Protein AF-A0A2D0KRS2-F1 (afdb_monomer)

Sequence (459 aa):
MIVLISCTYSFWTYFYLSLNIAKNSEGFTYSSHCIEKIIVYIIVVIIFYKTKYDKGEKMDNYSLDDDIYVPSMYWKFDNPFLIFPLGHKGEVFTKVTTTLKDKNGTSLPNKKLFIISDSYKFPDGIIIYYSNHKDVIEIEKHNGIDGFYIESDDNGEILFFINVVKPQNLILILSSSFATSDSFYQQNALFITNQIITNYPDDFPLPDIINLHGRNIYSTGDGKFSFNIDIMKNTDIGKLCYILFFVDGRYTKKYIFFDKDQINGKFVLPSGIFVNNSLQNFTYIIFDEENGKPYPHKSPPLKINYTRTPNGPWPDVSRVYNPCVVTNSNGDVVEGNTITYQDINTDPNSSVGLFMKIVGTADTDKNPSLPPMGATVIGNVYITAANGNFNWTGTAELMIKPGGINWTTINIPRDFLENIQSFPNGPAKIYFDYQVGSDSDLYITYGQIWSGFIDTMKK

Nearest PDB structures (foldseek):
  1f6f-assembly1_B  TM=2.859E-01  e=2.813E-04  Rattus norvegicus
  7zg0-assembly1_E  TM=2.751E-01  e=5.147E-04  Mus musculus
  3bpl-assembly1_B  TM=3.223E-01  e=1.922E-03  Homo sapiens
  2e3v-assembly1_A  TM=4.423E-01  e=3.541E-01  Homo sapiens
  8agb-assembly1_E  TM=1.732E-01  e=5.437E-04  Saccharomyces cerevisiae

Organism: NCBI:txid351614

Mean predicted aligned error: 13.64 Å

Solvent-accessible surface area (backbone atoms only — not comparable to full-atom values): 24915 Å² total; per-residue (Å²): 122,66,74,58,50,60,58,43,46,58,47,47,53,53,49,50,52,53,48,53,51,56,73,74,40,95,83,82,80,83,60,71,68,62,56,50,54,53,51,51,51,52,50,52,51,52,53,55,52,50,57,46,61,76,65,68,65,75,78,73,86,83,85,77,75,95,48,57,30,68,78,31,70,45,59,42,55,78,48,42,67,45,69,39,39,82,87,65,90,72,90,40,67,27,49,36,35,36,49,34,26,29,39,50,24,47,60,40,47,72,44,57,33,35,36,30,36,78,79,40,46,68,63,85,50,59,49,43,21,37,73,81,72,70,53,69,54,67,79,44,74,57,98,85,30,30,26,35,75,50,58,18,39,91,71,4,39,33,56,32,33,47,33,52,78,52,65,44,52,35,65,46,33,46,26,42,21,47,77,89,49,97,60,69,50,79,44,60,64,34,40,33,28,35,59,69,70,88,75,37,48,61,75,38,69,62,72,46,53,63,78,54,58,90,43,34,39,66,49,79,19,52,55,46,46,44,32,34,44,83,59,83,80,49,82,87,60,63,55,46,32,34,41,40,37,26,45,71,88,38,75,62,84,48,71,46,77,46,45,59,91,76,58,86,40,71,47,76,46,37,48,50,66,50,60,71,78,37,81,40,36,38,32,40,38,43,30,34,56,91,68,21,34,67,52,84,36,20,26,44,72,44,66,38,28,35,38,81,59,69,86,55,79,62,78,55,44,67,50,61,22,57,49,48,48,43,27,36,86,88,43,78,54,63,77,66,41,70,45,35,44,65,53,36,47,64,47,81,89,51,68,50,14,38,31,42,35,42,65,38,25,66,48,44,85,86,36,64,42,27,49,50,28,47,38,53,35,37,37,40,39,25,33,44,37,63,84,46,75,49,76,50,76,43,70,41,60,29,41,67,40,94,88,81,42,44,50,29,67,36,76,37,52,25,77,80,57,48,68,36,36,43,34,100,90,44,75,9,38,33,38,37,35,36,26,44,60,49,61,63,40,88,79,50,40,24,29,28,71,35,50,32,27,37,40,17,53,85,125

Secondary structure (DSSP, 8-state):
--HHHHHHHHHHHHHHHHHHHHHH-TTPPPPHHHHHHHHHHHHHHHHHHHHHHHTT--------STTB-GGGGPPEES-SEEE--TT--S-EEEEEEEE-BBTTS-B--S-EEEEEETTSSPPTTEEEE-TTSSSBPPPEEETTEEEEEEE--TTSEEEEEEEE-S---EEEEEEEEETT-S--EEEEEEEEESS-GGGS-S-SPPPEETTEETTEEE--SSSEEEEE--GGG-TTS-SEEEEEEEETTEEEEEEEEEETTT--SEEEEEGGGSPTT-EEEEEEEEEETTT--EEEEEPPPEEEEEE--SSSS-TTS---BPPPEEEETTEEPPTTSEEEHHHH-SSTT-SEEEEEEEE-BS-TTT-TTSPBTT-EEEEEEEEEETTEEEEEEEEEE--PBTTTB-EEEEEEEHHHHTTPPPBTTB-EEEEEEEEES-TT-TT-EEBPPEEEEEE----

Structure (mmCIF, N/CA/C/O backbone):
data_AF-A0A2D0KRS2-F1
#
_entry.id   AF-A0A2D0KRS2-F1
#
loop_
_atom_site.group_PDB
_atom_site.id
_atom_site.type_symbol
_atom_site.label_atom_id
_atom_site.label_alt_id
_atom_site.label_comp_id
_atom_site.label_asym_id
_atom_site.label_entity_id
_atom_site.label_seq_id
_atom_site.pdbx_PDB_ins_code
_atom_site.Cartn_x
_atom_site.Cartn_y
_atom_site.Cartn_z
_atom_site.occupancy
_atom_site.B_iso_or_equiv
_atom_site.auth_seq_id
_atom_site.auth_comp_id
_atom_site.auth_asym_id
_atom_site.auth_atom_id
_atom_site.pdbx_PDB_model_num
ATOM 1 N N . MET A 1 1 ? 9.232 25.865 25.545 1.00 31.11 1 MET A N 1
ATOM 2 C CA . MET A 1 1 ? 9.416 26.684 24.322 1.00 31.11 1 MET A CA 1
ATOM 3 C C . MET A 1 1 ? 8.973 25.958 23.045 1.00 31.11 1 MET A C 1
ATOM 5 O O . MET A 1 1 ? 8.539 26.632 22.128 1.00 31.11 1 MET A O 1
ATOM 9 N N . ILE A 1 2 ? 8.978 24.617 22.995 1.00 33.56 2 ILE A N 1
ATOM 10 C CA . ILE A 1 2 ? 8.529 23.835 21.820 1.00 33.56 2 ILE A CA 1
ATOM 11 C C . ILE A 1 2 ? 7.008 23.541 21.834 1.00 33.56 2 ILE A C 1
ATOM 13 O O . ILE A 1 2 ? 6.381 23.521 20.783 1.00 33.56 2 ILE A O 1
ATOM 17 N N . VAL A 1 3 ? 6.354 23.518 23.007 1.00 29.69 3 VAL A N 1
ATOM 18 C CA . VAL A 1 3 ? 4.869 23.519 23.124 1.00 29.69 3 VAL A CA 1
ATOM 19 C C . VAL A 1 3 ? 4.229 24.788 22.526 1.00 29.69 3 VAL A C 1
ATOM 21 O O . VAL A 1 3 ? 3.096 24.763 22.052 1.00 29.69 3 VAL A O 1
ATOM 24 N N . LEU A 1 4 ? 4.986 25.892 22.459 1.00 30.33 4 LEU A N 1
ATOM 25 C CA . LEU A 1 4 ? 4.574 27.092 21.729 1.00 30.33 4 LEU A CA 1
ATOM 26 C C . LEU A 1 4 ? 4.503 26.833 20.221 1.00 30.33 4 LEU A C 1
ATOM 28 O O . LEU A 1 4 ? 3.681 27.459 19.579 1.00 30.33 4 LEU A O 1
ATOM 32 N N . ILE A 1 5 ? 5.282 25.915 19.643 1.00 34.69 5 ILE A N 1
ATOM 33 C CA . ILE A 1 5 ? 5.350 25.716 18.186 1.00 34.69 5 ILE A CA 1
ATOM 34 C C . ILE A 1 5 ? 4.185 24.855 17.681 1.00 34.69 5 ILE A C 1
ATOM 36 O O . ILE A 1 5 ? 3.587 25.211 16.678 1.00 34.69 5 ILE A O 1
ATOM 40 N N . SER A 1 6 ? 3.772 23.804 18.395 1.00 32.97 6 SER A N 1
ATOM 41 C CA . SER A 1 6 ? 2.660 22.931 17.960 1.00 32.97 6 SER A CA 1
ATOM 42 C C . SER A 1 6 ? 1.282 23.613 18.061 1.00 32.97 6 SER A C 1
ATOM 44 O O . SER A 1 6 ? 0.502 23.623 17.101 1.00 32.97 6 SER A O 1
ATOM 46 N N . CYS A 1 7 ? 1.014 24.302 19.178 1.00 32.84 7 CYS A N 1
ATOM 47 C CA . CYS A 1 7 ? -0.217 25.080 19.338 1.00 32.84 7 CYS A CA 1
ATOM 48 C C . CYS A 1 7 ? -0.230 26.337 18.456 1.00 32.84 7 CYS A C 1
ATOM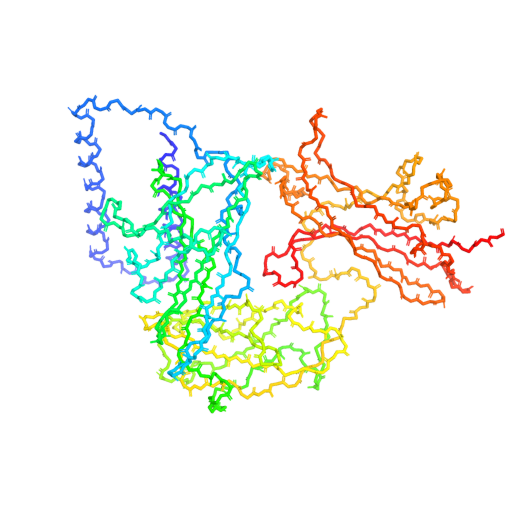 50 O O . CYS A 1 7 ? -1.294 26.722 17.972 1.00 32.84 7 CYS A O 1
ATOM 52 N N . THR A 1 8 ? 0.931 26.961 18.192 1.00 40.62 8 THR A N 1
ATOM 53 C CA . THR A 1 8 ? 0.991 28.056 17.212 1.00 40.62 8 THR A CA 1
ATOM 54 C C . THR A 1 8 ? 0.901 27.554 15.783 1.00 40.62 8 THR A C 1
ATOM 56 O O . THR A 1 8 ? 0.329 28.278 14.989 1.00 40.62 8 THR A O 1
ATOM 59 N N . TYR A 1 9 ? 1.353 26.344 15.433 1.00 37.50 9 TYR A N 1
ATOM 60 C CA . TYR A 1 9 ? 1.188 25.818 14.076 1.00 37.50 9 TYR A CA 1
ATOM 61 C C . TYR A 1 9 ? -0.294 25.632 13.769 1.00 37.50 9 TYR A C 1
ATOM 63 O O . TYR A 1 9 ? -0.781 26.260 12.846 1.00 37.50 9 TYR A O 1
ATOM 71 N N . SER A 1 10 ? -1.052 24.922 14.611 1.00 42.03 10 SER A N 1
ATOM 72 C CA . SER A 1 10 ? -2.505 24.758 14.420 1.00 42.03 10 SER A CA 1
ATOM 73 C C . SER A 1 10 ? -3.264 26.094 14.448 1.00 42.03 10 SER A C 1
ATOM 75 O O . SER A 1 10 ? -4.183 26.295 13.653 1.00 42.03 10 SER A O 1
ATOM 77 N N . PHE A 1 11 ? -2.846 27.039 15.301 1.00 45.25 11 PHE A N 1
ATOM 78 C CA . PHE A 1 11 ? -3.382 28.404 15.326 1.00 45.25 11 PHE A CA 1
ATOM 79 C C . PHE A 1 11 ? -3.039 29.189 14.056 1.00 45.25 11 PHE A C 1
ATOM 81 O O . PHE A 1 11 ? -3.924 29.820 13.493 1.00 45.25 11 PHE A O 1
ATOM 88 N N . TRP A 1 12 ? -1.798 29.134 13.566 1.00 42.31 12 TRP A N 1
ATOM 89 C CA . TRP A 1 12 ? -1.375 29.798 12.337 1.00 42.31 12 TRP A CA 1
ATOM 90 C C . TRP A 1 12 ? -2.034 29.149 11.130 1.00 42.31 12 TRP A C 1
ATOM 92 O O . TRP A 1 12 ? -2.502 29.894 10.291 1.00 42.31 12 TRP A O 1
ATOM 102 N N . THR A 1 13 ? -2.191 27.826 11.047 1.00 44.22 13 THR A N 1
ATOM 103 C CA . THR A 1 13 ? -2.902 27.180 9.934 1.00 44.22 13 THR A CA 1
ATOM 104 C C . THR A 1 13 ? -4.369 27.600 9.912 1.00 44.22 13 THR A C 1
ATOM 106 O O . THR A 1 13 ? -4.852 28.021 8.866 1.00 44.22 13 THR A O 1
ATOM 109 N N . TYR A 1 14 ? -5.063 27.600 11.058 1.00 42.25 14 TYR A N 1
ATOM 110 C CA . TYR A 1 14 ? -6.444 28.096 11.138 1.00 42.25 14 TYR A CA 1
ATOM 111 C C . TYR A 1 14 ? -6.544 29.606 10.878 1.00 42.25 14 TYR A C 1
ATOM 113 O O . TYR A 1 14 ? -7.454 30.043 10.177 1.00 42.25 14 TYR A O 1
ATOM 121 N N . PHE A 1 15 ? -5.608 30.414 11.376 1.00 45.38 15 PHE A N 1
ATOM 122 C CA . PHE A 1 15 ? -5.582 31.867 11.193 1.00 45.38 15 PHE A CA 1
ATOM 123 C C . PHE A 1 15 ? -5.228 32.263 9.751 1.00 45.38 15 PHE A C 1
ATOM 125 O O . PHE A 1 15 ? -5.853 33.165 9.203 1.00 45.38 15 PHE A O 1
ATOM 132 N N . TYR A 1 16 ? -4.299 31.559 9.097 1.00 43.84 16 TYR A N 1
ATOM 133 C CA . TYR A 1 16 ? -3.913 31.763 7.694 1.00 43.84 16 TYR A CA 1
ATOM 134 C C . TYR A 1 16 ? -5.003 31.275 6.737 1.00 43.84 16 TYR A C 1
ATOM 136 O O . TYR A 1 16 ? -5.271 31.937 5.738 1.00 43.84 16 TYR A O 1
ATOM 144 N N . LEU A 1 17 ? -5.680 30.164 7.056 1.00 41.38 17 LEU A N 1
ATOM 145 C CA . LEU A 1 17 ? -6.853 29.693 6.314 1.00 41.38 17 LEU A CA 1
ATOM 146 C C . LEU A 1 17 ? -8.004 30.704 6.439 1.00 41.38 17 LEU A C 1
ATOM 148 O O . LEU A 1 17 ? -8.591 31.092 5.434 1.00 41.38 17 LEU A O 1
ATOM 152 N N . SER A 1 18 ? -8.240 31.236 7.642 1.00 42.72 18 SER A N 1
ATOM 153 C CA . SER A 1 18 ? -9.245 32.280 7.899 1.00 42.72 18 SER A CA 1
ATOM 154 C C . SER A 1 18 ? -8.901 33.621 7.227 1.00 42.72 18 SER A C 1
ATOM 156 O O . SER A 1 18 ? -9.791 34.302 6.719 1.00 42.72 18 SER A O 1
ATOM 158 N N . LEU A 1 19 ? -7.616 33.999 7.163 1.00 39.78 19 LEU A N 1
ATOM 159 C CA . LEU A 1 19 ? -7.128 35.197 6.462 1.00 39.78 19 LEU A CA 1
ATOM 160 C C . LEU A 1 19 ? -7.173 35.055 4.936 1.00 39.78 19 LEU A C 1
ATOM 162 O O . LEU A 1 19 ? -7.476 36.031 4.254 1.00 39.78 19 LEU A O 1
ATOM 166 N N . ASN A 1 20 ? -6.899 33.867 4.389 1.00 41.28 20 ASN A N 1
ATOM 167 C CA . ASN A 1 20 ? -7.019 33.597 2.952 1.00 41.28 20 ASN A CA 1
ATOM 168 C C . ASN A 1 20 ? -8.481 33.528 2.499 1.00 41.28 20 ASN A C 1
ATOM 170 O O . ASN A 1 20 ? -8.792 33.977 1.398 1.00 41.28 20 ASN A O 1
ATOM 174 N N . ILE A 1 21 ? -9.384 33.044 3.357 1.00 44.91 21 ILE A N 1
ATOM 175 C CA . ILE A 1 21 ? -10.832 33.141 3.138 1.00 44.91 21 ILE A CA 1
ATOM 176 C C . ILE A 1 21 ? -11.255 34.619 3.150 1.00 44.91 21 ILE A C 1
ATOM 178 O O . ILE A 1 21 ? -11.896 35.068 2.207 1.00 44.91 21 ILE A O 1
ATOM 182 N N . ALA A 1 22 ? -10.790 35.415 4.122 1.00 39.38 22 ALA A N 1
ATOM 183 C CA . ALA A 1 22 ? -11.099 36.846 4.208 1.00 39.38 22 ALA A CA 1
ATOM 184 C C . ALA A 1 22 ? -10.511 37.699 3.063 1.00 39.38 22 ALA A C 1
ATOM 186 O O . ALA A 1 22 ? -11.113 38.697 2.679 1.00 39.38 22 ALA A O 1
ATOM 187 N N . LYS A 1 23 ? -9.354 37.324 2.498 1.00 39.53 23 LYS A N 1
ATOM 188 C CA . LYS A 1 23 ? -8.751 38.010 1.337 1.00 39.53 23 LYS A CA 1
ATOM 189 C C . LYS A 1 23 ? -9.463 37.719 0.016 1.00 39.53 23 LYS A C 1
ATOM 191 O O . LYS A 1 23 ? -9.366 38.535 -0.894 1.00 39.53 23 LYS A O 1
ATOM 196 N N . ASN A 1 24 ? -10.147 36.580 -0.084 1.00 43.91 24 ASN A N 1
ATOM 197 C CA . ASN A 1 24 ? -10.803 36.127 -1.313 1.00 43.91 24 ASN A CA 1
ATOM 198 C C . ASN A 1 24 ? -12.330 36.287 -1.290 1.00 43.91 24 ASN A C 1
ATOM 200 O O . ASN A 1 24 ? -12.978 36.030 -2.302 1.00 43.91 24 ASN A O 1
ATOM 204 N N . SER A 1 25 ? -12.912 36.727 -0.172 1.00 38.66 25 SER A N 1
ATOM 205 C CA . SER A 1 25 ? -14.333 37.052 -0.067 1.00 38.66 25 SER A CA 1
ATOM 206 C C . SER A 1 25 ? -14.517 38.532 0.270 1.00 38.66 25 SER A C 1
ATOM 208 O O . SER A 1 25 ? -14.333 38.945 1.417 1.00 38.66 25 SER A O 1
ATOM 210 N N . GLU A 1 26 ? -14.917 39.342 -0.707 1.00 32.78 26 GLU A N 1
ATOM 211 C CA . GLU A 1 26 ? -15.480 40.658 -0.414 1.00 32.78 26 GLU A CA 1
ATOM 212 C C . GLU A 1 26 ? -16.781 40.459 0.388 1.00 32.78 26 GLU A C 1
ATOM 214 O O . GLU A 1 26 ? -17.771 39.961 -0.142 1.00 32.78 26 GLU A O 1
ATOM 219 N N . GLY A 1 27 ? -16.776 40.817 1.680 1.00 42.56 27 GLY A N 1
ATOM 220 C CA . GLY A 1 27 ? -18.014 41.036 2.443 1.00 42.56 27 GLY A CA 1
ATOM 221 C C . GLY A 1 27 ? -18.312 40.168 3.675 1.00 42.56 27 GLY A C 1
ATOM 222 O O . GLY A 1 27 ? -19.487 40.012 3.992 1.00 42.56 27 GLY A O 1
ATOM 223 N N . PHE A 1 28 ? -17.326 39.644 4.416 1.00 39.16 28 PHE A N 1
ATOM 224 C CA . PHE A 1 28 ? -17.603 38.954 5.694 1.00 39.16 28 PHE A CA 1
ATOM 225 C C . PHE A 1 28 ? -17.392 39.843 6.935 1.00 39.16 28 PHE A C 1
ATOM 227 O O . PHE A 1 28 ? -16.277 40.265 7.238 1.00 39.16 28 PHE A O 1
ATOM 234 N N . THR A 1 29 ? -18.461 40.075 7.702 1.00 39.16 29 THR A N 1
ATOM 235 C CA . THR A 1 29 ? -18.426 40.572 9.087 1.00 39.16 29 THR A CA 1
ATOM 236 C C . THR A 1 29 ? -18.415 39.383 10.053 1.00 39.16 29 THR A C 1
ATOM 238 O O . THR A 1 29 ? -19.302 38.532 10.022 1.00 39.16 29 THR A O 1
ATOM 241 N N . TYR A 1 30 ? -17.404 39.291 10.924 1.00 42.59 30 TYR A N 1
ATOM 242 C CA . TYR A 1 30 ? -17.362 38.251 11.960 1.00 42.59 30 TYR A CA 1
ATOM 243 C C . TYR A 1 30 ? -18.482 38.467 12.986 1.00 42.59 30 TYR A C 1
ATOM 245 O O . TYR A 1 30 ? -18.676 39.580 13.476 1.00 42.59 30 TYR A O 1
ATOM 253 N N . SER A 1 31 ? -19.190 37.394 13.356 1.00 46.41 31 SER A N 1
ATOM 254 C CA . SER A 1 31 ? -20.120 37.443 14.488 1.00 46.41 31 SER A CA 1
ATOM 255 C C . SER A 1 31 ? -19.339 37.610 15.799 1.00 46.41 31 SER A C 1
ATOM 257 O O . SER A 1 31 ? -18.298 36.975 16.000 1.00 46.41 31 SER A O 1
ATOM 259 N N . SER A 1 32 ? -19.847 38.446 16.709 1.00 39.41 32 SER A N 1
ATOM 260 C CA . SER A 1 32 ? -19.262 38.705 18.038 1.00 39.41 32 SER A CA 1
ATOM 261 C C . SER A 1 32 ? -18.990 37.424 18.842 1.00 39.41 32 SER A C 1
ATOM 263 O O . SER A 1 32 ? -18.052 37.370 19.634 1.00 39.41 32 SER A O 1
ATOM 265 N N . HIS A 1 33 ? -19.736 36.355 18.559 1.00 39.53 33 HIS A N 1
ATOM 266 C CA . HIS A 1 33 ? -19.618 35.052 19.206 1.00 39.53 33 HIS A CA 1
ATOM 267 C C . HIS A 1 33 ? -18.312 34.296 18.898 1.00 39.53 33 HIS A C 1
ATOM 269 O O . HIS A 1 33 ? -17.835 33.527 19.734 1.00 39.53 33 HIS A O 1
ATOM 275 N N . CYS A 1 34 ? -17.695 34.509 17.729 1.00 43.75 34 CYS A N 1
ATOM 276 C CA . CYS A 1 34 ? -16.391 33.907 17.416 1.00 43.75 34 CYS A CA 1
ATOM 277 C C . CYS A 1 34 ? -15.255 34.562 18.211 1.00 43.75 34 CYS A C 1
ATOM 279 O O . CYS A 1 34 ? -14.346 33.873 18.673 1.00 43.75 34 CYS A O 1
ATOM 281 N N . ILE A 1 35 ? -15.327 35.879 18.411 1.00 50.16 35 ILE A N 1
ATOM 282 C CA . ILE A 1 35 ? -14.320 36.642 19.157 1.00 50.16 35 ILE A CA 1
ATOM 283 C C . ILE A 1 35 ? -14.392 36.293 20.649 1.00 50.16 35 ILE A C 1
ATOM 285 O O . ILE A 1 35 ? -13.359 36.067 21.278 1.00 50.16 35 ILE A O 1
ATOM 289 N N . GLU A 1 36 ? -15.599 36.151 21.201 1.00 43.94 36 GLU A N 1
ATOM 290 C CA . GLU A 1 36 ? -15.799 35.731 22.593 1.00 43.94 36 GLU A CA 1
ATOM 291 C C . GLU A 1 36 ? -15.201 34.345 22.876 1.00 43.94 36 GLU A C 1
ATOM 293 O O . GLU A 1 36 ? -14.508 34.174 23.879 1.00 43.94 36 GLU A O 1
ATOM 298 N N . LYS A 1 37 ? -15.374 33.366 21.976 1.00 44.81 37 LYS A N 1
ATOM 299 C CA . LYS A 1 37 ? -14.796 32.019 22.149 1.00 44.81 37 LYS A CA 1
ATOM 300 C C . LYS A 1 37 ? -13.265 32.018 22.127 1.00 44.81 37 LYS A C 1
ATOM 302 O O . LYS A 1 37 ? -12.650 31.303 22.916 1.00 44.81 37 LYS A O 1
ATOM 307 N N . ILE A 1 38 ? -12.654 32.841 21.273 1.00 51.94 38 ILE A N 1
ATOM 308 C CA . ILE A 1 38 ? -11.192 32.991 21.208 1.00 51.94 38 ILE A CA 1
ATOM 309 C C . ILE A 1 38 ? -10.662 33.630 22.499 1.00 51.94 38 ILE A C 1
ATOM 311 O O . ILE A 1 38 ? -9.682 33.149 23.067 1.00 51.94 38 ILE A O 1
ATOM 315 N N . ILE A 1 39 ? -11.333 34.667 23.010 1.00 56.38 39 ILE A N 1
ATOM 316 C CA . ILE A 1 39 ? -10.941 35.343 24.256 1.00 56.38 39 ILE A CA 1
ATOM 317 C C . ILE A 1 39 ? -11.070 34.400 25.459 1.00 56.38 39 ILE A C 1
ATOM 319 O O . ILE A 1 39 ? -10.150 34.323 26.273 1.00 56.38 39 ILE A O 1
ATOM 323 N N . VAL A 1 40 ? -12.165 33.640 25.557 1.00 50.81 40 VAL A N 1
ATOM 324 C CA . VAL A 1 40 ? -12.363 32.656 26.635 1.00 50.81 40 VAL A CA 1
ATOM 325 C C . VAL A 1 40 ? -11.272 31.586 26.605 1.00 50.81 40 VAL A C 1
ATOM 327 O O . VAL A 1 40 ? -10.709 31.267 27.651 1.00 50.81 40 VAL A O 1
ATOM 330 N N . TYR A 1 41 ? -10.905 31.085 25.423 1.00 46.59 41 TYR A N 1
ATOM 331 C CA . TYR A 1 41 ? -9.836 30.095 25.290 1.00 46.59 41 TYR A CA 1
ATOM 332 C C . TYR A 1 41 ? -8.472 30.651 25.732 1.00 46.59 41 TYR A C 1
ATOM 334 O O . TYR A 1 41 ? -7.767 30.007 26.508 1.00 46.59 41 TYR A O 1
ATOM 342 N N . ILE A 1 42 ? -8.130 31.883 25.334 1.00 56.47 42 ILE A N 1
ATOM 343 C CA . ILE A 1 42 ? -6.894 32.560 25.766 1.00 56.47 42 ILE A CA 1
ATOM 344 C C . ILE A 1 42 ? -6.860 32.726 27.292 1.00 56.47 42 ILE A C 1
ATOM 346 O O . ILE A 1 42 ? -5.836 32.456 27.921 1.00 56.47 42 ILE A O 1
ATOM 350 N N . ILE A 1 43 ? -7.977 33.123 27.907 1.00 56.16 43 ILE A N 1
ATOM 351 C CA . ILE A 1 43 ? -8.072 33.299 29.362 1.00 56.16 43 ILE A CA 1
ATOM 352 C C . ILE A 1 43 ? -7.905 31.959 30.093 1.00 56.16 43 ILE A C 1
ATOM 354 O O . ILE A 1 43 ? -7.161 31.897 31.072 1.00 56.16 43 ILE A O 1
ATOM 358 N N . VAL A 1 44 ? -8.534 30.881 29.613 1.00 52.16 44 VAL A N 1
ATOM 359 C CA . VAL A 1 44 ? -8.407 29.536 30.205 1.00 52.16 44 VAL A CA 1
ATOM 360 C C . VAL A 1 44 ? -6.961 29.047 30.146 1.00 52.16 44 VAL A C 1
ATOM 362 O O . VAL A 1 44 ? -6.438 28.564 31.150 1.00 52.16 44 VAL A O 1
ATOM 365 N N . VAL A 1 45 ? -6.287 29.246 29.011 1.00 52.00 45 VAL A N 1
ATOM 366 C CA . VAL A 1 45 ? -4.871 28.900 28.844 1.00 52.00 45 VAL A CA 1
ATOM 367 C C . VAL A 1 45 ? -3.999 29.695 29.825 1.00 52.00 45 VAL A C 1
ATOM 369 O O . VAL A 1 45 ? -3.191 29.106 30.541 1.00 52.00 45 VAL A O 1
ATOM 372 N N . ILE A 1 46 ? -4.201 31.012 29.945 1.00 57.47 46 ILE A N 1
ATOM 373 C CA . ILE A 1 46 ? -3.441 31.863 30.881 1.00 57.47 46 ILE A CA 1
ATOM 374 C C . ILE A 1 46 ? -3.656 31.433 32.340 1.00 57.47 46 ILE A C 1
ATOM 376 O O . ILE A 1 46 ? -2.691 31.345 33.102 1.00 57.47 46 ILE A O 1
ATOM 380 N N . ILE A 1 47 ? -4.900 31.147 32.739 1.00 54.78 47 ILE A N 1
ATOM 381 C CA . ILE A 1 47 ? -5.225 30.715 34.106 1.00 54.78 47 ILE A CA 1
ATOM 382 C C . ILE A 1 47 ? -4.556 29.374 34.416 1.00 54.78 47 ILE A C 1
ATOM 384 O O . ILE A 1 47 ? -3.943 29.246 35.477 1.00 54.78 47 ILE A O 1
ATOM 388 N N . PHE A 1 48 ? -4.622 28.413 33.491 1.00 48.62 48 PHE A N 1
ATOM 389 C CA . PHE A 1 48 ? -4.021 27.086 33.640 1.00 48.62 48 PHE A CA 1
ATOM 390 C C . PHE A 1 48 ? -2.493 27.159 33.800 1.00 48.62 48 PHE A C 1
ATOM 392 O O . PHE A 1 48 ? -1.921 26.519 34.685 1.00 48.62 48 PHE A O 1
ATOM 399 N N . TYR A 1 49 ? -1.823 28.010 33.015 1.00 47.34 49 TYR A N 1
ATOM 400 C CA . TYR A 1 49 ? -0.377 28.222 33.139 1.00 47.34 49 TYR A CA 1
ATOM 401 C C . TYR A 1 49 ? 0.011 28.931 34.437 1.00 47.34 49 TYR A C 1
ATOM 403 O O . TYR A 1 49 ? 0.986 28.534 35.078 1.00 47.34 49 TYR A O 1
ATOM 411 N N . LYS A 1 50 ? -0.765 29.932 34.868 1.00 52.44 50 LYS A N 1
ATOM 412 C CA . LYS A 1 50 ? -0.526 30.626 36.138 1.00 52.44 50 LYS A CA 1
ATOM 413 C C . LYS A 1 50 ? -0.671 29.680 37.334 1.00 52.44 50 LYS A C 1
ATOM 415 O O . LYS A 1 50 ? 0.171 29.695 38.223 1.00 52.44 50 LYS A O 1
ATOM 420 N N . THR A 1 51 ? -1.665 28.787 37.314 1.00 47.38 51 THR A N 1
ATOM 421 C CA . THR A 1 51 ? -1.855 27.804 38.397 1.00 47.38 51 THR A CA 1
ATOM 422 C C . THR A 1 51 ? -0.745 26.759 38.469 1.00 47.38 51 THR A C 1
ATOM 424 O O . THR A 1 51 ? -0.397 26.348 39.573 1.00 47.38 51 THR A O 1
ATOM 427 N N . LYS A 1 52 ? -0.170 26.330 37.336 1.00 46.22 52 LYS A N 1
ATOM 428 C CA . LYS A 1 52 ? 1.001 25.434 37.344 1.00 46.22 52 LYS A CA 1
ATOM 429 C C . LYS A 1 52 ? 2.272 26.136 37.826 1.00 46.22 52 LYS A C 1
ATOM 431 O O . LYS A 1 52 ? 3.024 25.554 38.601 1.00 46.22 52 LYS A O 1
ATOM 436 N N . TYR A 1 53 ? 2.487 27.386 37.413 1.00 46.16 53 TYR A N 1
ATOM 437 C CA . TYR A 1 53 ? 3.651 28.172 37.829 1.00 46.16 53 TYR A CA 1
ATOM 438 C C . TYR A 1 53 ? 3.635 28.475 39.336 1.00 46.16 53 TYR A C 1
ATOM 440 O O . TYR A 1 53 ? 4.636 28.273 40.021 1.00 46.16 53 TYR A O 1
ATOM 448 N N . ASP A 1 54 ? 2.475 28.862 39.874 1.00 51.59 54 ASP A N 1
ATOM 449 C CA . ASP A 1 54 ? 2.315 29.194 41.296 1.00 51.59 54 ASP A CA 1
ATOM 450 C C . ASP A 1 54 ? 2.434 27.961 42.221 1.00 51.59 54 ASP A C 1
ATOM 452 O O . ASP A 1 54 ? 2.697 28.107 43.414 1.00 51.59 54 ASP A O 1
ATOM 456 N N . LYS A 1 55 ? 2.291 26.736 41.688 1.00 61.94 55 LYS A N 1
ATOM 457 C CA . LYS A 1 55 ? 2.441 25.476 42.442 1.00 61.94 55 LYS A CA 1
ATOM 458 C C . LYS A 1 55 ? 3.880 24.964 42.552 1.00 61.94 55 LYS A C 1
ATOM 460 O O . LYS A 1 55 ? 4.105 23.972 43.239 1.00 61.94 55 LYS A O 1
ATOM 465 N N . GLY A 1 56 ? 4.855 25.610 41.907 1.00 36.59 56 GLY A N 1
ATOM 466 C CA . GLY A 1 56 ? 6.262 25.202 41.994 1.00 36.59 56 GLY A CA 1
ATOM 467 C C . GLY A 1 56 ? 6.555 23.807 41.424 1.00 36.59 56 GLY A C 1
ATOM 468 O O . GLY A 1 56 ? 7.595 23.226 41.738 1.00 36.59 56 GLY A O 1
ATOM 469 N N . GLU A 1 57 ? 5.661 23.265 40.590 1.00 41.16 57 GLU A N 1
ATOM 470 C CA . GLU A 1 57 ? 5.909 22.036 39.837 1.00 41.16 57 GLU A CA 1
ATOM 471 C C . GLU A 1 57 ? 7.056 22.313 38.853 1.00 41.16 57 GLU A C 1
ATOM 473 O O . GLU A 1 57 ? 6.900 23.062 37.884 1.00 41.16 57 GLU A O 1
ATOM 478 N N . LYS A 1 58 ? 8.244 21.755 39.129 1.00 32.31 58 LYS A N 1
ATOM 479 C CA . LYS A 1 58 ? 9.365 21.785 38.184 1.00 32.31 58 LYS A CA 1
ATOM 480 C C . LYS A 1 58 ? 8.886 21.158 36.876 1.00 32.31 58 LYS A C 1
ATOM 482 O O . LYS A 1 58 ? 8.499 19.996 36.856 1.00 32.31 58 LYS A O 1
ATOM 487 N N . MET A 1 59 ? 8.924 21.929 35.791 1.00 36.84 59 MET A N 1
ATOM 488 C CA . MET A 1 59 ? 8.863 21.358 34.452 1.00 36.84 59 MET A CA 1
ATOM 489 C C . MET A 1 59 ? 10.135 20.540 34.256 1.00 36.84 59 MET A C 1
ATOM 491 O O . MET A 1 59 ? 11.198 21.098 33.976 1.00 36.84 59 MET A O 1
ATOM 495 N N . ASP A 1 60 ? 10.033 19.228 34.433 1.00 31.72 60 ASP A N 1
ATOM 496 C CA . ASP A 1 60 ? 11.013 18.316 33.870 1.00 31.72 60 ASP A CA 1
ATOM 497 C C . ASP A 1 60 ? 11.063 18.588 32.357 1.00 31.72 60 ASP A C 1
ATOM 499 O O . ASP A 1 60 ? 10.039 18.649 31.671 1.00 31.72 60 ASP A O 1
ATOM 503 N N . ASN A 1 61 ? 12.264 18.858 31.844 1.00 29.00 61 ASN A N 1
ATOM 504 C CA . ASN A 1 61 ? 12.508 19.009 30.414 1.00 29.00 61 ASN A CA 1
ATOM 505 C C . ASN A 1 61 ? 12.296 17.640 29.749 1.00 29.00 61 ASN A C 1
ATOM 507 O O . ASN A 1 61 ? 13.237 16.864 29.593 1.00 29.00 61 ASN A O 1
ATOM 511 N N . TYR A 1 62 ? 11.058 17.333 29.369 1.00 36.53 62 TYR A N 1
ATOM 512 C CA . TYR A 1 62 ? 10.728 16.153 28.577 1.00 36.53 62 TYR A CA 1
ATOM 513 C C . TYR A 1 62 ? 11.155 16.378 27.120 1.00 36.53 62 TYR A C 1
ATOM 515 O O . TYR A 1 62 ? 10.421 16.929 26.307 1.00 36.53 62 TYR A O 1
ATOM 523 N N . SER A 1 63 ? 12.387 15.972 26.817 1.00 36.72 63 SER A N 1
ATOM 524 C CA . SER A 1 63 ? 12.960 15.868 25.471 1.00 36.72 63 SER A CA 1
ATOM 525 C C . SER A 1 63 ? 12.922 14.399 25.038 1.00 36.72 63 SER A C 1
ATOM 527 O O . SER A 1 63 ? 13.939 13.711 25.111 1.00 36.72 63 SER A O 1
ATOM 529 N N . LEU A 1 64 ? 11.747 13.890 24.662 1.00 44.09 64 LEU A N 1
ATOM 530 C CA . LEU A 1 64 ? 11.583 12.495 24.215 1.00 44.09 64 LEU A CA 1
ATOM 531 C C . LEU A 1 64 ? 10.790 12.330 22.905 1.00 44.09 64 LEU A C 1
ATOM 533 O O . LEU A 1 64 ? 10.820 11.238 22.350 1.00 44.09 64 LEU A O 1
ATOM 537 N N . ASP A 1 65 ? 10.159 13.386 22.374 1.00 53.16 65 ASP A N 1
ATOM 538 C CA . ASP A 1 65 ? 9.312 13.297 21.167 1.00 53.16 65 ASP A CA 1
ATOM 539 C C . ASP A 1 65 ? 10.008 13.737 19.853 1.00 53.16 65 ASP A C 1
ATOM 541 O O . ASP A 1 65 ? 9.510 13.425 18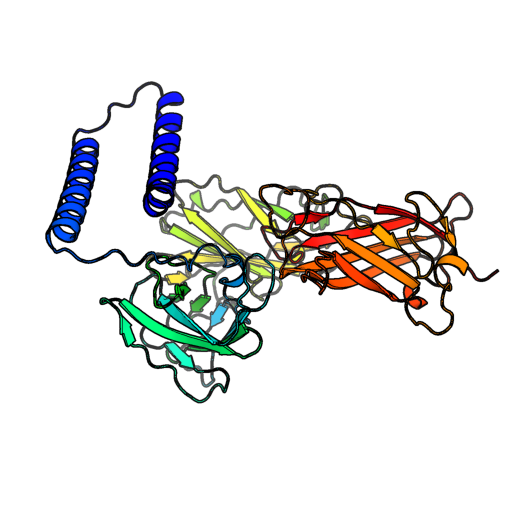.775 1.00 53.16 65 ASP A O 1
ATOM 545 N N . ASP A 1 66 ? 11.183 14.383 19.898 1.00 53.53 66 ASP A N 1
ATOM 546 C CA . ASP A 1 66 ? 11.846 14.949 18.697 1.00 53.53 66 ASP A CA 1
ATOM 547 C C . ASP A 1 66 ? 12.634 13.920 17.845 1.00 53.53 66 ASP A C 1
ATOM 549 O O . ASP A 1 66 ? 13.257 14.280 16.840 1.00 53.53 66 ASP A O 1
ATOM 553 N N . ASP A 1 67 ? 12.619 12.637 18.225 1.00 73.81 67 ASP A N 1
ATOM 554 C CA . ASP A 1 67 ? 13.422 11.583 17.586 1.00 73.81 67 ASP A CA 1
ATOM 555 C C . ASP A 1 67 ? 12.610 10.455 16.933 1.00 73.81 67 ASP A C 1
ATOM 557 O O . ASP A 1 67 ? 13.220 9.559 16.365 1.00 73.81 67 ASP A O 1
ATOM 561 N N . ILE A 1 68 ? 11.272 10.466 16.938 1.00 77.25 68 ILE A N 1
ATOM 562 C CA . ILE A 1 68 ? 10.468 9.388 16.324 1.00 77.25 68 ILE A CA 1
ATOM 563 C C . ILE A 1 68 ? 10.164 9.676 14.850 1.00 77.25 68 ILE A C 1
ATOM 565 O O . ILE A 1 68 ? 9.727 10.765 14.480 1.00 77.25 68 ILE A O 1
ATOM 569 N N . TYR A 1 69 ? 10.316 8.663 13.994 1.00 77.38 69 TYR A N 1
ATOM 570 C CA . TYR A 1 69 ? 9.814 8.721 12.625 1.00 77.38 69 TYR A CA 1
ATOM 571 C C . TYR A 1 69 ? 8.296 8.523 12.641 1.00 77.38 69 TYR A C 1
ATOM 573 O O . TYR A 1 69 ? 7.821 7.392 12.693 1.00 77.38 69 TYR A O 1
ATOM 581 N N . VAL A 1 70 ? 7.519 9.610 12.604 1.00 77.00 70 VAL A N 1
ATOM 582 C CA . VAL A 1 70 ? 6.043 9.586 12.724 1.00 77.00 70 VAL A CA 1
ATOM 583 C C . VAL A 1 70 ? 5.355 8.533 11.834 1.00 77.00 70 VAL A C 1
ATOM 585 O O . VAL A 1 70 ? 4.483 7.833 12.343 1.00 77.00 70 VAL A O 1
ATOM 588 N N . PRO A 1 71 ? 5.745 8.308 10.560 1.00 77.75 71 PRO A N 1
ATOM 589 C CA . PRO A 1 71 ? 5.127 7.258 9.744 1.00 77.75 71 PRO A CA 1
ATOM 590 C C . PRO A 1 71 ? 5.322 5.826 10.272 1.00 77.75 71 PRO A C 1
ATOM 592 O O . PRO A 1 71 ? 4.536 4.947 9.928 1.00 77.75 71 PRO A O 1
ATOM 595 N N . SER A 1 72 ? 6.325 5.576 11.124 1.00 79.94 72 SER A N 1
ATOM 596 C CA . SER A 1 72 ? 6.490 4.294 11.834 1.00 79.94 72 SER A CA 1
ATOM 597 C C . SER A 1 72 ? 5.408 4.036 12.887 1.00 79.94 72 SER A C 1
ATOM 599 O O . SER A 1 72 ? 5.236 2.905 13.333 1.00 79.94 72 SER A O 1
ATOM 601 N N . MET A 1 73 ? 4.639 5.061 13.256 1.00 81.62 73 MET A N 1
ATOM 602 C CA . MET A 1 73 ? 3.508 4.933 14.170 1.00 81.62 73 MET A CA 1
ATOM 603 C C . MET A 1 73 ? 2.227 4.502 13.447 1.00 81.62 73 MET A C 1
ATOM 605 O O . MET A 1 73 ? 1.242 4.280 14.130 1.00 81.62 73 MET A O 1
ATOM 609 N N . TYR A 1 74 ? 2.205 4.370 12.110 1.00 82.81 74 TYR A N 1
ATOM 610 C CA . TYR A 1 74 ? 1.010 3.971 11.352 1.00 82.81 74 TYR A CA 1
ATOM 611 C C . TYR A 1 74 ? 0.775 2.449 11.339 1.00 82.81 74 TYR A C 1
ATOM 613 O O . TYR A 1 74 ? 1.554 1.677 10.778 1.00 82.81 74 TYR A O 1
ATOM 621 N N . TRP A 1 75 ? -0.373 2.033 11.868 1.00 87.00 75 TRP A N 1
ATOM 622 C CA . TRP A 1 75 ? -0.859 0.668 11.969 1.00 87.00 75 TRP A CA 1
ATOM 623 C C . TRP A 1 75 ? -1.218 0.135 10.588 1.00 87.00 75 TRP A C 1
ATOM 625 O O . TRP A 1 75 ? -2.004 0.716 9.824 1.00 87.00 75 TRP A O 1
ATOM 635 N N . LYS A 1 76 ? -0.668 -1.036 10.292 1.00 88.44 76 LYS A N 1
ATOM 636 C CA . LYS A 1 76 ? -0.985 -1.835 9.119 1.00 88.44 76 LYS A CA 1
ATOM 637 C C . LYS A 1 76 ? -1.975 -2.911 9.532 1.00 88.44 76 LYS A C 1
ATOM 639 O O . LYS A 1 76 ? -1.659 -3.776 10.342 1.00 88.44 76 LYS A O 1
ATOM 644 N N . PHE A 1 77 ? -3.167 -2.858 8.955 1.00 91.31 77 PHE A N 1
ATOM 645 C CA . PHE A 1 77 ? -4.161 -3.916 9.086 1.00 91.31 77 PHE A CA 1
ATOM 646 C C . PHE A 1 77 ? -3.972 -4.929 7.955 1.00 91.31 77 PHE A C 1
ATOM 648 O O . PHE A 1 77 ? -4.004 -4.563 6.772 1.00 91.31 77 PHE A O 1
ATOM 655 N N . ASP A 1 78 ? -3.836 -6.210 8.295 1.00 91.62 78 ASP A N 1
ATOM 656 C CA . ASP A 1 78 ? -3.800 -7.277 7.288 1.00 91.62 78 ASP A CA 1
ATOM 657 C C . ASP A 1 78 ? -5.115 -7.325 6.502 1.00 91.62 78 ASP A C 1
ATOM 659 O O . ASP A 1 78 ? -5.099 -7.433 5.270 1.00 91.62 78 ASP A O 1
ATOM 663 N N . ASN A 1 79 ? -6.246 -7.158 7.193 1.00 91.94 79 ASN A N 1
ATOM 664 C CA . ASN A 1 79 ? -7.557 -6.990 6.587 1.00 91.94 79 ASN A CA 1
ATOM 665 C C . ASN A 1 79 ? -8.328 -5.807 7.218 1.00 91.94 79 ASN A C 1
ATOM 667 O O . ASN A 1 79 ? -9.030 -5.994 8.211 1.00 91.94 79 ASN A O 1
ATOM 671 N N . PRO A 1 80 ? -8.254 -4.594 6.631 1.00 93.69 80 PRO A N 1
ATOM 672 C CA . PRO A 1 80 ? -8.948 -3.404 7.133 1.00 93.69 80 PRO A CA 1
ATOM 673 C C . PRO A 1 80 ? -10.467 -3.389 6.867 1.00 93.69 80 PRO A C 1
ATOM 675 O O . PRO A 1 80 ? -11.106 -2.356 7.062 1.00 93.69 80 PRO A O 1
ATOM 678 N N . PHE A 1 81 ? -11.058 -4.499 6.408 1.00 95.38 81 PHE A N 1
ATOM 679 C CA . PHE A 1 81 ? -12.503 -4.638 6.219 1.00 95.38 81 PHE A CA 1
ATOM 680 C C . PHE A 1 81 ? -12.992 -6.019 6.672 1.00 95.38 81 PHE A C 1
ATOM 682 O O . PHE A 1 81 ? -12.675 -7.045 6.064 1.00 95.38 81 PHE A O 1
ATOM 689 N N . LEU A 1 82 ? -13.782 -6.048 7.743 1.00 95.31 82 LEU A N 1
ATOM 690 C CA . LEU A 1 82 ? -14.274 -7.268 8.377 1.00 95.31 82 LEU A CA 1
ATOM 691 C C . LEU A 1 82 ? -15.792 -7.383 8.237 1.00 95.31 82 LEU A C 1
ATOM 693 O O . LEU A 1 82 ? -16.528 -6.427 8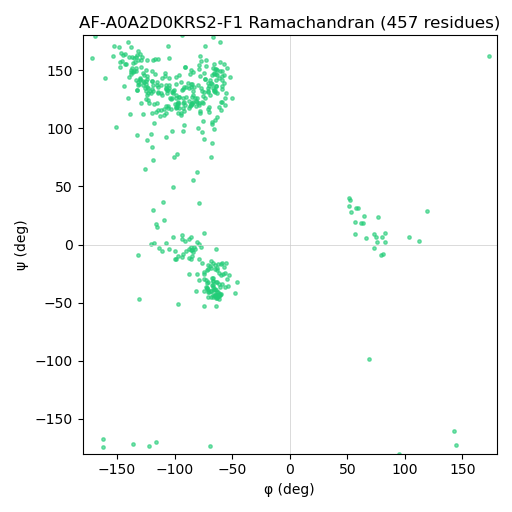.476 1.00 95.31 82 LEU A O 1
ATOM 697 N N . ILE A 1 83 ? -16.263 -8.584 7.896 1.00 93.88 83 ILE A N 1
ATOM 698 C CA . ILE A 1 83 ? -17.690 -8.907 7.829 1.00 93.88 83 ILE A CA 1
ATOM 699 C C . ILE A 1 83 ? -17.999 -9.953 8.906 1.00 93.88 83 ILE A C 1
ATOM 701 O O . ILE A 1 83 ? -17.518 -11.081 8.820 1.00 93.88 83 ILE A O 1
ATOM 705 N N . PHE A 1 84 ? -18.827 -9.600 9.891 1.00 93.75 84 PHE A N 1
ATOM 706 C CA . PHE A 1 84 ? -19.325 -10.508 10.932 1.00 93.75 84 PHE A CA 1
ATOM 707 C C . PHE A 1 84 ? -20.858 -10.588 10.863 1.00 93.75 84 PHE A C 1
ATOM 709 O O . PHE A 1 84 ? -21.555 -9.852 11.570 1.00 93.75 84 PHE A O 1
ATOM 716 N N . PRO A 1 85 ? -21.429 -11.434 9.988 1.00 89.56 85 PRO A N 1
ATOM 717 C CA . PRO A 1 85 ? -22.872 -11.497 9.821 1.00 89.56 85 PRO A CA 1
ATOM 718 C C . PRO A 1 85 ? -23.561 -12.181 11.008 1.00 89.56 85 PRO A C 1
ATOM 720 O O . PRO A 1 85 ? -22.962 -12.964 11.751 1.00 89.56 85 PRO A O 1
ATOM 723 N N . LEU A 1 86 ? -24.859 -11.915 11.172 1.00 87.06 86 LEU A N 1
ATOM 724 C CA . LEU A 1 86 ? -25.692 -12.630 12.142 1.00 87.06 86 LEU A CA 1
ATOM 725 C C . LEU A 1 86 ? -25.617 -14.146 11.894 1.00 87.06 86 LEU A C 1
ATOM 727 O O . LEU A 1 86 ? -25.79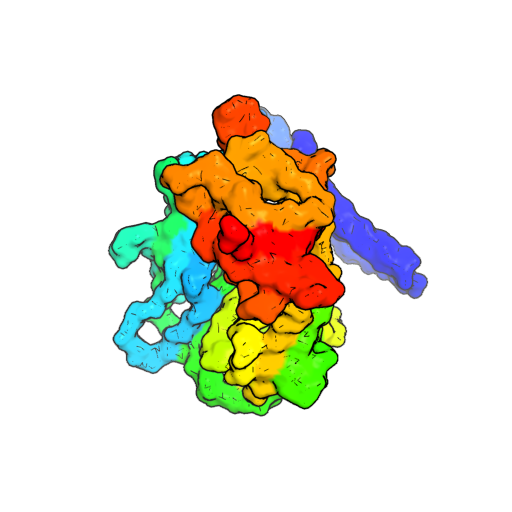8 -14.612 10.771 1.00 87.06 86 LEU A O 1
ATOM 731 N N . GLY A 1 87 ? -25.356 -14.916 12.953 1.00 83.12 87 GLY A N 1
ATOM 732 C CA . GLY A 1 87 ? -25.250 -16.377 12.880 1.00 83.12 87 GLY A CA 1
ATOM 733 C C . GLY A 1 87 ? -23.907 -16.914 12.368 1.00 83.12 87 GLY A C 1
ATOM 734 O O . GLY A 1 87 ? -23.789 -18.127 12.186 1.00 83.12 87 GLY A O 1
ATOM 735 N N . HIS A 1 88 ? -22.899 -16.059 12.153 1.00 84.00 88 HIS A N 1
ATOM 736 C CA . HIS A 1 88 ? -21.545 -16.501 11.821 1.00 84.00 88 HIS A CA 1
ATOM 737 C C . HIS A 1 88 ? -20.963 -17.403 12.922 1.00 84.00 88 HIS A C 1
ATOM 739 O O . HIS A 1 88 ? -21.064 -17.097 14.110 1.00 84.00 88 HIS A O 1
ATOM 745 N N . LYS A 1 89 ? -20.360 -18.526 12.519 1.00 76.94 89 LYS A N 1
ATOM 746 C CA . LYS A 1 89 ? -19.703 -19.501 13.401 1.00 76.94 89 LYS A CA 1
ATOM 747 C C . LYS A 1 89 ? -18.230 -19.586 13.016 1.00 76.94 89 LYS A C 1
ATOM 749 O O . LYS A 1 89 ? -17.811 -20.528 12.354 1.00 76.94 89 LYS A O 1
ATOM 754 N N . GLY A 1 90 ? -17.479 -18.551 13.348 1.00 83.44 90 GLY A N 1
ATOM 755 C CA . GLY A 1 90 ? -16.071 -18.437 13.005 1.00 83.44 90 GLY A CA 1
ATOM 756 C C . GLY A 1 90 ? -15.451 -17.232 13.690 1.00 83.44 90 GLY A C 1
ATOM 757 O O . GLY A 1 90 ? -16.157 -16.326 14.137 1.00 83.44 90 GLY A O 1
ATOM 758 N N . GLU A 1 91 ? -14.130 -17.251 13.795 1.00 89.00 91 GLU A N 1
ATOM 759 C CA . GLU A 1 91 ? -13.375 -16.096 14.258 1.00 89.00 91 GLU A CA 1
ATOM 760 C C . GLU A 1 91 ? -13.216 -15.114 13.100 1.00 89.00 91 GLU A C 1
ATOM 762 O O . GLU A 1 91 ? -12.739 -15.471 12.023 1.00 89.00 91 GLU A O 1
ATOM 767 N N . VAL A 1 92 ? -13.613 -13.864 13.327 1.00 94.75 92 VAL A N 1
ATOM 768 C CA . VAL A 1 92 ? -13.354 -12.765 12.398 1.00 94.75 92 VAL A CA 1
ATOM 769 C C . VAL A 1 92 ? -12.377 -11.836 13.080 1.00 94.75 92 VAL A C 1
ATOM 771 O O . VAL A 1 92 ? -12.682 -11.245 14.117 1.00 94.75 92 VAL A O 1
ATOM 774 N N . PHE A 1 93 ? -11.195 -11.715 12.499 1.00 95.88 93 PHE A N 1
ATOM 775 C CA . PHE A 1 93 ? -10.134 -10.914 13.071 1.00 95.88 93 PHE A CA 1
ATOM 776 C C . PHE A 1 93 ? -9.287 -10.261 11.989 1.00 95.88 93 PHE A C 1
ATOM 778 O O . PHE A 1 93 ? -9.309 -10.655 10.821 1.00 95.88 93 PHE A O 1
ATOM 785 N N . THR A 1 94 ? -8.504 -9.274 12.403 1.00 96.56 94 THR A N 1
ATOM 786 C CA . THR A 1 94 ? -7.376 -8.773 11.626 1.00 96.56 94 THR A CA 1
ATOM 787 C C . THR A 1 94 ? -6.140 -8.721 12.503 1.00 96.56 94 THR A C 1
ATOM 789 O O . THR A 1 94 ? -6.205 -8.357 13.677 1.00 96.56 94 THR A O 1
ATOM 792 N N . LYS A 1 95 ? -5.001 -9.061 11.906 1.00 96.19 95 LYS A N 1
ATOM 793 C CA . LYS A 1 95 ? -3.691 -8.746 12.461 1.00 96.19 95 LYS A CA 1
ATOM 794 C C . LYS A 1 95 ? -3.431 -7.251 12.281 1.00 96.19 95 LYS A C 1
ATOM 796 O O . LYS A 1 95 ? -3.808 -6.681 11.249 1.00 96.19 95 LYS A O 1
ATOM 801 N N . VAL A 1 96 ? -2.803 -6.643 13.276 1.00 94.88 96 VAL A N 1
ATOM 802 C CA . VAL A 1 96 ? -2.346 -5.256 13.250 1.00 94.88 96 VAL A CA 1
ATOM 803 C C . VAL A 1 96 ? -0.859 -5.236 13.544 1.00 94.88 96 VAL A C 1
ATOM 805 O O . VAL A 1 96 ? -0.418 -5.843 14.521 1.00 94.88 96 VAL A O 1
ATOM 808 N N . THR A 1 97 ? -0.089 -4.565 12.691 1.00 93.31 97 THR A N 1
ATOM 809 C CA . THR A 1 97 ? 1.362 -4.457 12.846 1.00 93.31 97 THR A CA 1
ATOM 810 C C . THR A 1 97 ? 1.875 -3.043 12.651 1.00 93.31 97 THR A C 1
ATOM 812 O O . THR A 1 97 ? 1.310 -2.252 11.894 1.00 93.31 97 THR A O 1
ATOM 815 N N . THR A 1 98 ? 2.989 -2.739 13.305 1.00 90.56 98 THR A N 1
ATOM 816 C CA . THR A 1 98 ? 3.901 -1.672 12.888 1.00 90.56 98 THR A CA 1
ATOM 817 C C . THR A 1 98 ? 5.321 -1.985 13.361 1.00 90.56 98 THR A C 1
ATOM 819 O O . THR A 1 98 ? 5.525 -2.905 14.147 1.00 90.56 98 THR A O 1
ATOM 822 N N . THR A 1 99 ? 6.301 -1.215 12.900 1.00 89.38 99 THR A N 1
ATOM 823 C CA . THR A 1 99 ? 7.683 -1.279 13.388 1.00 89.38 99 THR A CA 1
ATOM 824 C C . THR A 1 99 ? 8.105 0.122 13.770 1.00 89.38 99 THR A C 1
ATOM 826 O O . THR A 1 99 ? 8.226 0.961 12.882 1.00 89.38 99 THR A O 1
ATOM 829 N N . LEU A 1 100 ? 8.315 0.371 15.061 1.00 88.06 100 LEU A N 1
ATOM 830 C CA . LEU A 1 100 ? 8.702 1.675 15.584 1.00 88.06 100 LEU A CA 1
ATOM 831 C C . LEU A 1 100 ? 10.135 2.010 15.205 1.00 88.06 100 LEU A C 1
ATOM 833 O O . LEU A 1 100 ? 11.041 1.199 15.398 1.00 88.06 100 LEU A O 1
ATOM 837 N N . LYS A 1 101 ? 10.339 3.227 14.701 1.00 83.88 101 LYS A N 1
ATOM 838 C CA . LYS A 1 101 ? 11.656 3.711 14.292 1.00 83.88 101 LYS A CA 1
ATOM 839 C C . LYS A 1 101 ? 11.902 5.128 14.771 1.00 83.88 101 LYS A C 1
ATOM 841 O O . LYS A 1 101 ? 10.983 5.946 14.848 1.00 83.88 101 LYS A O 1
ATOM 846 N N . ASP A 1 102 ? 13.161 5.423 15.053 1.00 81.19 102 ASP A N 1
ATOM 847 C CA . ASP A 1 102 ? 13.611 6.797 15.199 1.00 81.19 102 ASP A CA 1
ATOM 848 C C . ASP A 1 102 ? 13.693 7.487 13.819 1.00 81.19 102 ASP A C 1
ATOM 850 O O . ASP A 1 102 ? 13.582 6.850 12.767 1.00 81.19 102 ASP A O 1
ATOM 854 N N . LYS A 1 103 ? 13.910 8.803 13.797 1.00 74.94 103 LYS A N 1
ATOM 855 C CA . LYS A 1 103 ? 14.104 9.605 12.573 1.00 74.94 103 LYS A CA 1
ATOM 856 C C . LYS A 1 103 ? 15.301 9.164 11.720 1.00 74.94 103 LYS A C 1
ATOM 858 O O . LYS A 1 103 ? 15.410 9.532 10.553 1.00 74.94 103 LYS A O 1
ATOM 863 N N . ASN A 1 104 ? 16.200 8.381 12.308 1.00 72.50 104 ASN A N 1
ATOM 864 C CA . ASN A 1 104 ? 17.368 7.804 11.663 1.00 72.50 104 ASN A CA 1
ATOM 865 C C . ASN A 1 104 ? 17.071 6.415 11.074 1.00 72.50 104 ASN A C 1
ATOM 867 O O . ASN A 1 104 ? 17.974 5.772 10.542 1.00 72.50 104 ASN A O 1
ATOM 871 N N . GLY A 1 105 ? 15.827 5.938 11.160 1.00 68.19 105 GLY A N 1
ATOM 872 C CA . GLY A 1 105 ? 15.429 4.615 10.696 1.00 68.19 105 GLY A CA 1
ATOM 873 C C . GLY A 1 105 ? 15.879 3.464 11.591 1.00 68.19 105 GLY A C 1
ATOM 874 O O . GLY A 1 105 ? 15.701 2.309 11.215 1.00 68.19 105 GLY A O 1
ATOM 875 N N . THR A 1 106 ? 16.455 3.752 12.756 1.00 80.75 106 THR A N 1
ATOM 876 C CA . THR A 1 106 ? 16.836 2.746 13.745 1.00 80.75 106 THR A CA 1
ATOM 877 C C . THR A 1 106 ? 15.583 2.239 14.437 1.00 80.75 106 THR A C 1
ATOM 879 O O . THR A 1 106 ? 14.764 3.034 14.902 1.00 80.75 106 THR A O 1
ATOM 882 N N . SER A 1 107 ? 15.435 0.920 14.536 1.00 85.81 107 SER A N 1
ATOM 883 C CA . SER A 1 107 ? 14.305 0.322 15.248 1.00 85.81 107 SER A CA 1
ATOM 884 C C . SER A 1 107 ? 14.342 0.672 16.737 1.00 85.81 107 SER A C 1
ATOM 886 O O . SER A 1 107 ? 15.413 0.732 17.342 1.00 85.81 107 SER A O 1
ATOM 888 N N . LEU A 1 108 ? 13.170 0.915 17.322 1.00 88.00 108 LEU A N 1
ATOM 889 C CA . LEU A 1 108 ? 13.008 1.327 18.715 1.00 88.00 108 LEU A CA 1
ATOM 890 C C . LEU A 1 108 ? 12.434 0.175 19.553 1.00 88.00 108 LEU A C 1
ATOM 892 O O . LEU A 1 108 ? 11.213 0.059 19.629 1.00 88.00 108 LEU A O 1
ATOM 896 N N . PRO A 1 109 ? 13.275 -0.660 20.190 1.00 91.81 109 PRO A N 1
ATOM 897 C CA . PRO A 1 109 ? 12.803 -1.784 20.989 1.00 91.81 109 PRO A CA 1
ATOM 898 C C . PRO A 1 109 ? 12.273 -1.360 22.361 1.00 91.81 109 PRO A C 1
ATOM 900 O O . PRO A 1 109 ? 12.661 -0.312 22.894 1.00 91.81 109 PRO A O 1
ATOM 903 N N . ASN A 1 110 ? 11.434 -2.215 22.957 1.00 90.94 110 ASN A N 1
ATOM 904 C CA . ASN A 1 110 ? 10.921 -2.085 24.327 1.00 90.94 110 ASN A CA 1
ATOM 905 C C . ASN A 1 110 ? 10.283 -0.711 24.622 1.00 90.94 110 ASN A C 1
ATOM 907 O O . ASN A 1 110 ? 10.478 -0.091 25.674 1.00 90.94 110 ASN A O 1
ATOM 911 N N . LYS A 1 111 ? 9.566 -0.162 23.635 1.00 90.62 111 LYS A N 1
ATOM 912 C CA . LYS A 1 111 ? 8.825 1.091 23.755 1.00 90.62 111 LYS A CA 1
ATOM 913 C C . LYS A 1 111 ? 7.356 0.810 24.008 1.00 90.62 111 LYS A C 1
ATOM 915 O O . LYS A 1 111 ? 6.674 0.203 23.188 1.00 90.62 111 LYS A O 1
ATOM 920 N N . LYS A 1 112 ? 6.869 1.320 25.138 1.00 91.19 112 LYS A N 1
ATOM 921 C CA . LYS A 1 112 ? 5.472 1.210 25.551 1.00 91.19 112 LYS A CA 1
ATOM 922 C C . LYS A 1 112 ? 4.625 2.327 24.937 1.00 91.19 112 LYS A C 1
ATOM 924 O O . LYS A 1 112 ? 4.869 3.511 25.185 1.00 91.19 112 LYS A O 1
ATOM 929 N N . LEU A 1 113 ? 3.608 1.937 24.180 1.00 90.50 113 LEU A N 1
ATOM 930 C CA . LEU A 1 113 ? 2.598 2.810 23.592 1.00 90.50 113 LEU A CA 1
ATOM 931 C C . LEU A 1 113 ? 1.259 2.641 24.296 1.00 90.50 113 LEU A C 1
ATOM 933 O O . LEU A 1 113 ? 0.913 1.542 24.727 1.00 90.50 113 LEU A O 1
ATOM 937 N N . PHE A 1 114 ? 0.500 3.728 24.365 1.00 91.19 114 PHE A N 1
ATOM 938 C CA . PHE A 1 114 ? -0.907 3.722 24.728 1.00 91.19 114 PHE A CA 1
ATOM 939 C C . PHE A 1 114 ? -1.751 3.898 23.464 1.00 91.19 114 PHE A C 1
ATOM 941 O O . PHE A 1 114 ? -1.545 4.839 22.694 1.00 91.19 114 PHE A O 1
ATOM 948 N N . ILE A 1 115 ? -2.675 2.968 23.231 1.00 91.56 115 ILE A N 1
ATOM 949 C CA . ILE A 1 115 ? -3.528 2.927 22.044 1.00 91.56 115 ILE A CA 1
ATOM 950 C C . ILE A 1 115 ? -4.966 3.211 22.452 1.00 91.56 115 ILE A C 1
ATOM 952 O O . ILE A 1 115 ? -5.495 2.585 23.369 1.00 91.56 115 ILE A O 1
ATOM 956 N N . ILE A 1 116 ? -5.600 4.132 21.733 1.00 90.75 116 ILE A N 1
ATOM 957 C CA . ILE A 1 116 ? -6.988 4.549 21.941 1.00 90.75 116 ILE A CA 1
ATOM 958 C C . ILE A 1 116 ? -7.801 4.389 20.654 1.00 90.75 116 ILE A C 1
ATOM 960 O O . ILE A 1 116 ? -7.243 4.384 19.554 1.00 90.75 116 ILE A O 1
ATOM 964 N N . SER A 1 117 ? -9.124 4.304 20.791 1.00 88.44 117 SER A N 1
ATOM 965 C CA . SER A 1 117 ? -10.056 4.581 19.690 1.00 88.44 117 SER A CA 1
ATOM 966 C C . SER A 1 117 ? -10.315 6.087 19.604 1.00 88.44 117 SER A C 1
ATOM 968 O O . SER A 1 117 ? -10.329 6.785 20.618 1.00 88.44 117 SER A O 1
ATOM 970 N N . ASP A 1 118 ? -10.557 6.575 18.394 1.00 79.44 118 ASP A N 1
ATOM 971 C CA . ASP A 1 118 ? -11.110 7.899 18.082 1.00 79.44 118 ASP A CA 1
ATOM 972 C C . ASP A 1 118 ? -12.334 8.313 18.914 1.00 79.44 118 ASP A C 1
ATOM 974 O O . ASP A 1 118 ? -12.481 9.488 19.242 1.00 79.44 118 ASP A O 1
ATOM 978 N N . SER A 1 119 ? -13.181 7.366 19.318 1.00 75.25 119 SER A N 1
ATOM 979 C CA . SER A 1 119 ? -14.335 7.647 20.183 1.00 75.25 119 SER A CA 1
ATOM 980 C C . SER A 1 119 ? -13.986 7.808 21.676 1.00 75.25 119 SER A C 1
ATOM 982 O O . SER A 1 119 ? -14.876 8.020 22.503 1.00 75.25 119 SER A O 1
ATOM 984 N N . TYR A 1 120 ? -12.701 7.685 22.044 1.00 79.94 120 TYR A N 1
ATOM 985 C CA . TYR A 1 120 ? -12.175 7.645 23.421 1.00 79.94 120 TYR A CA 1
ATOM 986 C C . TYR A 1 120 ? -12.770 6.542 24.314 1.00 79.94 120 TYR A C 1
ATOM 988 O O . TYR A 1 120 ? -12.525 6.508 25.524 1.00 79.94 120 TYR A O 1
ATOM 996 N N . LYS A 1 121 ? -13.549 5.637 23.717 1.00 85.94 121 LYS A N 1
ATOM 997 C CA . LYS A 1 121 ? -14.137 4.454 24.334 1.00 85.94 121 LYS A CA 1
ATOM 998 C C . LYS A 1 121 ? -13.890 3.266 23.429 1.00 85.94 121 LYS A C 1
ATOM 1000 O O . LYS A 1 121 ? -14.129 3.344 22.229 1.00 85.94 121 LYS A O 1
ATOM 1005 N N . PHE A 1 122 ? -13.431 2.151 23.979 1.00 87.56 122 PHE A N 1
ATOM 1006 C CA . PHE A 1 122 ? -13.299 0.953 23.158 1.00 87.56 122 PHE A CA 1
ATOM 1007 C C . PHE A 1 122 ? -14.682 0.340 22.914 1.00 87.56 122 PHE A C 1
ATOM 1009 O O . PHE A 1 122 ? -15.426 0.126 23.873 1.00 87.56 122 PHE A O 1
ATOM 1016 N N . PRO A 1 123 ? -15.062 0.065 21.654 1.00 88.62 123 PRO A N 1
ATOM 1017 C CA . PRO A 1 123 ? -16.384 -0.464 21.361 1.00 88.62 123 PRO A CA 1
ATOM 1018 C C . PRO A 1 123 ? -16.585 -1.856 21.954 1.00 88.62 123 PRO A C 1
ATOM 1020 O O . PRO A 1 123 ? -15.769 -2.760 21.757 1.00 88.62 123 PRO A O 1
ATOM 1023 N N . ASP A 1 124 ? -17.725 -2.052 22.613 1.00 87.88 124 ASP A N 1
ATOM 1024 C CA . ASP A 1 124 ? -18.153 -3.373 23.062 1.00 87.88 124 ASP A CA 1
ATOM 1025 C C . ASP A 1 124 ? -18.119 -4.369 21.888 1.00 87.88 124 ASP A C 1
ATOM 1027 O O . ASP A 1 124 ? -18.508 -4.039 20.768 1.00 87.88 124 ASP A O 1
ATOM 1031 N N . GLY A 1 125 ? -17.754 -5.629 22.136 1.00 90.50 125 GLY A N 1
ATOM 1032 C CA . GLY A 1 125 ? -17.736 -6.669 21.095 1.00 90.50 125 GLY A CA 1
ATOM 1033 C C . GLY A 1 125 ? -16.489 -6.698 20.213 1.00 90.50 125 GLY A C 1
ATOM 1034 O O . GLY A 1 125 ? -16.466 -7.427 19.216 1.00 90.50 125 GLY A O 1
ATOM 1035 N N . ILE A 1 126 ? -15.470 -5.936 20.598 1.00 94.19 126 ILE A N 1
ATOM 1036 C CA . ILE A 1 126 ? -14.096 -6.077 20.136 1.00 94.19 126 ILE A CA 1
ATOM 1037 C C . ILE A 1 126 ? -13.266 -6.669 21.277 1.00 94.19 126 ILE A C 1
ATOM 1039 O O . ILE A 1 126 ? -13.377 -6.224 22.416 1.00 94.19 126 ILE A O 1
ATOM 1043 N N . ILE A 1 127 ? -12.445 -7.673 20.973 1.00 95.88 127 ILE A N 1
ATOM 1044 C CA . ILE A 1 127 ? -11.427 -8.197 21.891 1.00 95.88 127 ILE A CA 1
ATOM 1045 C C . ILE A 1 127 ? -10.066 -8.007 21.236 1.00 95.88 127 ILE A C 1
ATOM 1047 O O . ILE A 1 127 ? -9.887 -8.335 20.062 1.00 95.88 127 ILE A O 1
ATOM 1051 N N . ILE A 1 128 ? -9.118 -7.475 21.999 1.00 97.06 128 ILE A N 1
ATOM 1052 C CA . ILE A 1 128 ? -7.744 -7.275 21.556 1.00 97.06 128 ILE A CA 1
ATOM 1053 C C . ILE A 1 128 ? -6.891 -8.399 22.141 1.00 97.06 128 ILE A C 1
ATOM 1055 O O . ILE A 1 128 ? -6.967 -8.668 23.337 1.00 97.06 128 ILE A O 1
ATOM 1059 N N . TYR A 1 129 ? -6.090 -9.061 21.311 1.00 97.50 129 TYR A N 1
ATOM 1060 C CA . TYR A 1 129 ? -5.173 -10.117 21.741 1.00 97.50 129 TYR A CA 1
ATOM 1061 C C . TYR A 1 129 ? -3.725 -9.726 21.478 1.00 97.50 129 TYR A C 1
ATOM 1063 O O . TYR A 1 129 ? -3.422 -9.102 20.459 1.00 97.50 129 TYR A O 1
ATOM 1071 N N . TYR A 1 130 ? -2.824 -10.168 22.354 1.00 96.94 130 TYR A N 1
ATOM 1072 C CA . TYR A 1 130 ? -1.383 -10.110 22.129 1.00 96.94 130 TYR A CA 1
ATOM 1073 C C . TYR A 1 130 ? -0.968 -10.923 20.893 1.00 96.94 130 TYR A C 1
ATOM 1075 O O . TYR A 1 130 ? -1.755 -11.652 20.285 1.00 96.94 130 TYR A O 1
ATOM 1083 N N . SER A 1 131 ? 0.314 -10.834 20.538 1.00 94.25 131 SER A N 1
ATOM 1084 C CA . SER A 1 131 ? 0.903 -11.485 19.365 1.00 94.25 131 SER A CA 1
ATOM 1085 C C . SER A 1 131 ? 0.748 -13.009 19.309 1.00 94.25 131 SER A C 1
ATOM 1087 O O . SER A 1 131 ? 0.837 -13.594 18.231 1.00 94.25 131 SER A O 1
ATOM 1089 N N . ASN A 1 132 ? 0.469 -13.665 20.437 1.00 92.31 132 ASN A N 1
ATOM 1090 C CA . ASN A 1 132 ? 0.200 -15.102 20.497 1.00 92.31 132 ASN A CA 1
ATOM 1091 C C . ASN A 1 132 ? -1.250 -15.493 20.157 1.00 92.31 132 ASN A C 1
ATOM 1093 O O . ASN A 1 132 ? -1.559 -16.686 20.161 1.00 92.31 132 ASN A O 1
ATOM 1097 N N . HIS A 1 133 ? -2.119 -14.508 19.889 1.00 92.81 133 HIS A N 1
ATOM 1098 C CA . HIS A 1 133 ? -3.545 -14.659 19.574 1.00 92.81 133 HIS A CA 1
ATOM 1099 C C . HIS A 1 133 ? -4.332 -15.486 20.606 1.00 92.81 133 HIS A C 1
ATOM 1101 O O . HIS A 1 133 ? -5.315 -16.145 20.279 1.00 92.81 133 HIS A O 1
ATOM 1107 N N . LYS A 1 134 ? -3.877 -15.484 21.863 1.00 93.38 134 LYS A N 1
ATOM 1108 C CA . LYS A 1 134 ? -4.476 -16.244 22.972 1.00 93.38 134 LYS A CA 1
ATOM 1109 C C . LYS A 1 134 ? -4.698 -15.373 24.192 1.00 93.38 134 LYS A C 1
ATOM 1111 O O . LYS A 1 134 ? -5.786 -15.391 24.762 1.00 93.38 134 LYS A O 1
ATOM 1116 N N . ASP A 1 135 ? -3.682 -14.604 24.557 1.00 96.44 135 ASP A N 1
ATOM 1117 C CA . ASP A 1 135 ? -3.742 -13.736 25.721 1.00 96.44 135 ASP A CA 1
ATOM 1118 C C . ASP A 1 135 ? -4.445 -12.437 25.343 1.00 96.44 135 ASP A C 1
ATOM 1120 O O . ASP A 1 135 ? -4.086 -11.774 24.366 1.00 96.44 135 ASP A O 1
ATOM 1124 N N . VAL A 1 136 ? -5.480 -12.100 26.107 1.00 97.12 136 VAL A N 1
ATOM 1125 C CA . VAL A 1 136 ? -6.269 -10.883 25.916 1.00 97.12 136 VAL A CA 1
ATOM 1126 C C . VAL A 1 136 ? -5.488 -9.695 26.470 1.00 97.12 136 VAL A C 1
ATOM 1128 O O . VAL A 1 136 ? -4.952 -9.764 27.574 1.00 97.12 136 VAL A O 1
ATOM 1131 N N . ILE A 1 137 ? -5.448 -8.603 25.711 1.00 96.69 137 ILE A N 1
ATOM 1132 C CA . ILE A 1 137 ? -4.971 -7.310 26.194 1.00 96.69 137 ILE A CA 1
ATOM 1133 C C . ILE A 1 137 ? -6.139 -6.627 26.906 1.00 96.69 137 ILE A C 1
ATOM 1135 O O . ILE A 1 137 ? -7.203 -6.424 26.315 1.00 96.69 137 ILE A O 1
ATOM 1139 N N . GLU A 1 138 ? -5.949 -6.282 28.176 1.00 95.44 138 GLU A N 1
ATOM 1140 C CA . GLU A 1 138 ? -6.968 -5.580 28.949 1.00 95.44 138 GLU A CA 1
ATOM 1141 C C . GLU A 1 138 ? -7.138 -4.138 28.456 1.00 95.44 138 GLU A C 1
ATOM 1143 O O . GLU A 1 138 ? -6.169 -3.426 28.186 1.00 95.44 138 GLU A O 1
ATOM 1148 N N . ILE A 1 139 ? -8.397 -3.712 28.341 1.00 94.38 139 ILE A N 1
ATOM 1149 C CA . ILE A 1 139 ? -8.735 -2.309 28.120 1.00 94.38 139 ILE A CA 1
ATOM 1150 C C . ILE A 1 139 ? -8.775 -1.618 29.483 1.00 94.38 139 ILE A C 1
ATOM 1152 O O . ILE A 1 139 ? -9.553 -1.987 30.364 1.00 94.38 139 ILE A O 1
ATOM 1156 N N . GLU A 1 140 ? -7.958 -0.589 29.635 1.00 92.50 140 GLU A N 1
ATOM 1157 C CA . GLU A 1 140 ? -7.786 0.194 30.849 1.00 92.50 140 GLU A CA 1
ATOM 1158 C C . GLU A 1 140 ? -8.213 1.650 30.623 1.00 92.50 140 GLU A C 1
ATOM 1160 O O . GLU A 1 140 ? -8.233 2.151 29.499 1.00 92.50 140 GLU A O 1
ATOM 1165 N N . LYS A 1 141 ? -8.510 2.371 31.710 1.00 88.56 141 LYS A N 1
ATOM 1166 C CA . LYS A 1 141 ? -8.760 3.817 31.659 1.00 88.56 141 LYS A CA 1
ATOM 1167 C C . LYS A 1 141 ? -7.513 4.599 32.030 1.00 88.56 141 LYS A C 1
ATOM 1169 O O . LYS A 1 141 ? -7.055 4.519 33.167 1.00 88.56 141 LYS A O 1
ATOM 1174 N N . HIS A 1 142 ? -7.045 5.449 31.123 1.00 83.19 142 HIS A N 1
ATOM 1175 C CA . HIS A 1 142 ? -5.996 6.427 31.396 1.00 83.19 142 HIS A CA 1
ATOM 1176 C C . HIS A 1 142 ? -6.543 7.841 31.194 1.00 83.19 142 HIS A C 1
ATOM 1178 O O . HIS A 1 142 ? -7.052 8.170 30.128 1.00 83.19 142 HIS A O 1
ATOM 1184 N N . ASN A 1 143 ? -6.507 8.674 32.240 1.00 82.56 143 ASN A N 1
ATOM 1185 C CA . ASN A 1 143 ? -7.076 10.032 32.227 1.00 82.56 143 ASN A CA 1
ATOM 1186 C C . ASN A 1 143 ? -8.541 10.098 31.738 1.00 82.56 143 ASN A C 1
ATOM 1188 O O . ASN A 1 143 ? -8.964 11.071 31.121 1.00 82.56 143 ASN A O 1
ATOM 1192 N N . GLY A 1 144 ? -9.327 9.056 32.031 1.00 83.38 144 GLY A N 1
ATOM 1193 C CA . GLY A 1 144 ? -10.737 8.958 31.638 1.00 83.38 144 GLY A CA 1
ATOM 1194 C C . GLY A 1 144 ? -10.987 8.468 30.208 1.00 83.38 144 GLY A C 1
ATOM 1195 O O . GLY A 1 144 ? -12.150 8.369 29.825 1.00 83.38 144 GLY A O 1
ATOM 1196 N N . ILE A 1 145 ? -9.933 8.138 29.459 1.00 87.44 145 ILE A N 1
ATOM 1197 C CA . ILE A 1 145 ? -9.988 7.592 28.099 1.00 87.44 145 ILE A CA 1
ATOM 1198 C C . ILE A 1 145 ? -9.752 6.082 28.163 1.00 87.44 145 ILE A C 1
ATOM 1200 O O . ILE A 1 145 ? -8.804 5.643 28.819 1.00 87.44 145 ILE A O 1
ATOM 1204 N N . ASP A 1 146 ? -10.596 5.300 27.488 1.00 91.19 146 ASP A N 1
ATOM 1205 C CA . ASP A 1 146 ? -10.377 3.859 27.363 1.00 91.19 146 ASP A CA 1
ATOM 1206 C C . ASP A 1 146 ? -9.272 3.596 26.336 1.00 91.19 146 ASP A C 1
ATOM 1208 O O . ASP A 1 146 ? -9.296 4.113 25.214 1.00 91.19 146 ASP A O 1
ATOM 1212 N N . GLY A 1 147 ? -8.319 2.753 26.707 1.00 92.94 147 GLY A N 1
ATOM 1213 C CA . GLY A 1 147 ? -7.223 2.360 25.844 1.00 92.94 147 GLY A CA 1
ATOM 1214 C C . GLY A 1 147 ? -6.531 1.103 26.319 1.00 92.94 147 GLY A C 1
ATOM 1215 O O . GLY A 1 147 ? -6.958 0.466 27.275 1.00 92.94 147 GLY A O 1
ATOM 1216 N N . PHE A 1 148 ? -5.448 0.738 25.655 1.00 94.38 148 PHE A N 1
ATOM 1217 C CA . PHE A 1 148 ? -4.607 -0.360 26.104 1.00 94.38 148 PHE A CA 1
ATOM 1218 C C . PHE A 1 148 ? -3.140 -0.059 25.864 1.00 94.38 148 PHE A C 1
ATOM 1220 O O . PHE A 1 148 ? -2.779 0.730 24.987 1.00 94.38 148 PHE A O 1
ATOM 1227 N N . TYR A 1 149 ? -2.288 -0.702 26.653 1.00 93.75 149 TYR A N 1
ATOM 1228 C CA . TYR A 1 149 ? -0.853 -0.611 26.467 1.00 93.75 149 TYR A CA 1
ATOM 1229 C C . TYR A 1 149 ? -0.332 -1.757 25.617 1.00 93.75 149 TYR A C 1
ATOM 1231 O O . TYR A 1 149 ? -0.706 -2.914 25.803 1.00 93.75 149 TYR A O 1
ATOM 1239 N N . ILE A 1 150 ? 0.601 -1.434 24.732 1.00 94.31 150 ILE A N 1
ATOM 1240 C CA . ILE A 1 150 ? 1.381 -2.427 24.008 1.00 94.31 150 ILE A CA 1
ATOM 1241 C C . ILE A 1 150 ? 2.839 -1.999 23.950 1.00 94.31 150 ILE A C 1
ATOM 1243 O O . ILE A 1 150 ? 3.147 -0.809 23.978 1.00 94.31 150 ILE A O 1
ATOM 1247 N N . GLU A 1 151 ? 3.737 -2.970 23.898 1.00 93.69 151 GLU A N 1
ATOM 1248 C CA . GLU A 1 151 ? 5.172 -2.738 23.853 1.00 93.69 151 GLU A CA 1
ATOM 1249 C C . GLU A 1 151 ? 5.750 -3.339 22.577 1.00 93.69 151 GLU A C 1
ATOM 1251 O O . GLU A 1 151 ? 5.312 -4.401 22.130 1.00 93.69 151 GLU A O 1
ATOM 1256 N N . SER A 1 152 ? 6.695 -2.630 21.968 1.00 93.62 152 SER A N 1
ATOM 1257 C CA . SER A 1 152 ? 7.458 -3.146 20.837 1.00 93.62 152 SER A CA 1
ATOM 1258 C C . SER A 1 152 ? 8.468 -4.197 21.288 1.00 93.62 152 SER A C 1
ATOM 1260 O O . SER A 1 152 ? 9.122 -4.007 22.313 1.00 93.62 152 SER A O 1
ATOM 1262 N N . ASP A 1 153 ? 8.661 -5.243 20.495 1.00 92.88 153 ASP A N 1
ATOM 1263 C CA . ASP A 1 153 ? 9.642 -6.292 20.766 1.00 92.88 153 ASP A CA 1
ATOM 12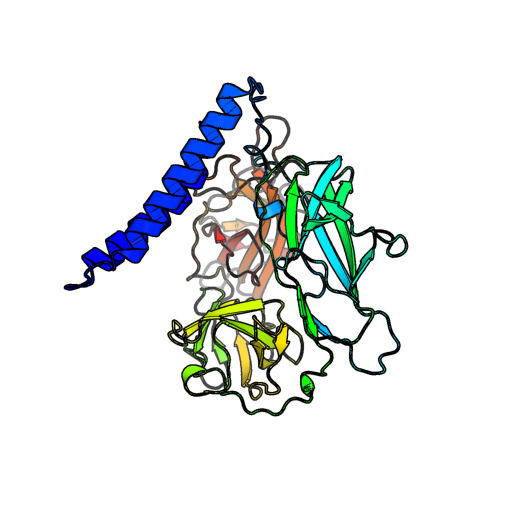64 C C . ASP A 1 153 ? 11.105 -5.814 20.619 1.00 92.88 153 ASP A C 1
ATOM 1266 O O . ASP A 1 153 ? 11.386 -4.628 20.412 1.00 92.88 153 ASP A O 1
ATOM 1270 N N . ASP A 1 154 ? 12.059 -6.746 20.707 1.00 91.12 154 ASP A N 1
ATOM 1271 C CA . ASP A 1 154 ? 13.497 -6.472 20.570 1.00 91.12 154 ASP A CA 1
ATOM 1272 C C . ASP A 1 154 ? 13.904 -5.920 19.189 1.00 91.12 154 ASP A C 1
ATOM 1274 O O . ASP A 1 154 ? 14.980 -5.335 19.050 1.00 91.12 154 ASP A O 1
ATOM 1278 N N . ASN A 1 155 ? 13.048 -6.064 18.174 1.00 88.69 155 ASN A N 1
ATOM 1279 C CA . ASN A 1 155 ? 13.236 -5.511 16.834 1.00 88.69 155 ASN A CA 1
ATOM 1280 C C . ASN A 1 155 ? 12.410 -4.235 16.608 1.00 88.69 155 ASN A C 1
ATOM 1282 O O . ASN A 1 155 ? 12.359 -3.731 15.488 1.00 88.69 155 ASN A O 1
ATOM 1286 N N . GLY A 1 156 ? 11.746 -3.710 17.641 1.00 88.38 156 GLY A N 1
ATOM 1287 C CA . GLY A 1 156 ? 10.838 -2.576 17.517 1.00 88.38 156 GLY A CA 1
ATOM 1288 C C . GLY A 1 156 ? 9.504 -2.914 16.835 1.00 88.38 156 GLY A C 1
ATOM 1289 O O . GLY A 1 156 ? 8.746 -1.994 16.524 1.00 88.38 156 GLY A O 1
ATOM 1290 N N . GLU A 1 157 ? 9.185 -4.189 16.586 1.00 92.88 157 GLU A N 1
ATOM 1291 C CA . GLU A 1 157 ? 7.906 -4.610 16.007 1.00 92.88 157 GLU A CA 1
ATOM 1292 C C . GLU A 1 157 ? 6.810 -4.626 17.076 1.00 92.88 157 GLU A C 1
ATOM 1294 O O . GLU A 1 157 ? 6.994 -5.095 18.197 1.00 92.88 157 GLU A O 1
ATOM 1299 N N . ILE A 1 158 ? 5.634 -4.125 16.713 1.00 94.19 158 ILE A N 1
ATOM 1300 C CA . ILE A 1 158 ? 4.410 -4.271 17.492 1.00 94.19 158 ILE A CA 1
ATOM 1301 C C . ILE A 1 158 ? 3.440 -5.113 16.680 1.00 94.19 158 ILE A C 1
ATOM 1303 O O . ILE A 1 158 ? 3.180 -4.816 15.513 1.00 94.19 158 ILE A O 1
ATOM 1307 N N . LEU A 1 159 ? 2.868 -6.129 17.326 1.00 95.94 159 LEU A N 1
ATOM 1308 C CA . LEU A 1 159 ? 1.922 -7.059 16.723 1.00 95.94 159 LEU A CA 1
ATOM 1309 C C . LEU A 1 159 ? 0.810 -7.397 17.714 1.00 95.94 159 LEU A C 1
ATOM 1311 O O . LEU A 1 159 ? 1.071 -7.870 18.820 1.00 95.94 159 LEU A O 1
ATOM 1315 N N . PHE A 1 160 ? -0.436 -7.213 17.286 1.00 97.19 160 PHE A N 1
ATOM 1316 C CA . PHE A 1 160 ? -1.624 -7.639 18.025 1.00 97.19 160 PHE A CA 1
ATOM 1317 C C . PHE A 1 160 ? -2.757 -8.021 17.071 1.00 97.19 160 PHE A C 1
ATOM 1319 O O . PHE A 1 160 ? -2.679 -7.794 15.860 1.00 97.19 160 PHE A O 1
ATOM 1326 N N . PHE A 1 161 ? -3.818 -8.612 17.612 1.00 97.62 161 PHE A N 1
ATOM 1327 C CA . PHE A 1 161 ? -5.003 -8.994 16.851 1.00 97.62 161 PHE A CA 1
ATOM 1328 C C . PHE A 1 161 ? -6.235 -8.274 17.376 1.00 97.62 161 PHE A C 1
ATOM 1330 O O . PHE A 1 161 ? -6.419 -8.133 18.583 1.00 97.62 161 PHE A O 1
ATOM 1337 N N . ILE A 1 162 ? -7.094 -7.850 16.453 1.00 97.00 162 ILE A N 1
ATOM 1338 C CA . ILE A 1 162 ? -8.421 -7.321 16.758 1.00 97.00 162 ILE A CA 1
ATOM 1339 C C . ILE A 1 162 ? -9.436 -8.371 16.331 1.00 97.00 162 ILE A C 1
ATOM 1341 O O . ILE A 1 162 ? -9.589 -8.619 15.134 1.00 97.00 162 ILE A O 1
ATOM 1345 N N . ASN A 1 163 ? -10.138 -8.957 17.297 1.00 96.56 163 ASN A N 1
ATOM 1346 C CA . ASN A 1 163 ? -11.199 -9.930 17.067 1.00 96.56 163 ASN A CA 1
ATOM 1347 C C . ASN A 1 163 ? -12.569 -9.265 17.222 1.00 96.56 163 ASN A C 1
ATOM 1349 O O . ASN A 1 163 ? -12.856 -8.615 18.229 1.00 96.56 163 ASN A O 1
ATOM 1353 N N . VAL A 1 164 ? -13.446 -9.491 16.247 1.00 95.75 164 VAL A N 1
ATOM 1354 C CA . VAL A 1 164 ? -14.858 -9.107 16.308 1.00 95.75 164 VAL A CA 1
ATOM 1355 C C . VAL A 1 164 ? -15.639 -10.294 16.855 1.00 95.75 164 VAL A C 1
ATOM 1357 O O . VAL A 1 164 ? -15.653 -11.357 16.240 1.00 95.75 164 VAL A O 1
ATOM 1360 N N . VAL A 1 165 ? -16.285 -10.125 18.010 1.00 93.88 165 VAL A N 1
ATOM 1361 C CA . VAL A 1 165 ? -16.987 -11.226 18.703 1.00 93.88 165 VAL A CA 1
ATOM 1362 C C . VAL A 1 165 ? -18.506 -11.093 18.697 1.00 93.88 165 VAL A C 1
ATOM 1364 O O . VAL A 1 165 ? -19.210 -12.005 19.127 1.00 93.88 165 VAL A O 1
ATOM 1367 N N . LYS A 1 166 ? -19.035 -9.973 18.192 1.00 92.31 166 LYS A N 1
ATOM 1368 C CA . LYS A 1 166 ? -20.473 -9.787 17.987 1.00 92.31 166 LYS A CA 1
ATOM 1369 C C . LYS A 1 166 ? -20.765 -9.113 16.640 1.00 92.31 166 LYS A C 1
ATOM 1371 O O . LYS A 1 166 ? -19.980 -8.269 16.208 1.00 92.31 166 LYS A O 1
ATOM 1376 N N . PRO A 1 167 ? -21.908 -9.416 16.000 1.00 92.62 167 PRO A N 1
ATOM 1377 C CA . PRO A 1 167 ? -22.344 -8.708 14.801 1.00 92.62 167 PRO A CA 1
ATOM 1378 C C . PRO A 1 167 ? -22.577 -7.222 15.095 1.00 92.62 167 PRO A C 1
ATOM 1380 O O . PRO A 1 167 ? -23.457 -6.878 15.884 1.00 92.62 167 PRO A O 1
ATOM 1383 N N . GLN A 1 168 ? -21.827 -6.340 14.437 1.00 92.31 168 GLN A N 1
ATOM 1384 C CA . GLN A 1 168 ? -21.995 -4.890 14.546 1.00 92.31 168 GLN A CA 1
ATOM 1385 C C . GLN A 1 168 ? -21.517 -4.159 13.290 1.00 92.31 168 GLN A C 1
ATOM 1387 O O . GLN A 1 168 ? -20.788 -4.728 12.479 1.00 92.31 168 GLN A O 1
ATOM 1392 N N . ASN A 1 169 ? -21.949 -2.907 13.137 1.00 93.25 169 ASN A N 1
ATOM 1393 C CA . ASN A 1 169 ? -21.360 -1.969 12.187 1.00 93.25 169 ASN A CA 1
ATOM 1394 C C . ASN A 1 169 ? -20.555 -0.942 12.979 1.00 93.25 169 ASN A C 1
ATOM 1396 O O . ASN A 1 169 ? -21.054 -0.441 13.985 1.00 93.25 169 ASN A O 1
ATOM 1400 N N . LEU A 1 170 ? -19.312 -0.709 12.575 1.00 92.75 170 LEU A N 1
ATOM 1401 C CA . LEU A 1 170 ? -18.380 0.155 13.286 1.00 92.75 170 LEU A CA 1
ATOM 1402 C C . LEU A 1 170 ? -17.255 0.587 12.344 1.00 92.75 170 LEU A C 1
ATOM 1404 O O . LEU A 1 170 ? -16.758 -0.213 11.549 1.00 92.75 170 LEU A O 1
ATOM 1408 N N . ILE A 1 171 ? -16.809 1.827 12.504 1.00 93.50 171 ILE A N 1
ATOM 1409 C CA . ILE A 1 171 ? -15.529 2.307 11.991 1.00 93.50 171 ILE A CA 1
ATOM 1410 C C . ILE A 1 171 ? -14.631 2.461 13.212 1.00 93.50 171 ILE A C 1
ATOM 1412 O O . ILE A 1 171 ? -14.980 3.174 14.145 1.00 93.50 171 ILE A O 1
ATOM 1416 N N . LEU A 1 172 ? -13.524 1.727 13.247 1.00 92.62 172 LEU A N 1
ATOM 1417 C CA . LEU A 1 172 ? -12.558 1.786 14.335 1.00 92.62 172 LEU A CA 1
ATOM 1418 C C . LEU A 1 172 ? -11.297 2.475 13.830 1.00 92.62 172 LEU A C 1
ATOM 1420 O O . LEU A 1 172 ? -10.569 1.912 13.010 1.00 92.62 172 LEU A O 1
ATOM 1424 N N . ILE A 1 173 ? -11.023 3.672 14.339 1.00 90.94 173 ILE A N 1
ATOM 1425 C CA . ILE A 1 173 ? -9.775 4.384 14.069 1.00 90.94 173 ILE A CA 1
ATOM 1426 C C . ILE A 1 173 ? -8.917 4.306 15.320 1.00 90.94 173 ILE A C 1
ATOM 1428 O O . ILE A 1 173 ? -9.288 4.801 16.384 1.00 90.94 173 ILE A O 1
ATOM 1432 N N . LEU A 1 174 ? -7.755 3.675 15.188 1.00 90.62 174 LEU A N 1
ATOM 1433 C CA . LEU A 1 174 ? -6.792 3.598 16.273 1.00 90.62 174 LEU A CA 1
ATOM 1434 C C . LEU A 1 174 ? -5.871 4.810 16.239 1.00 90.62 174 LEU A C 1
ATOM 1436 O O . LEU A 1 174 ? -5.411 5.222 15.177 1.00 90.62 174 LEU A O 1
ATOM 1440 N N . SER A 1 175 ? -5.576 5.350 17.414 1.00 89.06 175 SER A N 1
ATOM 1441 C CA . SER A 1 175 ? -4.559 6.379 17.601 1.00 89.06 175 SER A CA 1
ATOM 1442 C C . SER A 1 175 ? -3.583 5.932 18.676 1.00 89.06 175 SER A C 1
ATOM 1444 O O . SER A 1 175 ? -3.967 5.248 19.622 1.00 89.06 175 SER A O 1
ATOM 1446 N N . SER A 1 176 ? -2.318 6.306 18.529 1.00 88.50 176 SER A N 1
ATOM 1447 C CA . SER A 1 176 ? -1.259 5.904 19.456 1.00 88.50 176 SER A CA 1
ATOM 1448 C C . SER A 1 176 ? -0.532 7.114 20.012 1.00 88.50 176 SER A C 1
ATOM 1450 O O . SER A 1 176 ? -0.216 8.037 19.256 1.00 88.50 176 SER A O 1
ATOM 1452 N N . SER A 1 177 ? -0.188 7.058 21.290 1.00 86.19 177 SER A N 1
ATOM 1453 C CA . SER A 1 177 ? 0.775 7.953 21.922 1.00 86.19 177 SER A CA 1
ATOM 1454 C C . SER A 1 177 ? 1.814 7.137 22.686 1.00 86.19 177 SER A C 1
ATOM 1456 O O . SER A 1 177 ? 1.590 5.978 23.048 1.00 86.19 177 SER A O 1
ATOM 1458 N N . PHE A 1 178 ? 2.975 7.730 22.947 1.00 81.75 178 PHE A N 1
ATOM 1459 C CA . PHE A 1 178 ? 3.838 7.199 23.997 1.00 81.75 178 PHE A CA 1
ATOM 1460 C C . PHE A 1 178 ? 3.152 7.420 25.342 1.00 81.75 178 PHE A C 1
ATOM 1462 O O . PHE A 1 178 ? 2.494 8.439 25.534 1.00 81.75 178 PHE A O 1
ATOM 1469 N N . ALA A 1 179 ? 3.336 6.501 26.292 1.00 65.56 179 ALA A N 1
ATOM 1470 C CA . ALA A 1 179 ? 2.689 6.572 27.608 1.00 65.56 179 ALA A CA 1
ATOM 1471 C C . ALA A 1 179 ? 2.947 7.891 28.377 1.00 65.56 179 ALA A C 1
ATOM 1473 O O . ALA A 1 179 ? 2.257 8.190 29.346 1.00 65.56 179 ALA A O 1
ATOM 1474 N N . THR A 1 180 ? 3.949 8.670 27.963 1.00 62.47 180 THR A N 1
ATOM 1475 C CA . THR A 1 180 ? 4.341 9.959 28.547 1.00 62.47 180 THR A CA 1
ATOM 1476 C C . THR A 1 180 ? 3.985 11.173 27.682 1.00 62.47 180 THR A C 1
ATOM 1478 O O . THR A 1 180 ? 4.354 12.284 28.051 1.00 62.47 180 THR A O 1
ATOM 1481 N N . SER A 1 181 ? 3.344 10.983 26.523 1.00 67.06 181 SER A N 1
ATOM 1482 C CA . SER A 1 181 ? 3.019 12.054 25.573 1.00 67.06 181 SER A CA 1
ATOM 1483 C C . SER A 1 181 ? 1.512 12.292 25.499 1.00 67.06 181 SER A C 1
ATOM 1485 O O . SER A 1 181 ? 0.721 11.352 25.406 1.00 67.06 181 SER A O 1
ATOM 1487 N N . ASP A 1 182 ? 1.130 13.570 25.478 1.00 63.12 182 ASP A N 1
ATOM 1488 C CA . ASP A 1 182 ? -0.251 14.019 25.261 1.00 63.12 182 ASP A CA 1
ATOM 1489 C C . ASP A 1 182 ? -0.623 14.062 23.762 1.00 63.12 182 ASP A C 1
ATOM 1491 O O . ASP A 1 182 ? -1.763 14.371 23.408 1.00 63.12 182 ASP A O 1
ATOM 1495 N N . SER A 1 183 ? 0.330 13.781 22.864 1.00 67.31 183 SER A N 1
ATOM 1496 C CA . SER A 1 183 ? 0.114 13.820 21.414 1.00 67.31 183 SER A CA 1
ATOM 1497 C C . SER A 1 183 ? -0.279 12.446 20.878 1.00 67.31 183 SER A C 1
ATOM 1499 O O . SER A 1 183 ? 0.444 11.466 21.058 1.00 67.31 183 SER A O 1
ATOM 1501 N N . PHE A 1 184 ? -1.404 12.388 20.164 1.00 67.88 184 PHE A N 1
ATOM 1502 C CA . PHE A 1 184 ? -1.877 11.184 19.486 1.00 67.88 184 PHE A CA 1
ATOM 1503 C C . PHE A 1 184 ? -1.670 11.290 17.979 1.00 67.88 184 PHE A C 1
ATOM 1505 O O . PHE A 1 184 ? -2.041 12.284 17.355 1.00 67.88 184 PHE A O 1
ATOM 1512 N N . TYR A 1 185 ? -1.131 10.229 17.389 1.00 72.81 185 TYR A N 1
ATOM 1513 C CA . TYR A 1 185 ? -1.015 10.089 15.942 1.00 72.81 185 TYR A CA 1
ATOM 1514 C C . TYR A 1 185 ? -2.193 9.249 15.435 1.00 72.81 185 TYR A C 1
ATOM 1516 O O . TYR A 1 185 ? -2.293 8.071 15.788 1.00 72.81 185 TYR A O 1
ATOM 1524 N N . GLN A 1 186 ? -3.096 9.871 14.665 1.00 64.19 186 GLN A N 1
ATOM 1525 C CA . GLN A 1 186 ? -4.289 9.236 14.085 1.00 64.19 186 GLN A CA 1
ATOM 1526 C C . GLN A 1 186 ? -3.926 8.400 12.853 1.00 64.19 186 GLN A C 1
ATOM 1528 O O . GLN A 1 186 ? -3.005 8.747 12.110 1.00 64.19 186 GLN A O 1
ATOM 1533 N N . GLN A 1 187 ? -4.629 7.283 12.651 1.00 75.50 187 GLN A N 1
ATOM 1534 C CA . GLN A 1 187 ? -4.173 6.226 11.747 1.00 75.50 187 GLN A CA 1
ATOM 1535 C C . GLN A 1 187 ? -5.275 5.674 10.838 1.00 75.50 187 GLN A C 1
ATOM 1537 O O . GLN A 1 187 ? -6.369 6.226 10.752 1.00 75.50 187 GLN A O 1
ATOM 1542 N N . ASN A 1 188 ? -4.961 4.598 10.111 1.00 79.88 188 ASN A N 1
ATOM 1543 C CA . ASN A 1 188 ? -5.881 3.931 9.193 1.00 79.88 188 ASN A CA 1
ATOM 1544 C C . ASN A 1 188 ? -7.149 3.437 9.912 1.00 79.88 188 ASN A C 1
ATOM 1546 O O . ASN A 1 188 ? -7.093 2.968 11.049 1.00 79.88 188 ASN A O 1
ATOM 1550 N N . ALA A 1 189 ? -8.281 3.491 9.213 1.00 90.25 189 ALA A N 1
ATOM 1551 C CA . ALA A 1 189 ? -9.555 2.978 9.702 1.00 90.25 189 ALA A CA 1
ATOM 1552 C C . ALA A 1 189 ? -9.716 1.468 9.442 1.00 90.25 189 ALA A C 1
ATOM 1554 O O . ALA A 1 189 ? -9.428 0.974 8.346 1.00 90.25 189 ALA A O 1
ATOM 1555 N N . LEU A 1 190 ? -10.240 0.754 10.438 1.00 94.38 190 LEU A N 1
ATOM 1556 C CA . LEU A 1 190 ? -10.783 -0.594 10.312 1.00 94.38 190 LEU A CA 1
ATOM 1557 C C . LEU A 1 190 ? -12.305 -0.504 10.176 1.00 94.38 190 LEU A C 1
ATOM 1559 O O . LEU A 1 190 ? -12.993 -0.018 11.070 1.00 94.38 190 LEU A O 1
ATOM 1563 N N . PHE A 1 191 ? -12.837 -1.015 9.073 1.00 95.62 191 PHE A N 1
ATOM 1564 C CA . PHE A 1 191 ? -14.272 -1.024 8.808 1.00 95.62 191 PHE A CA 1
ATOM 1565 C C . PHE A 1 191 ? -14.853 -2.391 9.158 1.00 95.62 191 PHE A C 1
ATOM 1567 O O . PHE A 1 191 ? -14.390 -3.418 8.661 1.00 95.62 191 PHE A O 1
ATOM 1574 N N . ILE A 1 192 ? -15.877 -2.419 10.003 1.00 95.19 192 ILE A N 1
ATOM 1575 C CA . ILE A 1 192 ? -16.545 -3.641 10.449 1.00 95.19 192 ILE A CA 1
ATOM 1576 C C . ILE A 1 192 ? -18.015 -3.534 10.071 1.00 95.19 192 ILE A C 1
ATOM 1578 O O . ILE A 1 192 ? -18.663 -2.523 10.337 1.00 95.19 192 ILE A O 1
ATOM 1582 N N . THR A 1 193 ? -18.560 -4.581 9.459 1.00 94.31 193 THR A N 1
ATOM 1583 C CA . THR A 1 193 ? -19.987 -4.653 9.147 1.00 94.31 193 THR A CA 1
ATOM 1584 C C . THR A 1 193 ? -20.587 -6.007 9.483 1.00 94.31 193 THR A C 1
ATOM 1586 O O . THR A 1 193 ? -19.935 -7.045 9.384 1.00 94.31 193 THR A O 1
ATOM 1589 N N . ASN A 1 194 ? -21.871 -6.012 9.837 1.00 93.19 194 ASN A N 1
ATOM 1590 C CA . ASN A 1 194 ? -22.653 -7.234 9.987 1.00 93.19 194 ASN A CA 1
ATOM 1591 C C . ASN A 1 194 ? -23.422 -7.636 8.723 1.00 93.19 194 ASN A C 1
ATOM 1593 O O . ASN A 1 194 ? -24.239 -8.559 8.768 1.00 93.19 194 ASN A O 1
ATOM 1597 N N . GLN A 1 195 ? -23.179 -6.956 7.603 1.00 89.38 195 GLN A N 1
ATOM 1598 C CA . GLN A 1 195 ? -23.889 -7.184 6.353 1.00 89.38 195 GLN A CA 1
ATOM 1599 C C . GLN A 1 195 ? -22.949 -7.706 5.270 1.00 89.38 195 GLN A C 1
ATOM 1601 O O . GLN A 1 195 ? -21.816 -7.258 5.109 1.00 89.38 195 GLN A O 1
ATOM 1606 N N . ILE A 1 196 ? -23.444 -8.667 4.492 1.00 88.38 196 ILE A N 1
ATOM 1607 C CA . ILE A 1 196 ? -22.720 -9.194 3.339 1.00 88.38 196 ILE A CA 1
ATOM 1608 C C . ILE A 1 196 ? -22.912 -8.209 2.183 1.00 88.38 196 ILE A C 1
ATOM 1610 O O . ILE A 1 196 ? -23.938 -8.227 1.506 1.00 88.38 196 ILE A O 1
ATOM 1614 N N . ILE A 1 197 ? -21.911 -7.362 1.949 1.00 85.19 197 ILE A N 1
ATOM 1615 C CA . ILE A 1 197 ? -21.960 -6.279 0.952 1.00 85.19 197 ILE A CA 1
ATOM 1616 C C . ILE A 1 197 ? -22.249 -6.752 -0.478 1.00 85.19 197 ILE A C 1
ATOM 1618 O O . ILE A 1 197 ? -22.807 -6.005 -1.277 1.00 85.19 197 ILE A O 1
ATOM 1622 N N . THR A 1 198 ? -21.925 -8.004 -0.827 1.00 83.44 198 THR A N 1
ATOM 1623 C CA . THR A 1 198 ? -22.232 -8.546 -2.160 1.00 83.44 198 THR A CA 1
ATOM 1624 C C . THR A 1 198 ? -23.733 -8.614 -2.423 1.00 83.44 198 THR A C 1
ATOM 1626 O O . THR A 1 198 ? -24.128 -8.587 -3.586 1.00 83.44 198 THR A O 1
ATOM 1629 N N . ASN A 1 199 ? -24.551 -8.640 -1.367 1.00 87.44 199 ASN A N 1
ATOM 1630 C CA . ASN A 1 199 ? -26.007 -8.717 -1.444 1.00 87.44 199 ASN A CA 1
ATOM 1631 C C . ASN A 1 199 ? -26.678 -7.342 -1.549 1.00 87.44 199 ASN A C 1
ATOM 1633 O O . ASN A 1 199 ? -27.901 -7.286 -1.660 1.00 87.44 199 ASN A O 1
ATOM 1637 N N . TYR A 1 200 ? -25.919 -6.246 -1.484 1.00 90.31 200 TYR A N 1
ATOM 1638 C CA . TYR A 1 200 ? -26.502 -4.918 -1.636 1.00 90.31 200 TYR A CA 1
ATOM 1639 C C . TYR A 1 200 ? -26.982 -4.684 -3.071 1.00 90.31 200 TYR A C 1
ATOM 1641 O O . TYR A 1 200 ? -26.300 -5.119 -4.007 1.00 90.31 200 TYR A O 1
ATOM 1649 N N . PRO A 1 201 ? -28.126 -4.001 -3.246 1.00 91.44 201 PRO A N 1
ATOM 1650 C CA . PRO A 1 201 ? -28.599 -3.554 -4.548 1.00 91.44 201 PRO A CA 1
ATOM 1651 C C . PRO A 1 201 ? -27.660 -2.509 -5.169 1.00 91.44 201 PRO A C 1
ATOM 1653 O O . PRO A 1 201 ? -26.997 -1.737 -4.469 1.00 91.44 201 PRO A O 1
ATOM 1656 N N . ASP A 1 202 ? -27.632 -2.494 -6.501 1.00 92.00 202 ASP A N 1
ATOM 1657 C CA . ASP A 1 202 ? -26.777 -1.641 -7.334 1.00 92.00 202 ASP A CA 1
ATOM 1658 C C . ASP A 1 202 ? -27.397 -0.241 -7.552 1.00 92.00 202 ASP A C 1
ATOM 1660 O O . ASP A 1 202 ? -27.615 0.178 -8.688 1.00 92.00 202 ASP A O 1
ATOM 1664 N N . ASP A 1 203 ? -27.722 0.475 -6.471 1.00 89.12 203 ASP A N 1
ATOM 1665 C CA . ASP A 1 203 ? -28.459 1.752 -6.556 1.00 89.12 203 ASP A CA 1
ATOM 1666 C C . ASP A 1 203 ? -27.561 2.999 -6.509 1.00 89.12 203 ASP A C 1
ATOM 1668 O O . ASP A 1 203 ? -28.027 4.116 -6.748 1.00 89.12 203 ASP A O 1
ATOM 1672 N N . PHE A 1 204 ? -26.270 2.847 -6.203 1.00 89.81 204 PHE A N 1
ATOM 1673 C CA . PHE A 1 204 ? -25.340 3.971 -6.305 1.00 89.81 204 PHE A CA 1
ATOM 1674 C C . PHE A 1 204 ? -24.918 4.228 -7.754 1.00 89.81 204 PHE A C 1
ATOM 1676 O O . PHE A 1 204 ? -24.871 3.298 -8.558 1.00 89.81 204 PHE A O 1
ATOM 1683 N N . PRO A 1 205 ? -24.586 5.480 -8.118 1.00 88.94 205 PRO A N 1
ATOM 1684 C CA . PRO A 1 205 ? -24.146 5.781 -9.472 1.00 88.94 205 PRO A CA 1
ATOM 1685 C C . PRO A 1 205 ? -22.878 5.001 -9.840 1.00 88.94 205 PRO A C 1
ATOM 1687 O O . PRO A 1 205 ? -22.023 4.698 -9.010 1.00 88.94 205 PRO A O 1
ATOM 1690 N N . LEU A 1 206 ? -22.746 4.679 -11.122 1.00 89.19 206 LEU A N 1
ATOM 1691 C CA . LEU A 1 206 ? -21.510 4.116 -11.652 1.00 89.19 206 LEU A CA 1
ATOM 1692 C C . LEU A 1 206 ? -20.382 5.159 -11.507 1.00 89.19 206 LEU A C 1
ATOM 1694 O O . LEU A 1 206 ? -20.621 6.329 -11.817 1.00 89.19 206 LEU A O 1
ATOM 1698 N N . PRO A 1 207 ? -19.165 4.778 -11.073 1.00 88.12 207 PRO A N 1
ATOM 1699 C CA . PRO A 1 207 ? -18.039 5.704 -11.082 1.00 88.12 207 PRO A CA 1
ATOM 1700 C C . PRO A 1 207 ? -17.679 6.079 -12.527 1.00 88.12 207 PRO A C 1
ATOM 1702 O O . PRO A 1 207 ? -17.518 5.209 -13.382 1.00 88.12 207 PRO A O 1
ATOM 1705 N N . ASP A 1 208 ? -17.534 7.373 -12.797 1.00 89.12 208 ASP A N 1
ATOM 1706 C CA . ASP A 1 208 ? -17.137 7.904 -14.102 1.00 89.12 208 ASP A CA 1
ATOM 1707 C C . ASP A 1 208 ? -15.617 8.079 -14.146 1.00 89.12 208 ASP A C 1
ATOM 1709 O O . ASP A 1 208 ? -15.067 9.041 -13.610 1.00 89.12 208 ASP A O 1
ATOM 1713 N N . ILE A 1 209 ? -14.915 7.106 -14.723 1.00 88.25 209 ILE A N 1
ATOM 1714 C CA . ILE A 1 209 ? -13.453 7.127 -14.783 1.00 88.25 209 ILE A CA 1
ATOM 1715 C C . ILE A 1 209 ? -12.993 8.055 -15.905 1.00 88.25 209 ILE A C 1
ATOM 1717 O O . ILE A 1 209 ? -13.262 7.827 -17.086 1.00 88.25 209 ILE A O 1
ATOM 1721 N N . ILE A 1 210 ? -12.226 9.076 -15.529 1.00 84.25 210 ILE A N 1
ATOM 1722 C CA . ILE A 1 210 ? -11.663 10.049 -16.461 1.00 84.25 210 ILE A CA 1
ATOM 1723 C C . ILE A 1 210 ? -10.653 9.330 -17.367 1.00 84.25 210 ILE A C 1
ATOM 1725 O O . ILE A 1 210 ? -9.796 8.592 -16.884 1.00 84.25 210 ILE A O 1
ATOM 1729 N N . ASN A 1 211 ? -10.745 9.565 -18.680 1.00 76.62 211 ASN A N 1
ATOM 1730 C CA . ASN A 1 211 ? -9.935 8.916 -19.725 1.00 76.62 211 ASN A CA 1
ATOM 1731 C C . ASN A 1 211 ? -10.154 7.395 -19.871 1.00 76.62 211 ASN A C 1
ATOM 1733 O O . ASN A 1 211 ? -9.285 6.683 -20.379 1.00 76.62 211 ASN A O 1
ATOM 1737 N N . LEU A 1 212 ? -11.319 6.876 -19.469 1.00 82.31 212 LEU A N 1
ATOM 1738 C CA . LEU A 1 212 ? -11.710 5.505 -19.790 1.00 82.31 212 LEU A CA 1
ATOM 1739 C C . LEU A 1 212 ? -12.030 5.377 -21.289 1.00 82.31 212 LEU A C 1
ATOM 1741 O O . LEU A 1 212 ? -13.014 5.925 -21.786 1.00 82.31 212 LEU A O 1
ATOM 1745 N N . HIS A 1 213 ? -11.225 4.607 -22.021 1.00 76.50 213 HIS A N 1
ATOM 1746 C CA . HIS A 1 213 ? -11.430 4.359 -23.448 1.00 76.50 213 HIS A CA 1
ATOM 1747 C C . HIS A 1 213 ? -12.052 2.976 -23.658 1.00 76.50 213 HIS A C 1
ATOM 1749 O O . HIS A 1 213 ? -11.379 1.939 -23.648 1.00 76.50 213 HIS A O 1
ATOM 1755 N N . GLY A 1 214 ? -13.376 2.950 -23.823 1.00 81.44 214 GLY A N 1
ATOM 1756 C CA . GLY A 1 214 ? -14.148 1.710 -23.861 1.00 81.44 214 GLY A CA 1
ATOM 1757 C C . GLY A 1 214 ? -14.163 1.040 -22.486 1.00 81.44 214 GLY A C 1
ATOM 1758 O O . GLY A 1 214 ? -14.957 1.411 -21.631 1.00 81.44 214 GLY A O 1
ATOM 1759 N N . ARG A 1 215 ? -13.294 0.044 -22.279 1.00 79.88 215 ARG A N 1
ATOM 1760 C CA . ARG A 1 215 ? -13.077 -0.614 -20.971 1.00 79.88 215 ARG A CA 1
ATOM 1761 C C . ARG A 1 215 ? -11.641 -0.506 -20.479 1.00 79.88 215 ARG A C 1
ATOM 1763 O O . ARG A 1 215 ? -11.318 -1.060 -19.435 1.00 79.88 215 ARG A O 1
ATOM 1770 N N . ASN A 1 216 ? -10.775 0.146 -21.246 1.00 80.88 216 ASN A N 1
ATOM 1771 C CA . ASN A 1 216 ? -9.364 0.208 -20.927 1.00 80.88 216 ASN A CA 1
ATOM 1772 C C . ASN A 1 216 ? -9.069 1.504 -20.182 1.00 80.88 216 ASN A C 1
ATOM 1774 O O . ASN A 1 216 ? -9.394 2.591 -20.667 1.00 80.88 216 ASN A O 1
ATOM 1778 N N . ILE A 1 217 ? -8.431 1.368 -19.023 1.00 78.00 217 ILE A N 1
ATOM 1779 C CA . ILE A 1 217 ? -7.701 2.468 -18.404 1.00 78.00 217 ILE A CA 1
ATOM 1780 C C . ILE A 1 217 ? -6.261 2.305 -18.853 1.00 78.00 217 ILE A C 1
ATOM 1782 O O . ILE A 1 217 ? -5.590 1.333 -18.493 1.00 78.00 217 ILE A O 1
ATOM 1786 N N . TYR A 1 218 ? -5.806 3.257 -19.655 1.00 68.38 218 TYR A N 1
ATOM 1787 C CA . TYR A 1 218 ? -4.395 3.384 -19.962 1.00 68.38 218 TYR A CA 1
ATOM 1788 C C . TYR A 1 218 ? -3.756 4.200 -18.851 1.00 68.38 218 TYR A C 1
ATOM 1790 O O . TYR A 1 218 ? -4.237 5.280 -18.509 1.00 68.38 218 TYR A O 1
ATOM 1798 N N . SER A 1 219 ? -2.690 3.665 -18.262 1.00 60.91 219 SER A N 1
ATOM 1799 C CA . SER A 1 219 ? -1.879 4.454 -17.341 1.00 60.91 219 SER A CA 1
ATOM 1800 C C . SER A 1 219 ? -1.327 5.668 -18.091 1.00 60.91 219 SER A C 1
ATOM 1802 O O . SER A 1 219 ? -0.651 5.490 -19.103 1.00 60.91 219 SER A O 1
ATOM 1804 N N . THR A 1 220 ? -1.610 6.883 -17.618 1.00 56.47 220 THR A N 1
ATOM 1805 C CA . THR A 1 220 ? -0.913 8.092 -18.094 1.00 56.47 220 THR A CA 1
ATOM 1806 C C . THR A 1 220 ? 0.523 8.118 -17.589 1.00 56.47 220 THR A C 1
ATOM 1808 O O . THR A 1 220 ? 1.392 8.687 -18.222 1.00 56.47 220 THR A O 1
ATOM 1811 N N . GLY A 1 221 ? 0.813 7.383 -16.515 1.00 49.94 221 GLY A N 1
ATOM 1812 C CA . GLY A 1 221 ? 2.111 7.407 -15.862 1.00 49.94 221 GLY A CA 1
ATOM 1813 C C . GLY A 1 221 ? 2.071 8.031 -14.478 1.00 49.94 221 GLY A C 1
ATOM 1814 O O . GLY A 1 221 ? 3.114 8.108 -13.862 1.00 49.94 221 GLY A O 1
ATOM 1815 N N . ASP A 1 222 ? 0.913 8.436 -13.959 1.00 56.44 222 ASP A N 1
ATOM 1816 C CA . ASP A 1 222 ? 0.782 9.010 -12.610 1.00 56.44 222 ASP A CA 1
ATOM 1817 C C . ASP A 1 222 ? 0.658 7.930 -11.523 1.00 56.44 222 ASP A C 1
ATOM 1819 O O . ASP A 1 222 ? 0.556 8.233 -10.332 1.00 56.44 222 ASP A O 1
ATOM 1823 N N . GLY A 1 223 ? 0.557 6.656 -11.920 1.00 65.88 223 GLY A N 1
ATOM 1824 C CA . GLY A 1 223 ? 0.268 5.564 -10.989 1.00 65.88 223 GLY A CA 1
ATOM 1825 C C . GLY A 1 223 ? -1.118 5.612 -10.364 1.00 65.88 223 GLY A C 1
ATOM 1826 O O . GLY A 1 223 ? -1.427 4.834 -9.464 1.00 65.88 223 GLY A O 1
ATOM 1827 N N . LYS A 1 224 ? -1.941 6.554 -10.812 1.00 79.69 224 LYS A N 1
ATOM 1828 C CA . LYS A 1 224 ? -3.246 6.884 -10.270 1.00 79.69 224 LYS A CA 1
ATOM 1829 C C . LYS A 1 224 ? -4.219 7.075 -11.419 1.00 79.69 224 LYS A C 1
ATOM 1831 O O . LYS A 1 224 ? -3.825 7.416 -12.531 1.00 79.69 224 LYS A O 1
ATOM 1836 N N . PHE A 1 225 ? -5.496 6.891 -11.134 1.00 83.81 225 PHE A N 1
ATOM 1837 C CA . PHE A 1 225 ? -6.570 7.270 -12.035 1.00 83.81 225 PHE A CA 1
ATOM 1838 C C . PHE A 1 225 ? -7.519 8.205 -11.300 1.00 83.81 225 PHE A C 1
ATOM 1840 O O . PHE A 1 225 ? -7.739 8.085 -10.091 1.00 83.81 225 PHE A O 1
ATOM 1847 N N . SER A 1 226 ? -8.058 9.163 -12.045 1.00 88.25 226 SER A N 1
ATOM 1848 C CA . SER A 1 226 ? -9.097 10.047 -11.537 1.00 88.25 226 SER A CA 1
ATOM 1849 C C . SER A 1 226 ? -10.463 9.521 -11.949 1.00 88.25 226 SER A C 1
ATOM 1851 O O . SER A 1 226 ? -10.631 8.977 -13.040 1.00 88.25 226 SER A O 1
ATOM 1853 N N . PHE A 1 227 ? -11.453 9.712 -11.095 1.00 89.12 227 PHE A N 1
ATOM 1854 C CA . PHE A 1 227 ? -12.833 9.361 -11.389 1.00 89.12 227 PHE A CA 1
ATOM 1855 C C . PHE A 1 227 ? -13.771 10.342 -10.705 1.00 89.12 227 PHE A C 1
ATOM 1857 O O . PHE A 1 227 ? -13.403 10.981 -9.719 1.00 89.12 227 PHE A O 1
ATOM 1864 N N . ASN A 1 228 ? -14.980 10.451 -11.234 1.00 89.12 228 ASN A N 1
ATOM 1865 C CA . ASN A 1 228 ? -16.048 11.219 -10.631 1.00 89.12 228 ASN A CA 1
ATOM 1866 C C . ASN A 1 228 ? -17.108 10.279 -10.065 1.00 89.12 228 ASN A C 1
ATOM 1868 O O . ASN A 1 228 ? -17.404 9.234 -10.646 1.00 89.12 228 ASN A O 1
ATOM 1872 N N . ILE A 1 229 ? -17.710 10.664 -8.945 1.00 85.19 229 ILE A N 1
ATOM 1873 C CA . ILE A 1 229 ? -18.943 10.041 -8.473 1.00 85.19 229 ILE A CA 1
ATOM 1874 C C . ILE A 1 229 ? -19.951 11.147 -8.175 1.00 85.19 229 ILE A C 1
ATOM 1876 O O . ILE A 1 229 ? -19.705 12.017 -7.341 1.00 85.19 229 ILE A O 1
ATOM 1880 N N . ASP A 1 230 ? -21.108 11.094 -8.835 1.00 81.50 230 ASP A N 1
ATOM 1881 C CA . ASP A 1 230 ? -22.215 12.031 -8.614 1.00 81.50 230 ASP A CA 1
ATOM 1882 C C . ASP A 1 230 ? -23.030 11.640 -7.366 1.00 81.50 230 ASP A C 1
ATOM 1884 O O . ASP A 1 230 ? -24.200 11.265 -7.431 1.00 81.50 230 ASP A O 1
ATOM 1888 N N . ILE A 1 231 ? -22.370 11.669 -6.205 1.00 72.75 231 ILE A N 1
ATOM 1889 C CA . ILE A 1 231 ? -22.971 11.339 -4.898 1.00 72.75 231 ILE A CA 1
ATOM 1890 C C . ILE A 1 231 ? -23.891 12.474 -4.422 1.00 72.75 231 ILE A C 1
ATOM 1892 O O . ILE A 1 231 ? -24.833 12.244 -3.666 1.00 72.75 231 ILE A O 1
ATOM 1896 N N . MET A 1 232 ? -23.658 13.695 -4.914 1.00 62.16 232 MET A N 1
ATOM 1897 C CA . MET A 1 232 ? -24.348 14.924 -4.505 1.00 62.16 232 MET A CA 1
ATOM 1898 C C . MET A 1 232 ? -25.859 14.885 -4.734 1.00 62.16 232 MET A C 1
ATOM 1900 O O . MET A 1 232 ? -26.608 15.547 -4.020 1.00 62.16 232 MET A O 1
ATOM 1904 N N . LYS A 1 233 ? -26.325 14.091 -5.703 1.00 61.81 233 LYS A N 1
ATOM 1905 C CA . LYS A 1 233 ? -27.758 13.932 -5.986 1.00 61.81 233 LYS A CA 1
ATOM 1906 C C . LYS A 1 233 ? -28.482 12.999 -5.020 1.00 61.81 233 LYS A C 1
ATOM 1908 O O . LYS A 1 233 ? -29.709 12.974 -5.034 1.00 61.81 233 LYS A O 1
ATOM 1913 N N . ASN A 1 234 ? -27.764 12.238 -4.195 1.00 64.81 234 ASN A N 1
ATOM 1914 C CA . ASN A 1 234 ? -28.382 11.308 -3.262 1.00 64.81 234 ASN A CA 1
ATOM 1915 C C . ASN A 1 234 ? -28.615 11.992 -1.904 1.00 64.81 234 ASN A C 1
ATOM 1917 O O . ASN A 1 234 ? -27.684 12.204 -1.122 1.00 64.81 234 ASN A O 1
ATOM 1921 N N . THR A 1 235 ? -29.862 12.378 -1.627 1.00 61.22 235 THR A N 1
ATOM 1922 C CA . THR A 1 235 ? -30.259 13.103 -0.407 1.00 61.22 235 THR A CA 1
ATOM 1923 C C . THR A 1 235 ? -30.075 12.296 0.871 1.00 61.22 235 THR A C 1
ATOM 1925 O O . THR A 1 235 ? -29.914 12.899 1.927 1.00 61.22 235 THR A O 1
ATOM 1928 N N . ASP A 1 236 ? -30.017 10.969 0.772 1.00 75.38 236 ASP A N 1
ATOM 1929 C CA . ASP A 1 236 ? -30.098 10.072 1.929 1.00 75.38 236 ASP A CA 1
ATOM 1930 C C . ASP A 1 236 ? -28.724 9.760 2.537 1.00 75.38 236 ASP A C 1
ATOM 1932 O O . ASP A 1 236 ? -28.626 9.128 3.587 1.00 75.38 236 ASP A O 1
ATOM 1936 N N . ILE A 1 237 ? -27.654 10.224 1.887 1.00 82.56 237 ILE A N 1
ATOM 1937 C CA . ILE A 1 237 ? -26.285 10.116 2.390 1.00 82.56 237 ILE A CA 1
ATOM 1938 C C . ILE A 1 237 ? -26.011 11.253 3.376 1.00 82.56 237 ILE A C 1
ATOM 1940 O O . ILE A 1 237 ? -26.345 12.411 3.105 1.00 82.56 237 ILE A O 1
ATOM 1944 N N . GLY A 1 238 ? -25.388 10.901 4.496 1.00 82.31 238 GLY A N 1
ATOM 1945 C CA . GLY A 1 238 ? -25.000 11.776 5.589 1.00 82.31 238 GLY A CA 1
ATOM 1946 C C . GLY A 1 238 ? -23.913 12.762 5.185 1.00 82.31 238 GLY A C 1
ATOM 1947 O O . GLY A 1 238 ? -23.447 12.790 4.043 1.00 82.31 238 GLY A O 1
ATOM 1948 N N . LYS A 1 239 ? -23.534 13.615 6.135 1.00 85.94 239 LYS A N 1
ATOM 1949 C CA . LYS A 1 239 ? -22.594 14.700 5.866 1.00 85.94 239 LYS A CA 1
ATOM 1950 C C . LYS A 1 239 ? -21.159 14.197 5.731 1.00 85.94 239 LYS A C 1
ATOM 1952 O O . LYS A 1 239 ? -20.507 14.500 4.739 1.00 85.94 239 LYS A O 1
ATOM 1957 N N . LEU A 1 240 ? -20.676 13.439 6.713 1.00 89.88 240 LEU A N 1
ATOM 1958 C CA . LEU A 1 240 ? -19.321 12.891 6.740 1.00 89.88 240 LEU A CA 1
ATOM 1959 C C . LEU A 1 240 ? -19.369 11.404 6.402 1.00 89.88 240 LEU A C 1
ATOM 1961 O O . LEU A 1 240 ? -20.130 10.646 7.001 1.00 89.88 240 LEU A O 1
ATOM 1965 N N . CYS A 1 241 ? -18.598 10.981 5.405 1.00 91.19 241 CYS A N 1
ATOM 1966 C CA . CYS A 1 241 ? -18.695 9.630 4.864 1.00 91.19 241 CYS A CA 1
ATOM 1967 C C . CYS A 1 241 ? -17.340 9.082 4.414 1.00 91.19 241 CYS A C 1
ATOM 1969 O O . CYS A 1 241 ? -16.424 9.825 4.058 1.00 91.19 241 CYS A O 1
ATOM 1971 N N . TYR A 1 242 ? -17.257 7.753 4.348 1.00 93.00 242 TYR A N 1
ATOM 1972 C CA . TYR A 1 242 ? -16.147 7.022 3.746 1.00 93.00 242 TYR A CA 1
ATOM 1973 C C . TYR A 1 242 ? -16.608 6.265 2.504 1.00 93.00 242 TYR A C 1
ATOM 1975 O O . TYR A 1 242 ? -17.576 5.512 2.557 1.00 93.00 242 TYR A O 1
ATOM 1983 N N . ILE A 1 243 ? -15.887 6.400 1.394 1.00 93.31 243 ILE A N 1
ATOM 1984 C CA . ILE A 1 243 ? -16.070 5.566 0.201 1.00 93.31 243 ILE A CA 1
ATOM 1985 C C . ILE A 1 243 ? -15.035 4.455 0.238 1.00 93.31 243 ILE A C 1
ATOM 1987 O O . ILE A 1 243 ? -13.842 4.745 0.275 1.00 93.31 243 ILE A O 1
ATOM 1991 N N . LEU A 1 244 ? -15.479 3.202 0.205 1.00 94.94 244 LEU A N 1
ATOM 1992 C CA . LEU A 1 244 ? -14.608 2.029 0.146 1.00 94.94 244 LEU A CA 1
ATOM 1993 C C . LEU A 1 244 ? -14.688 1.407 -1.242 1.00 94.94 244 LEU A C 1
ATOM 1995 O O . LEU A 1 244 ? -15.779 1.236 -1.788 1.00 94.94 244 LEU A O 1
ATOM 1999 N N . PHE A 1 245 ? -13.538 1.012 -1.783 1.00 94.56 245 PHE A N 1
ATOM 2000 C CA . PHE A 1 245 ? -13.425 0.515 -3.151 1.00 94.56 245 PHE A CA 1
ATOM 2001 C C . PHE A 1 245 ? -13.105 -0.974 -3.193 1.00 94.56 245 PHE A C 1
ATOM 2003 O O . PHE A 1 245 ? -12.335 -1.487 -2.383 1.00 94.56 245 PHE A O 1
ATOM 2010 N N . PHE A 1 246 ? -13.679 -1.671 -4.167 1.00 94.62 246 PHE A N 1
ATOM 2011 C CA . PHE A 1 246 ? -13.555 -3.112 -4.323 1.00 94.62 246 PHE A CA 1
ATOM 2012 C C . PHE A 1 246 ? -13.207 -3.459 -5.765 1.00 94.62 246 PHE A C 1
ATOM 2014 O O . PHE A 1 246 ? -13.760 -2.882 -6.701 1.00 94.62 246 PHE A O 1
ATOM 2021 N N . VAL A 1 247 ? -12.318 -4.435 -5.927 1.00 93.94 247 VAL A N 1
ATOM 2022 C CA . VAL A 1 247 ? -11.955 -5.027 -7.216 1.00 93.94 247 VAL A CA 1
ATOM 2023 C C . VAL A 1 247 ? -12.237 -6.523 -7.138 1.00 93.94 247 VAL A C 1
ATOM 2025 O O . VAL A 1 247 ? -11.750 -7.207 -6.239 1.00 93.94 247 VAL A O 1
ATOM 2028 N N . ASP A 1 248 ? -13.091 -7.019 -8.033 1.00 93.50 248 ASP A N 1
ATOM 2029 C CA . ASP A 1 248 ? -13.579 -8.406 -8.050 1.00 93.50 248 ASP A CA 1
ATOM 2030 C C . ASP A 1 248 ? -14.138 -8.864 -6.688 1.00 93.50 248 ASP A C 1
ATOM 2032 O O . ASP A 1 248 ? -13.899 -9.977 -6.219 1.00 93.50 248 ASP A O 1
ATOM 2036 N N . GLY A 1 249 ? -14.871 -7.964 -6.021 1.00 90.50 249 GLY A N 1
ATOM 2037 C CA . GLY A 1 249 ? -15.482 -8.202 -4.710 1.00 90.50 249 GLY A CA 1
ATOM 2038 C C . GLY A 1 249 ? -14.510 -8.167 -3.525 1.00 90.50 249 GLY A C 1
ATOM 2039 O O . GLY A 1 249 ? -14.935 -8.378 -2.392 1.00 90.50 249 GLY A O 1
ATOM 2040 N N . ARG A 1 250 ? -13.222 -7.884 -3.750 1.00 92.25 250 ARG A N 1
ATOM 2041 C CA . ARG A 1 250 ? -12.206 -7.766 -2.694 1.00 92.25 250 ARG A CA 1
ATOM 2042 C C . ARG A 1 250 ? -11.940 -6.304 -2.373 1.00 92.25 250 ARG A C 1
ATOM 2044 O O . ARG A 1 250 ? -11.736 -5.507 -3.285 1.00 92.25 250 ARG A O 1
ATOM 2051 N N . TYR A 1 251 ? -11.920 -5.958 -1.087 1.00 93.25 251 TYR A N 1
ATOM 2052 C CA . TYR A 1 251 ? -11.605 -4.600 -0.646 1.00 93.25 251 TYR A CA 1
ATOM 2053 C C . TYR A 1 251 ? -10.174 -4.229 -1.048 1.00 93.25 251 TYR A C 1
ATOM 2055 O O . TYR A 1 251 ? -9.235 -4.977 -0.776 1.00 93.25 251 TYR A O 1
ATOM 2063 N N . THR A 1 252 ? -9.993 -3.063 -1.665 1.00 91.44 252 THR A N 1
ATOM 2064 C CA . THR A 1 252 ? -8.681 -2.595 -2.146 1.00 91.44 252 THR A CA 1
ATOM 2065 C C . THR A 1 252 ? -7.788 -2.061 -1.028 1.00 91.44 252 THR A C 1
ATOM 2067 O O . THR A 1 252 ? -6.654 -1.664 -1.290 1.00 91.44 252 THR A O 1
ATOM 2070 N N . LYS A 1 253 ? -8.289 -2.032 0.218 1.00 90.88 253 LYS A N 1
ATOM 2071 C CA . LYS A 1 253 ? -7.650 -1.382 1.375 1.00 90.88 253 LYS A CA 1
ATOM 2072 C C . LYS A 1 253 ? -7.478 0.129 1.202 1.00 90.88 253 LYS A C 1
ATOM 2074 O O . LYS A 1 253 ? -6.655 0.739 1.883 1.00 90.88 253 LYS A O 1
ATOM 2079 N N . LYS A 1 254 ? -8.224 0.731 0.276 1.00 89.25 254 LYS A N 1
ATOM 2080 C CA . LYS A 1 254 ? -8.237 2.172 0.041 1.00 89.25 254 LYS A CA 1
ATOM 2081 C C . LYS A 1 254 ? -9.637 2.698 0.287 1.00 89.25 254 LYS A C 1
ATOM 2083 O O . LYS A 1 254 ? -10.623 2.102 -0.151 1.00 89.25 254 LYS A O 1
ATOM 2088 N N . TYR A 1 255 ? -9.690 3.834 0.963 1.00 91.75 255 TYR A N 1
ATOM 2089 C CA . TYR A 1 255 ? -10.911 4.576 1.188 1.00 91.75 255 TYR A CA 1
ATOM 2090 C C . TYR A 1 255 ? -10.672 6.065 0.974 1.00 91.75 255 TYR A C 1
ATOM 2092 O O . TYR A 1 255 ? -9.533 6.535 1.008 1.00 91.75 255 TYR A O 1
ATOM 2100 N N . ILE A 1 256 ? -11.757 6.802 0.771 1.00 90.25 256 ILE A N 1
ATOM 2101 C CA . ILE A 1 256 ? -11.749 8.263 0.743 1.00 90.25 256 ILE A CA 1
ATOM 2102 C C . ILE A 1 256 ? -12.734 8.761 1.789 1.00 90.25 256 ILE A C 1
ATOM 2104 O O . ILE A 1 256 ? -13.900 8.381 1.749 1.00 90.25 256 ILE A O 1
ATOM 2108 N N . PHE A 1 257 ? -12.260 9.602 2.704 1.00 89.31 257 PHE A N 1
ATOM 2109 C CA . PHE A 1 257 ? -13.113 10.369 3.605 1.00 89.31 257 PHE A CA 1
ATOM 2110 C C . PHE A 1 257 ? -13.538 11.667 2.921 1.00 89.31 257 PHE A C 1
ATOM 2112 O O . PHE A 1 257 ? -12.704 12.327 2.296 1.00 89.31 257 PHE A O 1
ATOM 2119 N N . PHE A 1 258 ? -14.810 12.035 3.023 1.00 86.62 258 PHE A N 1
ATOM 2120 C CA . PHE A 1 258 ? -15.308 13.275 2.441 1.00 86.62 258 PHE A CA 1
ATOM 2121 C C . PHE A 1 258 ? -16.448 13.893 3.252 1.00 86.62 258 PHE A C 1
ATOM 2123 O O . PHE A 1 258 ? -17.213 13.189 3.910 1.00 86.62 258 PHE A O 1
ATOM 2130 N N . ASP A 1 259 ? -16.559 15.219 3.145 1.00 86.88 259 ASP A N 1
ATOM 2131 C CA . ASP A 1 259 ? -17.742 15.988 3.531 1.00 86.88 259 ASP A CA 1
ATOM 2132 C C . ASP A 1 259 ? -18.593 16.213 2.276 1.00 86.88 259 ASP A C 1
ATOM 2134 O O . ASP A 1 259 ? -18.142 16.840 1.311 1.00 86.88 259 ASP A O 1
ATOM 2138 N N . LYS A 1 260 ? -19.815 15.676 2.280 1.00 82.38 260 LYS A N 1
ATOM 2139 C CA . LYS A 1 260 ? -20.788 15.795 1.192 1.00 82.38 260 LYS A CA 1
ATOM 2140 C C . LYS A 1 260 ? -21.026 17.253 0.804 1.00 82.38 260 LYS A C 1
ATOM 2142 O O . LYS A 1 260 ? -21.162 17.534 -0.377 1.00 82.38 260 LYS A O 1
ATOM 2147 N N . ASP A 1 261 ? -21.010 18.189 1.749 1.00 80.81 261 ASP A N 1
ATOM 2148 C CA . ASP A 1 261 ? -21.288 19.601 1.460 1.00 80.81 261 ASP A CA 1
ATOM 2149 C C . ASP A 1 261 ? -20.109 20.316 0.774 1.00 80.81 261 ASP A C 1
ATOM 2151 O O . ASP A 1 261 ? -20.276 21.401 0.216 1.00 80.81 261 ASP A O 1
ATOM 2155 N N . GLN A 1 262 ? -18.909 19.730 0.815 1.00 74.19 262 GLN A N 1
ATOM 2156 C CA . GLN A 1 262 ? -17.671 20.358 0.337 1.00 74.19 262 GLN A CA 1
ATOM 2157 C C . GLN A 1 262 ? -17.069 19.658 -0.881 1.00 74.19 262 GLN A C 1
ATOM 2159 O O . GLN A 1 262 ? -16.051 20.103 -1.418 1.00 74.19 262 GLN A O 1
ATOM 2164 N N . ILE A 1 263 ? -17.665 18.552 -1.323 1.00 77.56 263 ILE A N 1
ATOM 2165 C CA . ILE A 1 263 ? -17.052 17.717 -2.340 1.00 77.56 263 ILE A CA 1
ATOM 2166 C C . ILE A 1 263 ? -17.396 18.168 -3.760 1.00 77.56 263 ILE A C 1
ATOM 2168 O O . ILE A 1 263 ? -18.544 18.413 -4.116 1.00 77.56 263 ILE A O 1
ATOM 2172 N N . ASN A 1 264 ? -16.379 18.215 -4.619 1.00 73.12 264 ASN A N 1
ATOM 2173 C CA . ASN A 1 264 ? -16.533 18.489 -6.051 1.00 73.12 264 ASN A CA 1
ATOM 2174 C C . ASN A 1 264 ? -16.802 17.218 -6.886 1.00 73.12 264 ASN A C 1
ATOM 2176 O O . ASN A 1 264 ? -16.822 17.281 -8.113 1.00 73.12 264 ASN A O 1
ATOM 2180 N N . GLY A 1 265 ? -16.963 16.066 -6.228 1.00 76.00 265 GLY A N 1
ATOM 2181 C CA . GLY A 1 265 ? -17.204 14.763 -6.844 1.00 76.00 265 GLY A CA 1
ATOM 2182 C C . GLY A 1 265 ? -15.999 14.135 -7.549 1.00 76.00 265 GLY A C 1
ATOM 2183 O O . GLY A 1 265 ? -16.144 13.011 -8.019 1.00 76.00 265 GLY A O 1
ATOM 2184 N N . LYS A 1 266 ? -14.836 14.804 -7.619 1.00 86.00 266 LYS A N 1
ATOM 2185 C CA . LYS A 1 266 ? -13.624 14.296 -8.277 1.00 86.00 266 LYS A CA 1
ATOM 2186 C C . LYS A 1 266 ? -12.684 13.647 -7.269 1.00 86.00 266 LYS A C 1
ATOM 2188 O O . LYS A 1 266 ? -12.241 14.266 -6.306 1.00 86.00 266 LYS A O 1
ATOM 2193 N N . PHE A 1 267 ? -12.304 12.416 -7.564 1.00 88.12 267 PHE A N 1
ATOM 2194 C CA . PHE A 1 267 ? -11.502 11.566 -6.703 1.00 88.12 267 PHE A CA 1
ATOM 2195 C C . PHE A 1 267 ? -10.302 10.992 -7.440 1.00 88.12 267 PHE A C 1
ATOM 2197 O O . PHE A 1 267 ? -10.274 10.939 -8.670 1.00 88.12 267 PHE A O 1
ATOM 2204 N N . VAL A 1 268 ? -9.319 10.531 -6.668 1.00 87.38 268 VAL A N 1
ATOM 2205 C CA . VAL A 1 268 ? -8.107 9.897 -7.183 1.00 87.38 268 VAL A CA 1
ATOM 2206 C C . VAL A 1 268 ? -7.839 8.620 -6.400 1.00 87.38 268 VAL A C 1
ATOM 2208 O O . VAL A 1 268 ? -7.871 8.625 -5.171 1.00 87.38 268 VAL A O 1
ATOM 2211 N N . LEU A 1 269 ? -7.547 7.535 -7.113 1.00 88.56 269 LEU A N 1
ATOM 2212 C CA . LEU A 1 269 ? -7.125 6.265 -6.531 1.00 88.56 269 LEU A CA 1
ATOM 2213 C C . LEU A 1 269 ? -5.853 5.754 -7.206 1.00 88.56 269 LEU A C 1
ATOM 2215 O O . LEU A 1 269 ? -5.618 6.058 -8.376 1.00 88.56 269 LEU A O 1
ATOM 2219 N N . PRO A 1 270 ? -5.038 4.962 -6.492 1.00 86.25 270 PRO A N 1
ATOM 2220 C CA . PRO A 1 270 ? -3.889 4.302 -7.089 1.00 86.25 270 PRO A CA 1
ATOM 2221 C C . PRO A 1 270 ? -4.352 3.271 -8.122 1.00 86.25 270 PRO A C 1
ATOM 2223 O O . PRO A 1 270 ? -5.217 2.444 -7.843 1.00 86.25 270 PRO A O 1
ATOM 2226 N N . SER A 1 271 ? -3.748 3.283 -9.307 1.00 83.56 271 SER A N 1
ATOM 2227 C CA . SER A 1 271 ? -4.011 2.299 -10.362 1.00 83.56 271 SER A CA 1
ATOM 2228 C C . SER A 1 271 ? -3.506 0.903 -9.988 1.00 83.56 271 SER A C 1
ATOM 2230 O O . SER A 1 271 ? -4.003 -0.087 -10.517 1.00 83.56 271 SER A O 1
ATOM 2232 N N . GLY A 1 272 ? -2.574 0.808 -9.029 1.00 79.75 272 GLY A N 1
ATOM 2233 C CA . GLY A 1 272 ? -2.063 -0.454 -8.484 1.00 79.75 272 GLY A CA 1
ATOM 2234 C C . GLY A 1 272 ? -3.100 -1.311 -7.745 1.00 79.75 272 GLY A C 1
ATOM 2235 O O . GLY A 1 272 ? -2.784 -2.426 -7.344 1.00 79.75 272 GLY A O 1
ATOM 2236 N N . ILE A 1 273 ? -4.342 -0.835 -7.574 1.00 88.56 273 ILE A N 1
ATOM 2237 C CA . ILE A 1 273 ? -5.457 -1.675 -7.103 1.00 88.56 273 ILE A CA 1
ATOM 2238 C C . ILE A 1 273 ? -5.919 -2.692 -8.161 1.00 88.56 273 ILE A C 1
ATOM 2240 O O . ILE A 1 273 ? -6.613 -3.649 -7.820 1.00 88.56 273 ILE A O 1
ATOM 2244 N N . PHE A 1 274 ? -5.554 -2.482 -9.431 1.00 88.81 274 PHE A N 1
ATOM 2245 C CA . PHE A 1 274 ? -5.872 -3.375 -10.540 1.00 88.81 274 PHE A CA 1
ATOM 2246 C C . PHE A 1 274 ? -4.693 -4.291 -10.882 1.00 88.81 274 PHE A C 1
ATOM 2248 O O . PHE A 1 274 ? -3.528 -3.895 -10.868 1.00 88.81 274 PHE A O 1
ATOM 2255 N N . VAL A 1 275 ? -5.011 -5.522 -11.265 1.00 86.25 275 VAL A N 1
ATOM 2256 C CA . VAL A 1 275 ? -4.088 -6.473 -11.876 1.00 86.25 275 VAL A CA 1
ATOM 2257 C C . VAL A 1 275 ? -3.878 -6.073 -13.334 1.00 86.25 275 VAL A C 1
ATOM 2259 O O . VAL A 1 275 ? -4.822 -5.989 -14.119 1.00 86.25 275 VAL A O 1
ATOM 2262 N N . ASN A 1 276 ? -2.620 -5.839 -13.701 1.00 82.31 276 ASN A N 1
ATOM 2263 C CA . ASN A 1 276 ? -2.247 -5.440 -15.053 1.00 82.31 276 ASN A CA 1
ATOM 2264 C C . ASN A 1 276 ? -2.686 -6.480 -16.101 1.00 82.31 276 ASN A C 1
ATOM 2266 O O . ASN A 1 276 ? -2.463 -7.677 -15.920 1.00 82.31 276 ASN A O 1
ATOM 2270 N N . ASN A 1 277 ? -3.236 -6.007 -17.220 1.00 80.25 277 ASN A N 1
ATOM 2271 C CA . ASN A 1 277 ? -3.717 -6.809 -18.349 1.00 80.25 277 ASN A CA 1
ATOM 2272 C C . ASN A 1 277 ? -4.790 -7.846 -17.976 1.00 80.25 277 ASN A C 1
ATOM 2274 O O . ASN A 1 277 ? -4.875 -8.908 -18.597 1.00 80.25 277 ASN A O 1
ATOM 2278 N N . SER A 1 278 ? -5.615 -7.539 -16.974 1.00 87.94 278 SER A N 1
ATOM 2279 C CA . SER A 1 278 ? -6.750 -8.362 -16.569 1.00 87.94 278 SER A CA 1
ATOM 2280 C C . SER A 1 278 ? -8.041 -7.550 -16.584 1.00 87.94 278 SER A C 1
ATOM 2282 O O . SER A 1 278 ? -8.074 -6.406 -16.133 1.00 87.94 278 SER A O 1
ATOM 2284 N N . LEU A 1 279 ? -9.124 -8.156 -17.078 1.00 92.19 279 LEU A N 1
ATOM 2285 C CA . LEU A 1 279 ? -10.461 -7.576 -16.990 1.00 92.19 279 LEU A CA 1
ATOM 2286 C C . LEU A 1 279 ? -11.044 -7.846 -15.599 1.00 92.19 279 LEU A C 1
ATOM 2288 O O . LEU A 1 279 ? -11.206 -9.002 -15.214 1.00 92.19 279 LEU A O 1
ATOM 2292 N N . GLN A 1 280 ? -11.411 -6.786 -14.887 1.00 94.00 280 GLN A N 1
ATOM 2293 C CA . GLN A 1 280 ? -11.850 -6.831 -13.494 1.00 94.00 280 GLN A CA 1
ATOM 2294 C C . GLN A 1 280 ? -13.100 -5.980 -13.268 1.00 94.00 280 GLN A C 1
ATOM 2296 O O . GLN A 1 280 ? -13.389 -5.059 -14.035 1.00 94.00 280 GLN A O 1
ATOM 2301 N N . ASN A 1 281 ? -13.854 -6.283 -12.213 1.00 94.81 281 ASN A N 1
ATOM 2302 C CA . ASN A 1 281 ? -15.030 -5.515 -11.811 1.00 94.81 281 ASN A CA 1
ATOM 2303 C C . ASN A 1 281 ? -14.676 -4.547 -10.682 1.00 94.81 281 ASN A C 1
ATOM 2305 O O . ASN A 1 281 ? -14.317 -4.980 -9.589 1.00 94.81 281 ASN A O 1
ATOM 2309 N N . PHE A 1 282 ? -14.832 -3.252 -10.930 1.00 94.81 282 PHE A N 1
ATOM 2310 C CA . PHE A 1 282 ? -14.659 -2.197 -9.940 1.00 94.81 282 PHE A CA 1
ATOM 2311 C C . PHE A 1 282 ? -16.008 -1.749 -9.386 1.00 94.81 282 PHE A C 1
ATOM 2313 O O . PHE A 1 282 ? -16.924 -1.431 -10.146 1.00 94.81 282 PHE A O 1
ATOM 2320 N N . THR A 1 283 ? -16.125 -1.727 -8.063 1.00 94.69 283 THR A N 1
ATOM 2321 C CA . THR A 1 283 ? -17.326 -1.286 -7.340 1.00 94.69 283 THR A CA 1
ATOM 2322 C C . THR A 1 283 ? -16.943 -0.460 -6.122 1.00 94.69 283 THR A C 1
ATOM 2324 O O . THR A 1 283 ? -15.828 -0.591 -5.614 1.00 94.69 283 THR A O 1
ATOM 2327 N N . TYR A 1 284 ? -17.877 0.322 -5.590 1.00 94.44 284 TYR A N 1
ATOM 2328 C CA . TYR A 1 284 ? -17.706 0.991 -4.305 1.00 94.44 284 TYR A CA 1
ATOM 2329 C C . TYR A 1 284 ? -18.954 0.884 -3.419 1.00 94.44 284 TYR A C 1
ATOM 2331 O O . TYR A 1 284 ? -20.063 0.632 -3.897 1.00 94.44 284 TYR A O 1
ATOM 2339 N N . ILE A 1 285 ? -18.753 1.097 -2.119 1.00 93.94 285 ILE A N 1
ATOM 2340 C CA . ILE A 1 285 ? -19.807 1.285 -1.110 1.00 93.94 285 ILE A CA 1
ATOM 2341 C C . ILE A 1 285 ? -19.501 2.538 -0.289 1.00 93.94 285 ILE A C 1
ATOM 2343 O O . ILE A 1 285 ? -18.368 3.023 -0.295 1.00 93.94 285 ILE A O 1
ATOM 2347 N N . ILE A 1 286 ? -20.499 3.037 0.435 1.00 92.88 286 ILE A N 1
ATOM 2348 C CA . ILE A 1 286 ? -20.364 4.219 1.289 1.00 92.88 286 ILE A CA 1
ATOM 2349 C C . ILE A 1 286 ? -20.675 3.824 2.731 1.00 92.88 286 ILE A C 1
ATOM 2351 O O . ILE A 1 286 ? -21.658 3.126 2.985 1.00 92.88 286 ILE A O 1
ATOM 2355 N N . PHE A 1 287 ? -19.835 4.267 3.658 1.00 93.25 287 PHE A N 1
ATOM 2356 C CA . PHE A 1 287 ? -20.043 4.204 5.099 1.00 93.25 287 PHE A CA 1
ATOM 2357 C C . PHE A 1 287 ? -20.371 5.595 5.629 1.00 93.25 287 PHE A C 1
ATOM 2359 O O . PHE A 1 287 ? -19.681 6.559 5.304 1.00 93.25 287 PHE A O 1
ATOM 2366 N N . ASP A 1 288 ? -21.405 5.665 6.455 1.00 90.94 288 ASP A N 1
ATOM 2367 C CA . ASP A 1 288 ? -21.706 6.821 7.289 1.00 90.94 288 ASP A CA 1
ATOM 2368 C C . ASP A 1 288 ? -20.699 6.878 8.445 1.00 90.94 288 ASP A C 1
ATOM 2370 O O . ASP A 1 288 ? -20.524 5.875 9.145 1.00 90.94 288 ASP A O 1
ATOM 2374 N N . GLU A 1 289 ? -20.020 8.013 8.616 1.00 89.44 289 GLU A N 1
ATOM 2375 C CA . GLU A 1 289 ? -19.045 8.189 9.694 1.00 89.44 289 GLU A CA 1
ATOM 2376 C C . GLU A 1 289 ? -19.725 8.217 11.065 1.00 89.44 289 GLU A C 1
ATOM 2378 O O . GLU A 1 289 ? -19.318 7.466 11.950 1.00 89.44 289 GLU A O 1
ATOM 2383 N N . GLU A 1 290 ? -20.826 8.959 11.206 1.00 84.69 290 GLU A N 1
ATOM 2384 C CA . GLU A 1 290 ? -21.463 9.199 12.506 1.00 84.69 290 GLU A CA 1
ATOM 2385 C C . GLU A 1 290 ? -22.045 7.911 13.104 1.00 84.69 290 GLU A C 1
ATOM 2387 O O . GLU A 1 290 ? -21.991 7.671 14.311 1.00 84.69 290 GLU A O 1
ATOM 2392 N N . ASN A 1 291 ? -22.613 7.062 12.243 1.00 84.25 291 ASN A N 1
ATOM 2393 C CA . ASN A 1 291 ? -23.272 5.818 12.644 1.00 84.25 291 ASN A CA 1
ATOM 2394 C C . ASN A 1 291 ? -22.391 4.575 12.448 1.00 84.25 291 ASN A C 1
ATOM 2396 O O . ASN A 1 291 ? -22.815 3.463 12.780 1.00 84.25 291 ASN A O 1
ATOM 2400 N N . GLY A 1 292 ? -21.210 4.729 11.840 1.00 87.06 292 GLY A N 1
ATOM 2401 C CA . GLY A 1 292 ? -20.310 3.633 11.474 1.00 87.06 292 GLY A CA 1
ATOM 2402 C C . GLY A 1 292 ? -20.942 2.570 10.565 1.00 87.06 292 GLY A C 1
ATOM 2403 O O . GLY A 1 292 ? -20.470 1.431 10.512 1.00 87.06 292 GLY A O 1
ATOM 2404 N N . LYS A 1 293 ? -22.049 2.900 9.886 1.00 90.31 293 LYS A N 1
ATOM 2405 C CA . LYS A 1 293 ? -22.898 1.945 9.167 1.00 90.31 293 LYS A CA 1
ATOM 2406 C C . LYS A 1 293 ? -22.724 2.092 7.655 1.00 90.31 293 LYS A C 1
ATOM 2408 O O . LYS A 1 293 ? -22.796 3.208 7.144 1.00 90.31 293 LYS A O 1
ATOM 2413 N N . PRO A 1 294 ? -22.587 0.984 6.905 1.00 92.12 294 PRO A N 1
ATOM 2414 C CA . PRO A 1 294 ? -22.682 1.051 5.457 1.00 92.12 294 PRO A CA 1
ATOM 2415 C C . PRO A 1 294 ? -24.105 1.411 5.014 1.00 92.12 294 PRO A C 1
ATOM 2417 O O . PRO A 1 294 ? -25.091 0.855 5.514 1.00 92.12 294 PRO A O 1
ATOM 2420 N N . TYR A 1 295 ? -24.216 2.282 4.017 1.00 91.25 295 TYR A N 1
ATOM 2421 C CA . TYR A 1 295 ? -25.471 2.470 3.296 1.00 91.25 295 TYR A CA 1
ATOM 2422 C C . TYR A 1 295 ? -25.876 1.161 2.607 1.00 91.25 295 TYR A C 1
ATOM 2424 O O . TYR A 1 295 ? -25.001 0.441 2.124 1.00 91.25 295 TYR A O 1
ATOM 2432 N N . PRO A 1 296 ? -27.179 0.832 2.537 1.00 90.38 296 PRO A N 1
ATOM 2433 C CA . PRO A 1 296 ? -27.659 -0.457 2.038 1.00 90.38 296 PRO A CA 1
ATOM 2434 C C . PRO A 1 296 ? -27.657 -0.538 0.501 1.00 90.38 296 PRO A C 1
ATOM 2436 O O . PRO A 1 296 ? -28.551 -1.138 -0.083 1.00 90.38 296 PRO A O 1
ATOM 2439 N N . HIS A 1 297 ? -26.667 0.074 -0.150 1.00 90.50 297 HIS A N 1
ATOM 2440 C CA . HIS A 1 297 ? -26.514 0.142 -1.600 1.00 90.50 297 HIS A CA 1
ATOM 2441 C C . HIS A 1 297 ? -25.029 0.045 -1.967 1.00 90.50 297 HIS A C 1
ATOM 2443 O O . HIS A 1 297 ? -24.146 0.395 -1.178 1.00 90.50 297 HIS A O 1
ATOM 2449 N N . LYS A 1 298 ? -24.747 -0.416 -3.182 1.00 92.75 298 LYS A N 1
ATOM 2450 C CA . LYS A 1 298 ? -23.412 -0.398 -3.789 1.00 92.75 298 LYS A CA 1
ATOM 2451 C C . LYS A 1 298 ? -23.492 0.161 -5.204 1.00 92.75 298 LYS A C 1
ATOM 2453 O O . LYS A 1 298 ? -24.580 0.302 -5.760 1.00 92.75 298 LYS A O 1
ATOM 2458 N N . SER A 1 299 ? -22.348 0.499 -5.788 1.00 93.19 299 SER A N 1
ATOM 2459 C CA . SER A 1 299 ? -22.315 0.842 -7.209 1.00 93.19 299 SER A CA 1
ATOM 2460 C C . SER A 1 299 ? -22.456 -0.420 -8.068 1.00 93.19 299 SER A C 1
ATOM 2462 O O . SER A 1 299 ? -21.891 -1.459 -7.703 1.00 93.19 299 SER A O 1
ATOM 2464 N N . PRO A 1 300 ? -23.078 -0.331 -9.255 1.00 92.81 300 PRO A N 1
ATOM 2465 C CA . PRO A 1 300 ? -22.968 -1.375 -10.260 1.00 92.81 300 PRO A CA 1
ATOM 2466 C C . PRO A 1 300 ? -21.494 -1.677 -10.588 1.00 92.81 300 PRO A C 1
ATOM 2468 O O . PRO A 1 300 ? -20.637 -0.788 -10.478 1.00 92.81 300 PRO A O 1
ATOM 2471 N N . PRO A 1 301 ? -21.169 -2.908 -11.018 1.00 93.44 301 PRO A N 1
ATOM 2472 C CA . PRO A 1 301 ? -19.810 -3.273 -11.400 1.00 93.44 301 PRO A CA 1
ATOM 2473 C C . PRO A 1 301 ? -19.384 -2.594 -12.705 1.00 93.44 301 PRO A C 1
ATOM 2475 O O . PRO A 1 301 ? -19.933 -2.862 -13.777 1.00 93.44 301 PRO A O 1
ATOM 2478 N N . LEU A 1 302 ? -18.337 -1.770 -12.629 1.00 93.38 302 LEU A N 1
ATOM 2479 C CA . LEU A 1 302 ? -17.655 -1.212 -13.792 1.00 93.38 302 LEU A CA 1
ATOM 2480 C C . LEU A 1 302 ? -16.556 -2.171 -14.262 1.00 93.38 302 LEU A C 1
ATOM 2482 O O . LEU A 1 302 ? -15.600 -2.439 -13.537 1.00 93.38 302 LEU A O 1
ATOM 2486 N N . LYS A 1 303 ? -16.675 -2.688 -15.489 1.00 93.19 303 LYS A N 1
ATOM 2487 C CA . LYS A 1 303 ? -15.663 -3.572 -16.088 1.00 93.19 303 LYS A CA 1
ATOM 2488 C C . LYS A 1 303 ? -14.472 -2.768 -16.599 1.00 93.19 303 LYS A C 1
ATOM 2490 O O . LYS A 1 303 ? -14.614 -2.028 -17.572 1.00 93.19 303 LYS A O 1
ATOM 2495 N N . ILE A 1 304 ? -13.313 -2.983 -15.991 1.00 90.31 304 ILE A N 1
ATOM 2496 C CA . ILE A 1 304 ? -12.067 -2.266 -16.265 1.00 90.31 304 ILE A CA 1
ATOM 2497 C C . ILE A 1 304 ? -10.986 -3.265 -16.646 1.00 90.31 304 ILE A C 1
ATOM 2499 O O . ILE A 1 304 ? -10.815 -4.285 -15.989 1.00 90.31 304 ILE A O 1
ATOM 2503 N N . ASN A 1 305 ? -10.237 -2.955 -17.692 1.00 87.94 305 ASN A N 1
ATOM 2504 C CA . ASN A 1 305 ? -8.960 -3.575 -17.991 1.00 87.94 305 ASN A CA 1
ATOM 2505 C C . ASN A 1 305 ? -7.875 -2.511 -17.811 1.00 87.94 305 ASN A C 1
ATOM 2507 O O . ASN A 1 305 ? -7.829 -1.533 -18.561 1.00 87.94 305 ASN A O 1
ATOM 2511 N N . TYR A 1 306 ? -7.046 -2.667 -16.784 1.00 83.81 306 TYR A N 1
ATOM 2512 C CA . TYR A 1 306 ? -5.921 -1.768 -16.562 1.00 83.81 306 TYR A CA 1
ATOM 2513 C C . TYR A 1 306 ? -4.724 -2.261 -17.368 1.00 83.81 306 TYR A C 1
ATOM 2515 O O . TYR A 1 306 ? -4.235 -3.369 -17.151 1.00 83.81 306 TYR A O 1
ATOM 2523 N N . THR A 1 307 ? -4.246 -1.431 -18.290 1.00 74.12 307 THR A N 1
ATOM 2524 C CA . THR A 1 307 ? -3.073 -1.741 -19.104 1.00 74.12 307 THR A CA 1
ATOM 2525 C C . THR A 1 307 ? -1.967 -0.746 -18.788 1.00 74.12 307 THR A C 1
ATOM 2527 O O . THR A 1 307 ? -2.062 0.451 -19.071 1.00 74.12 307 THR A O 1
ATOM 2530 N N . ARG A 1 308 ? -0.883 -1.260 -18.207 1.00 67.69 308 ARG A N 1
ATOM 2531 C CA . ARG A 1 308 ? 0.366 -0.528 -18.022 1.00 67.69 308 ARG A CA 1
ATOM 2532 C C . ARG A 1 308 ? 1.088 -0.451 -19.368 1.00 67.69 308 ARG A C 1
ATOM 2534 O O . ARG A 1 308 ? 1.649 -1.439 -19.836 1.00 67.69 308 ARG A O 1
ATOM 2541 N N . THR A 1 309 ? 1.083 0.724 -19.984 1.00 64.88 309 THR A N 1
ATOM 2542 C CA . THR A 1 309 ? 1.857 1.040 -21.196 1.00 64.88 309 THR A CA 1
ATOM 2543 C C . THR A 1 309 ? 2.677 2.304 -20.963 1.00 64.88 309 THR A C 1
ATOM 2545 O O . THR A 1 309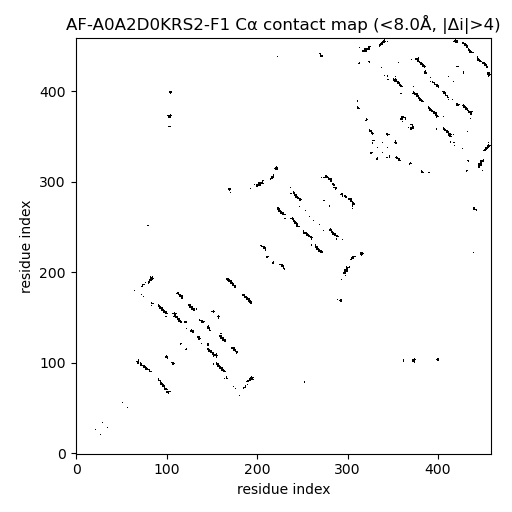 ? 2.091 3.252 -20.444 1.00 64.88 309 THR A O 1
ATOM 2548 N N . PRO A 1 310 ? 3.962 2.386 -21.377 1.00 69.50 310 PRO A N 1
ATOM 2549 C CA . PRO A 1 310 ? 4.863 1.356 -21.932 1.00 69.50 310 PRO A CA 1
ATOM 2550 C C . PRO A 1 310 ? 5.748 0.649 -20.873 1.00 69.50 310 PRO A C 1
ATOM 2552 O O . PRO A 1 310 ? 5.656 0.941 -19.682 1.00 69.50 310 PRO A O 1
ATOM 2555 N N . ASN A 1 311 ? 6.593 -0.305 -21.315 1.00 73.38 311 ASN A N 1
ATOM 2556 C CA . ASN A 1 311 ? 7.561 -1.043 -20.484 1.00 73.38 311 ASN A CA 1
ATOM 2557 C C . ASN A 1 311 ? 8.697 -0.138 -19.980 1.00 73.38 311 ASN A C 1
ATOM 2559 O O . ASN A 1 311 ? 9.807 -0.150 -20.511 1.00 73.38 311 ASN A O 1
ATOM 2563 N N . GLY A 1 312 ? 8.393 0.691 -18.989 1.00 79.75 312 GLY A N 1
ATOM 2564 C CA . GLY A 1 312 ? 9.337 1.652 -18.454 1.00 79.75 312 GLY A CA 1
ATOM 2565 C C . GLY A 1 312 ? 8.870 2.305 -17.157 1.00 79.75 312 GLY A C 1
ATOM 2566 O O . GLY A 1 312 ? 7.762 2.035 -16.665 1.00 79.75 312 GLY A O 1
ATOM 2567 N N . PRO A 1 313 ? 9.722 3.187 -16.617 1.00 80.81 313 PRO A N 1
ATOM 2568 C CA . PRO A 1 313 ? 9.370 4.033 -15.496 1.00 80.81 313 PRO A CA 1
ATOM 2569 C C . PRO A 1 313 ? 8.141 4.875 -15.828 1.00 80.81 313 PRO A C 1
ATOM 2571 O O . PRO A 1 313 ? 7.948 5.314 -16.960 1.00 80.81 313 PRO A O 1
ATOM 2574 N N . TRP A 1 314 ? 7.319 5.119 -14.819 1.00 72.75 314 TRP A N 1
ATOM 2575 C CA . TRP A 1 314 ? 6.143 5.972 -14.913 1.00 72.75 314 TRP A CA 1
ATOM 2576 C C . TRP A 1 314 ? 6.538 7.412 -15.317 1.00 72.75 314 TRP A C 1
ATOM 2578 O O . TRP A 1 314 ? 7.311 8.038 -14.584 1.00 72.75 314 TRP A O 1
ATOM 2588 N N . PRO A 1 315 ? 6.110 7.923 -16.491 1.00 67.38 315 PRO A N 1
ATOM 2589 C CA . PRO A 1 315 ? 6.554 9.233 -16.977 1.00 67.38 315 PRO A CA 1
ATOM 2590 C C . PRO A 1 315 ? 5.939 10.402 -16.198 1.00 67.38 315 PRO A C 1
ATOM 2592 O O . PRO A 1 315 ? 6.606 11.416 -16.007 1.00 67.38 315 PRO A O 1
ATOM 2595 N N . ASP A 1 316 ? 4.724 10.222 -15.680 1.00 59.50 316 ASP A N 1
ATOM 2596 C CA . ASP A 1 316 ? 3.888 11.307 -15.157 1.00 59.50 316 ASP A CA 1
ATOM 2597 C C . ASP A 1 316 ? 3.753 11.263 -13.617 1.00 59.50 316 ASP A C 1
ATOM 2599 O O . ASP A 1 316 ? 2.838 11.838 -13.027 1.00 59.50 316 ASP A O 1
ATOM 2603 N N . VAL A 1 317 ? 4.685 10.596 -12.921 1.00 69.31 317 VAL A N 1
ATOM 2604 C CA . VAL A 1 317 ? 4.770 10.642 -11.451 1.00 69.31 317 VAL A CA 1
ATOM 2605 C C . VAL A 1 317 ? 5.678 11.742 -10.935 1.00 69.31 317 VAL A C 1
ATOM 2607 O O . VAL A 1 317 ? 6.680 12.117 -11.542 1.00 69.31 317 VAL A O 1
ATOM 2610 N N . SER A 1 318 ? 5.366 12.200 -9.722 1.00 70.94 318 SER A N 1
ATOM 2611 C CA . SER A 1 318 ? 6.234 13.095 -8.966 1.00 70.94 318 SER A CA 1
ATOM 2612 C C . SER A 1 318 ? 7.525 12.375 -8.549 1.00 70.94 318 SER A C 1
ATOM 2614 O O . SER A 1 318 ? 7.541 11.554 -7.626 1.00 70.94 318 SER A O 1
ATOM 2616 N N . ARG A 1 319 ? 8.615 12.686 -9.259 1.00 85.81 319 ARG A N 1
ATOM 2617 C CA . ARG A 1 319 ? 9.970 12.176 -9.010 1.00 85.81 319 ARG A CA 1
ATOM 2618 C C . ARG A 1 319 ? 10.773 13.189 -8.206 1.00 85.81 319 ARG A C 1
ATOM 2620 O O . ARG A 1 319 ? 11.562 13.955 -8.755 1.00 85.81 319 ARG A O 1
ATOM 2627 N N . VAL A 1 320 ? 10.500 13.232 -6.906 1.00 87.56 320 VAL A N 1
ATOM 2628 C CA . VAL A 1 320 ? 11.112 14.201 -5.985 1.00 87.56 320 VAL A CA 1
ATOM 2629 C C . VAL A 1 320 ? 12.508 13.789 -5.535 1.00 87.56 320 VAL A C 1
ATOM 2631 O O . VAL A 1 320 ? 13.304 14.661 -5.194 1.00 87.56 320 VAL A O 1
ATOM 2634 N N . TYR A 1 321 ? 12.820 12.489 -5.546 1.00 93.75 321 TYR A N 1
ATOM 2635 C CA . TYR A 1 321 ? 14.118 12.014 -5.086 1.00 93.75 321 TYR A CA 1
ATOM 2636 C C . TYR A 1 321 ? 15.148 11.925 -6.211 1.00 93.75 321 TYR A C 1
ATOM 2638 O O . TYR A 1 321 ? 14.809 11.704 -7.370 1.00 93.75 321 TYR A O 1
ATOM 2646 N N . ASN A 1 322 ? 16.423 12.055 -5.858 1.00 94.75 322 ASN A N 1
ATOM 2647 C CA . ASN A 1 322 ? 17.552 11.875 -6.770 1.00 94.75 322 ASN A CA 1
ATOM 2648 C C . ASN A 1 322 ? 17.537 10.474 -7.415 1.00 94.75 322 ASN A C 1
ATOM 2650 O O . ASN A 1 322 ? 16.991 9.538 -6.819 1.00 94.75 322 ASN A O 1
ATOM 2654 N N . PRO A 1 323 ? 18.141 10.290 -8.604 1.00 94.88 323 PRO A N 1
ATOM 2655 C CA . PRO A 1 323 ? 18.188 8.982 -9.242 1.00 94.88 323 PRO A CA 1
ATOM 2656 C C . PRO A 1 323 ? 19.042 8.016 -8.417 1.00 94.88 323 PRO A C 1
ATOM 2658 O O . PRO A 1 323 ? 19.916 8.427 -7.648 1.00 94.88 323 PRO A O 1
ATOM 2661 N N . CYS A 1 324 ? 18.791 6.716 -8.565 1.00 95.12 324 CYS A N 1
ATOM 2662 C CA . CYS A 1 324 ? 19.710 5.721 -8.023 1.00 95.12 324 CYS A CA 1
ATOM 2663 C C . CYS A 1 324 ? 21.048 5.776 -8.773 1.00 95.12 324 CYS A C 1
ATOM 2665 O O . CYS A 1 324 ? 21.097 6.097 -9.961 1.00 95.12 324 CYS A O 1
ATOM 2667 N N . VAL A 1 325 ? 22.129 5.393 -8.099 1.00 95.12 325 VAL A N 1
ATOM 2668 C CA . VAL A 1 325 ? 23.419 5.140 -8.747 1.00 95.12 325 VAL A CA 1
ATOM 2669 C C . VAL A 1 325 ? 23.469 3.664 -9.120 1.00 95.12 325 VAL A C 1
ATOM 2671 O O . VAL A 1 325 ? 23.358 2.803 -8.247 1.00 95.12 325 VAL A O 1
ATOM 2674 N N . VAL A 1 326 ? 23.609 3.361 -10.408 1.00 96.00 326 VAL A N 1
ATOM 2675 C CA . VAL A 1 326 ? 23.786 1.984 -10.883 1.00 96.00 326 VAL A CA 1
ATOM 2676 C C . VAL A 1 326 ? 25.263 1.627 -10.775 1.00 96.00 326 VAL A C 1
ATOM 2678 O O . VAL A 1 326 ? 26.108 2.378 -11.251 1.00 96.00 326 VAL A O 1
ATOM 2681 N N . THR A 1 327 ? 25.591 0.501 -10.147 1.00 94.69 327 THR A N 1
ATOM 2682 C CA . THR A 1 327 ? 26.979 0.041 -9.983 1.00 94.69 327 THR A CA 1
ATOM 2683 C C . THR A 1 327 ? 27.120 -1.432 -10.361 1.00 94.69 327 THR A C 1
ATOM 2685 O O . THR A 1 327 ? 26.149 -2.188 -10.349 1.00 94.69 327 THR A O 1
ATOM 2688 N N . ASN A 1 328 ? 28.339 -1.861 -10.671 1.00 91.94 328 ASN A N 1
ATOM 2689 C CA . ASN A 1 328 ? 28.748 -3.268 -10.713 1.00 91.94 328 ASN A CA 1
ATOM 2690 C C . ASN A 1 328 ? 29.822 -3.517 -9.636 1.00 91.94 328 ASN A C 1
ATOM 2692 O O . ASN A 1 328 ? 30.065 -2.651 -8.792 1.00 91.94 328 ASN A O 1
ATOM 2696 N N . SER A 1 329 ? 30.476 -4.684 -9.635 1.00 87.38 329 SER A N 1
ATOM 2697 C CA . SER A 1 329 ? 31.529 -4.970 -8.642 1.00 87.38 329 SER A CA 1
ATOM 2698 C C . SER A 1 329 ? 32.783 -4.096 -8.801 1.00 87.38 329 SER A C 1
ATOM 2700 O O . SER A 1 329 ? 33.593 -4.037 -7.880 1.00 87.38 329 SER A O 1
ATOM 2702 N N . ASN A 1 330 ? 32.951 -3.426 -9.946 1.00 86.44 330 ASN A N 1
ATOM 2703 C CA . ASN A 1 330 ? 34.117 -2.599 -10.268 1.00 86.44 330 ASN A CA 1
ATOM 2704 C C . ASN A 1 330 ? 33.878 -1.093 -10.055 1.00 86.44 330 ASN A C 1
ATOM 2706 O O . ASN A 1 330 ? 34.844 -0.330 -10.065 1.00 86.44 330 ASN A O 1
ATOM 2710 N N . GLY A 1 331 ? 32.632 -0.655 -9.856 1.00 90.06 331 GLY A N 1
ATOM 2711 C CA . GLY A 1 331 ? 32.290 0.739 -9.579 1.00 90.06 331 GLY A CA 1
ATOM 2712 C C . GLY A 1 331 ? 30.990 1.195 -10.236 1.00 90.06 331 GLY A C 1
ATOM 2713 O O . GLY A 1 331 ? 30.137 0.386 -10.604 1.00 90.06 331 GLY A O 1
ATOM 2714 N N . ASP A 1 332 ? 30.841 2.511 -10.353 1.00 92.19 332 ASP A N 1
ATOM 2715 C CA . ASP A 1 332 ? 29.648 3.145 -10.909 1.00 92.19 332 ASP A CA 1
ATOM 2716 C C . ASP A 1 332 ? 29.553 2.914 -12.425 1.00 92.19 332 ASP A C 1
ATOM 2718 O O . ASP A 1 332 ? 30.520 3.084 -13.172 1.00 92.19 332 ASP A O 1
ATOM 2722 N N . VAL A 1 333 ? 28.357 2.558 -12.885 1.00 91.38 333 VAL A N 1
ATOM 2723 C CA . VAL A 1 333 ? 28.007 2.489 -14.302 1.00 91.38 333 VAL A CA 1
ATOM 2724 C C . VAL A 1 333 ? 27.521 3.868 -14.730 1.00 91.38 333 VAL A C 1
ATOM 2726 O O . VAL A 1 333 ? 26.580 4.427 -14.164 1.00 91.38 333 VAL A O 1
ATOM 2729 N N . VAL A 1 334 ? 28.173 4.426 -15.746 1.00 90.06 334 VAL A N 1
ATOM 2730 C CA . VAL A 1 334 ? 27.849 5.760 -16.257 1.00 90.06 334 VAL A CA 1
ATOM 2731 C C . VAL A 1 334 ? 26.508 5.731 -16.987 1.00 90.06 334 VAL A C 1
ATOM 2733 O O . VAL A 1 334 ? 26.272 4.875 -17.840 1.00 90.06 334 VAL A O 1
ATOM 2736 N N . GLU A 1 335 ? 25.639 6.684 -16.660 1.00 90.88 335 GLU A N 1
ATOM 2737 C CA . GLU A 1 335 ? 24.348 6.845 -17.325 1.00 90.88 335 GLU A CA 1
ATOM 2738 C C . GLU A 1 335 ? 24.516 7.070 -18.837 1.00 90.88 335 GLU A C 1
ATOM 2740 O O . GLU A 1 335 ? 25.450 7.734 -19.285 1.00 90.88 335 GLU A O 1
ATOM 2745 N N . GLY A 1 336 ? 23.627 6.485 -19.640 1.00 90.06 336 GLY A N 1
ATOM 2746 C CA . GLY A 1 336 ? 23.691 6.543 -21.101 1.00 90.06 336 GLY A CA 1
ATOM 2747 C C . GLY A 1 336 ? 24.698 5.586 -21.751 1.00 90.06 336 GLY A C 1
ATOM 2748 O O . GLY A 1 336 ? 24.649 5.417 -22.970 1.00 90.06 336 GLY A O 1
ATOM 2749 N N . ASN A 1 337 ? 25.570 4.915 -20.989 1.00 90.50 337 ASN A N 1
ATOM 2750 C CA . ASN A 1 337 ? 26.460 3.891 -21.542 1.00 90.50 337 ASN A CA 1
ATOM 2751 C C . ASN A 1 337 ? 25.736 2.556 -21.773 1.00 90.50 337 ASN A C 1
ATOM 2753 O O . ASN A 1 337 ? 24.653 2.296 -21.244 1.00 90.50 337 ASN A O 1
ATOM 2757 N N . THR A 1 338 ? 26.352 1.702 -22.598 1.00 94.12 338 THR A N 1
ATOM 2758 C CA . THR A 1 338 ? 25.879 0.330 -22.820 1.00 94.12 338 THR A CA 1
ATOM 2759 C C . THR A 1 338 ? 26.426 -0.593 -21.743 1.00 94.12 338 THR A C 1
ATOM 2761 O O . THR A 1 338 ? 27.638 -0.737 -21.627 1.00 94.12 338 THR A O 1
ATOM 2764 N N . ILE A 1 339 ? 25.530 -1.235 -21.000 1.00 95.00 339 ILE A N 1
ATOM 2765 C CA . ILE A 1 339 ? 25.835 -2.336 -20.089 1.00 95.00 339 ILE A CA 1
ATOM 2766 C C . ILE A 1 339 ? 26.082 -3.597 -20.918 1.00 95.00 339 ILE A C 1
ATOM 2768 O O . ILE A 1 339 ? 25.212 -4.036 -21.672 1.00 95.00 339 ILE A O 1
ATOM 2772 N N . THR A 1 340 ? 27.266 -4.179 -20.775 1.00 94.69 340 THR A N 1
ATOM 2773 C CA . THR A 1 340 ? 27.723 -5.360 -21.514 1.00 94.69 340 THR A CA 1
ATOM 2774 C C . THR A 1 340 ? 27.720 -6.625 -20.658 1.00 94.69 340 THR A C 1
ATOM 2776 O O . THR A 1 340 ? 27.564 -6.573 -19.436 1.00 94.69 340 THR A O 1
ATOM 2779 N N . TYR A 1 341 ? 27.945 -7.789 -21.280 1.00 94.06 341 TYR A N 1
ATOM 2780 C CA . TYR A 1 341 ? 28.134 -9.044 -20.541 1.00 94.06 341 TYR A CA 1
ATOM 2781 C C . TYR A 1 341 ? 29.280 -8.948 -19.517 1.00 94.06 341 TYR A C 1
ATOM 2783 O O . TYR A 1 341 ? 29.177 -9.490 -18.419 1.00 94.06 341 TYR A O 1
ATOM 2791 N N . GLN A 1 342 ? 30.365 -8.237 -19.843 1.00 92.19 342 GLN A N 1
ATOM 2792 C CA . GLN A 1 342 ? 31.481 -8.024 -18.921 1.00 92.19 342 GLN A CA 1
ATOM 2793 C C . GLN A 1 342 ? 31.059 -7.210 -17.693 1.00 92.19 342 GLN A C 1
ATOM 2795 O O . GLN A 1 342 ? 31.480 -7.537 -16.586 1.00 92.19 342 GLN A O 1
ATOM 2800 N N . ASP A 1 343 ? 30.204 -6.202 -17.877 1.00 92.81 343 ASP A N 1
ATOM 2801 C CA . ASP A 1 343 ? 29.747 -5.333 -16.788 1.00 92.81 343 ASP A CA 1
ATOM 2802 C C . ASP A 1 343 ? 28.881 -6.072 -15.766 1.00 92.81 343 ASP A C 1
ATOM 2804 O O . ASP A 1 343 ? 28.924 -5.733 -14.587 1.00 92.81 343 ASP A O 1
ATOM 2808 N N . ILE A 1 344 ? 28.126 -7.089 -16.197 1.00 93.50 344 ILE A N 1
ATOM 2809 C CA . ILE A 1 344 ? 27.267 -7.904 -15.318 1.00 93.50 344 ILE A CA 1
ATOM 2810 C C . ILE A 1 344 ? 27.965 -9.168 -14.790 1.00 93.50 344 ILE A C 1
ATOM 2812 O O . ILE A 1 344 ? 27.420 -9.882 -13.946 1.00 93.50 344 ILE A O 1
ATOM 2816 N N . ASN A 1 345 ? 29.162 -9.476 -15.294 1.00 91.94 345 ASN A N 1
ATOM 2817 C CA . ASN A 1 345 ? 29.950 -10.658 -14.938 1.00 91.94 345 ASN A CA 1
ATOM 2818 C C . ASN A 1 345 ? 31.306 -10.282 -14.313 1.00 91.94 345 ASN A C 1
ATOM 2820 O O . ASN A 1 345 ? 32.290 -11.009 -14.449 1.00 91.94 345 ASN A O 1
ATOM 2824 N N . THR A 1 346 ? 31.368 -9.135 -13.629 1.00 86.38 346 THR A N 1
ATOM 2825 C CA . THR A 1 346 ? 32.588 -8.629 -12.978 1.00 86.38 346 THR A CA 1
ATOM 2826 C C . THR A 1 346 ? 33.093 -9.536 -11.856 1.00 86.38 346 THR A C 1
ATOM 2828 O O . THR A 1 346 ? 34.299 -9.642 -11.658 1.00 86.38 346 THR A O 1
ATOM 2831 N N . ASP A 1 347 ? 32.188 -10.222 -11.152 1.00 86.56 347 ASP A N 1
ATOM 2832 C CA . ASP A 1 347 ? 32.516 -11.283 -10.192 1.00 86.56 347 ASP A CA 1
ATOM 2833 C C . ASP A 1 347 ? 31.859 -12.605 -10.620 1.00 86.56 347 ASP A C 1
ATOM 2835 O O . ASP A 1 347 ? 30.700 -12.845 -10.274 1.00 86.56 347 ASP A O 1
ATOM 2839 N N . PRO A 1 348 ? 32.567 -13.492 -11.342 1.00 80.50 348 PRO A N 1
ATOM 2840 C CA . PRO A 1 348 ? 31.998 -14.735 -11.862 1.00 80.50 348 PRO A CA 1
ATOM 2841 C C . PRO A 1 348 ? 31.367 -15.643 -10.798 1.00 80.50 348 PRO A C 1
ATOM 2843 O O . PRO A 1 348 ? 30.478 -16.422 -11.132 1.00 80.50 348 PRO A O 1
ATOM 2846 N N . ASN A 1 349 ? 31.786 -15.528 -9.532 1.00 85.31 349 ASN A N 1
ATOM 2847 C CA . ASN A 1 349 ? 31.287 -16.353 -8.429 1.00 85.31 349 ASN A CA 1
ATOM 2848 C C . ASN A 1 349 ? 30.030 -15.775 -7.757 1.00 85.31 349 ASN A C 1
ATOM 2850 O O . ASN A 1 349 ? 29.391 -16.463 -6.962 1.00 85.31 349 ASN A O 1
ATOM 2854 N N . SER A 1 350 ? 29.669 -14.528 -8.061 1.00 87.88 350 SER A N 1
ATOM 2855 C CA . SER A 1 350 ? 28.441 -13.892 -7.584 1.00 87.88 350 SER A CA 1
ATOM 2856 C C . SER A 1 350 ? 27.260 -14.204 -8.505 1.00 87.88 350 SER A C 1
ATOM 2858 O O . SER A 1 350 ? 27.419 -14.292 -9.720 1.00 87.88 350 SER A O 1
ATOM 2860 N N . SER A 1 351 ? 26.054 -14.326 -7.947 1.00 91.56 351 SER A N 1
ATOM 2861 C CA . SER A 1 351 ? 24.801 -14.360 -8.719 1.00 91.56 351 SER A CA 1
ATOM 2862 C C . SER A 1 351 ? 24.250 -12.963 -9.026 1.00 91.56 351 SER A C 1
ATOM 2864 O O . SER A 1 351 ? 23.227 -12.838 -9.697 1.00 91.56 351 SER A O 1
ATOM 2866 N N . VAL A 1 352 ? 24.907 -11.907 -8.541 1.00 93.69 352 VAL A N 1
ATOM 2867 C CA . VAL A 1 352 ? 24.510 -10.510 -8.743 1.00 93.69 352 VAL A CA 1
ATOM 2868 C C . VAL A 1 352 ? 25.246 -9.942 -9.953 1.00 93.69 352 VAL A C 1
ATOM 2870 O O . VAL A 1 352 ? 26.458 -10.128 -10.092 1.00 93.69 352 VAL A O 1
ATOM 2873 N N . GLY A 1 353 ? 24.505 -9.264 -10.831 1.00 94.69 353 GLY A N 1
ATOM 2874 C CA . GLY A 1 353 ? 25.066 -8.580 -11.994 1.00 94.69 353 GLY A CA 1
ATOM 2875 C C . GLY A 1 353 ? 25.287 -7.091 -11.752 1.00 94.69 353 GLY A C 1
ATOM 2876 O O . GLY A 1 353 ? 26.387 -6.590 -11.956 1.00 94.69 353 GLY A O 1
ATOM 2877 N N . LEU A 1 354 ? 24.254 -6.392 -11.277 1.00 96.56 354 LEU A N 1
ATOM 2878 C CA . LEU A 1 354 ? 24.290 -4.954 -10.997 1.00 96.56 354 LEU A CA 1
ATOM 2879 C C . LEU A 1 354 ? 23.699 -4.652 -9.620 1.00 96.56 354 LEU A C 1
ATOM 2881 O O . LEU A 1 354 ? 22.954 -5.451 -9.051 1.00 96.56 354 LEU A O 1
ATOM 2885 N N . PHE A 1 355 ? 23.985 -3.460 -9.113 1.00 95.44 355 PHE A N 1
ATOM 2886 C CA . PHE A 1 355 ? 23.423 -2.928 -7.881 1.00 95.44 355 PHE A CA 1
ATOM 2887 C C . PHE A 1 355 ? 22.754 -1.584 -8.167 1.00 95.44 355 PHE A C 1
ATOM 2889 O O . PHE A 1 355 ? 23.335 -0.723 -8.825 1.00 95.44 355 PHE A O 1
ATOM 2896 N N . MET A 1 356 ? 21.554 -1.373 -7.629 1.00 96.44 356 MET A N 1
ATOM 2897 C CA . MET A 1 356 ? 20.984 -0.030 -7.501 1.00 96.44 356 MET A CA 1
ATOM 2898 C C . MET A 1 356 ? 21.315 0.504 -6.120 1.00 96.44 356 MET A C 1
ATOM 2900 O O . MET A 1 356 ? 20.791 0.011 -5.121 1.00 96.44 356 MET A O 1
ATOM 2904 N N . LYS A 1 357 ? 22.171 1.517 -6.058 1.00 94.81 357 LYS A N 1
ATOM 2905 C CA . LYS A 1 357 ? 22.510 2.220 -4.827 1.00 94.81 357 LYS A CA 1
ATOM 2906 C C . LYS A 1 357 ? 21.598 3.430 -4.659 1.00 94.81 357 LYS A C 1
ATOM 2908 O O . LYS A 1 357 ? 21.572 4.325 -5.501 1.00 94.81 357 LYS A O 1
ATOM 2913 N N . ILE A 1 358 ? 20.871 3.467 -3.549 1.00 95.00 358 ILE A N 1
ATOM 2914 C CA . ILE A 1 358 ? 19.943 4.546 -3.201 1.00 95.00 358 ILE A CA 1
ATOM 2915 C C . ILE A 1 358 ? 20.474 5.233 -1.950 1.00 95.00 358 ILE A C 1
ATOM 2917 O O . ILE A 1 358 ? 20.665 4.590 -0.917 1.00 95.00 358 ILE A O 1
ATOM 2921 N N . VAL A 1 359 ? 20.729 6.534 -2.054 1.00 92.56 359 VAL A N 1
ATOM 2922 C CA . VAL A 1 359 ? 21.170 7.379 -0.938 1.00 92.56 359 VAL A CA 1
ATOM 2923 C C . VAL A 1 359 ? 19.938 7.985 -0.282 1.00 92.56 359 VAL A C 1
ATOM 2925 O O . VAL A 1 359 ? 19.066 8.470 -0.991 1.00 92.56 359 VAL A O 1
ATOM 2928 N N . GLY A 1 360 ? 19.867 7.983 1.045 1.00 90.75 360 GLY A N 1
ATOM 2929 C CA . GLY A 1 360 ? 18.815 8.658 1.800 1.00 90.75 360 GLY A CA 1
ATOM 2930 C C . GLY A 1 360 ? 19.361 9.693 2.785 1.00 90.75 360 GLY A C 1
ATOM 2931 O O . GLY A 1 360 ? 20.563 9.961 2.839 1.00 90.75 360 GLY A O 1
ATOM 2932 N N . THR A 1 361 ? 18.472 10.251 3.604 1.00 86.25 361 THR A N 1
ATOM 2933 C CA . THR A 1 361 ? 18.786 11.286 4.599 1.00 86.25 361 THR A CA 1
ATOM 2934 C C . THR A 1 361 ? 18.069 11.048 5.929 1.00 86.25 361 THR A C 1
ATOM 2936 O O . THR A 1 361 ? 16.943 10.561 5.955 1.00 86.25 361 THR A O 1
ATOM 2939 N N . ALA A 1 362 ? 18.710 11.420 7.039 1.00 79.38 362 ALA A N 1
ATOM 2940 C CA . ALA A 1 362 ? 18.057 11.539 8.349 1.00 79.38 362 ALA A CA 1
ATOM 2941 C C . ALA A 1 362 ? 17.398 12.922 8.556 1.00 79.38 362 ALA A C 1
ATOM 2943 O O . ALA A 1 362 ? 16.639 13.122 9.497 1.00 79.38 362 ALA A O 1
ATOM 2944 N N . ASP A 1 363 ? 17.703 13.886 7.681 1.00 79.50 363 ASP A N 1
ATOM 2945 C CA . ASP A 1 363 ? 17.185 15.256 7.707 1.00 79.50 363 ASP A CA 1
ATOM 2946 C C . ASP A 1 363 ? 16.526 15.546 6.351 1.00 79.50 363 ASP A C 1
ATOM 2948 O O . ASP A 1 363 ? 17.195 15.930 5.380 1.00 79.50 363 ASP A O 1
ATOM 2952 N N . THR A 1 364 ? 15.227 15.247 6.259 1.00 79.50 364 THR A N 1
ATOM 2953 C CA . THR A 1 364 ? 14.418 15.449 5.046 1.00 79.50 364 THR A CA 1
ATOM 2954 C C . THR A 1 364 ? 14.141 16.919 4.767 1.00 79.50 364 THR A C 1
ATOM 2956 O O . THR A 1 364 ? 13.902 17.274 3.619 1.00 79.50 364 THR A O 1
ATOM 2959 N N . ASP A 1 365 ? 14.226 17.781 5.779 1.00 75.25 365 ASP A N 1
ATOM 2960 C CA . ASP A 1 365 ? 13.988 19.214 5.615 1.00 75.25 365 ASP A CA 1
ATOM 2961 C C . ASP A 1 365 ? 15.167 19.882 4.905 1.00 75.25 365 ASP A C 1
ATOM 2963 O O . ASP A 1 365 ? 14.981 20.713 4.015 1.00 75.25 365 ASP A O 1
ATOM 2967 N N . LYS A 1 366 ? 16.400 19.485 5.249 1.00 81.31 366 LYS A N 1
ATOM 2968 C CA . LYS A 1 366 ? 17.604 19.968 4.556 1.00 81.31 366 LYS A CA 1
ATOM 2969 C C . LYS A 1 366 ? 17.856 19.269 3.227 1.00 81.31 366 LYS A C 1
ATOM 2971 O O . LYS A 1 366 ? 18.430 19.883 2.330 1.00 81.31 366 LYS A O 1
ATOM 2976 N N . ASN A 1 367 ? 17.464 18.002 3.099 1.00 84.25 367 ASN A N 1
ATOM 2977 C CA . ASN A 1 367 ? 17.703 17.199 1.898 1.00 84.25 367 ASN A CA 1
ATOM 2978 C C . ASN A 1 367 ? 16.396 16.595 1.359 1.00 84.25 367 ASN A C 1
ATOM 2980 O O . ASN A 1 367 ? 16.259 15.371 1.327 1.00 84.25 367 ASN A O 1
ATOM 2984 N N . PRO A 1 368 ? 15.438 17.419 0.900 1.00 85.19 368 PRO A N 1
ATOM 2985 C CA . PRO A 1 368 ? 14.122 16.939 0.469 1.00 85.19 368 PRO A CA 1
ATOM 2986 C C . PRO A 1 368 ? 14.173 16.037 -0.773 1.00 85.19 368 PRO A C 1
ATOM 2988 O O . PRO A 1 368 ? 13.231 15.291 -1.028 1.00 85.19 368 PRO A O 1
ATOM 2991 N N . SER A 1 369 ? 15.273 16.070 -1.536 1.00 91.06 369 SER A N 1
ATOM 2992 C CA . SER A 1 369 ? 15.503 15.184 -2.682 1.00 91.06 369 SER A CA 1
ATOM 2993 C C . SER A 1 369 ? 16.111 13.829 -2.314 1.00 91.06 369 SER A C 1
ATOM 2995 O O . SER A 1 369 ? 16.451 13.045 -3.200 1.00 91.06 369 SER A O 1
ATOM 2997 N N . LEU A 1 370 ? 16.244 13.518 -1.025 1.00 91.25 370 LEU A N 1
ATOM 2998 C CA . LEU A 1 370 ? 16.676 12.210 -0.557 1.00 91.25 370 LEU A CA 1
ATOM 2999 C C . LEU A 1 370 ? 15.548 11.533 0.235 1.00 91.25 370 LEU A C 1
ATOM 3001 O O . LEU A 1 370 ? 14.895 12.184 1.052 1.00 91.25 370 LEU A O 1
ATOM 3005 N N . PRO A 1 371 ? 15.311 10.228 0.029 1.00 90.31 371 PRO A N 1
ATOM 3006 C CA . PRO A 1 371 ? 14.338 9.481 0.811 1.00 90.31 371 PRO A CA 1
ATOM 3007 C C . PRO A 1 371 ? 14.735 9.434 2.299 1.00 90.31 371 PRO A C 1
ATOM 3009 O O . PRO A 1 371 ? 15.932 9.374 2.612 1.00 90.31 371 PRO A O 1
ATOM 3012 N N . PRO A 1 372 ? 13.761 9.443 3.229 1.00 86.69 372 PRO A N 1
ATOM 3013 C CA . PRO A 1 372 ? 14.043 9.357 4.659 1.00 86.69 372 PRO A CA 1
ATOM 3014 C C . PRO A 1 372 ? 14.693 8.019 5.030 1.00 86.69 372 PRO A C 1
ATOM 3016 O O . PRO A 1 372 ? 14.378 6.975 4.454 1.00 86.69 372 PRO A O 1
ATOM 3019 N N . MET A 1 373 ? 15.576 8.035 6.028 1.00 85.56 373 MET A N 1
ATOM 3020 C CA . MET A 1 373 ? 16.053 6.808 6.669 1.00 85.56 373 MET A CA 1
ATOM 3021 C C . MET A 1 373 ? 14.888 6.011 7.277 1.00 85.56 373 MET A C 1
ATOM 3023 O O . MET A 1 373 ? 13.873 6.565 7.688 1.00 85.56 3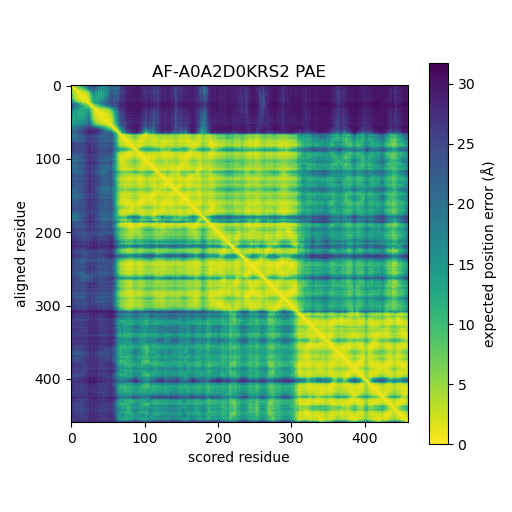73 MET A O 1
ATOM 3027 N N . GLY A 1 374 ? 15.022 4.687 7.307 1.00 76.38 374 GLY A N 1
ATOM 3028 C CA . GLY A 1 374 ? 13.999 3.747 7.772 1.00 76.38 374 GLY A CA 1
ATOM 3029 C C . GLY A 1 374 ? 12.922 3.431 6.737 1.00 76.38 374 GLY A C 1
ATOM 3030 O O . GLY A 1 374 ? 12.110 2.527 6.960 1.00 76.38 374 GLY A O 1
ATOM 3031 N N . ALA A 1 375 ? 12.908 4.144 5.607 1.00 82.94 375 ALA A N 1
ATOM 3032 C CA . ALA A 1 375 ? 11.976 3.888 4.526 1.00 82.94 375 ALA A CA 1
ATOM 3033 C C . ALA A 1 375 ? 12.309 2.587 3.788 1.00 82.94 375 ALA A C 1
ATOM 3035 O O . ALA A 1 375 ? 13.463 2.289 3.463 1.00 82.94 375 ALA A O 1
ATOM 3036 N N . THR A 1 376 ? 11.259 1.838 3.465 1.00 86.38 376 THR A N 1
ATOM 3037 C CA . THR A 1 376 ? 11.334 0.734 2.512 1.00 86.38 376 THR A CA 1
ATOM 3038 C C . THR A 1 376 ? 11.317 1.304 1.099 1.00 86.38 376 THR A C 1
ATOM 3040 O O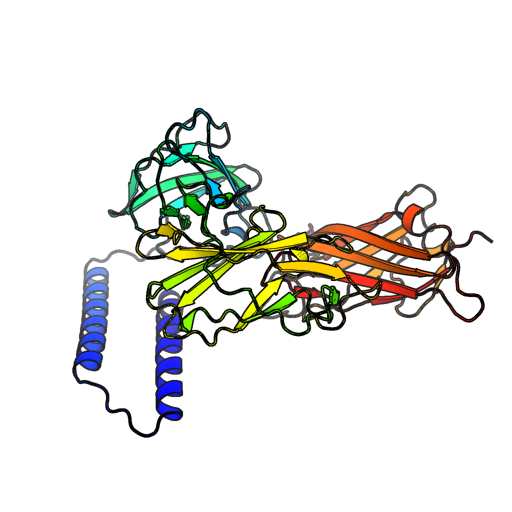 . THR A 1 376 ? 10.368 1.990 0.711 1.00 86.38 376 THR A O 1
ATOM 3043 N N . VAL A 1 377 ? 12.364 1.006 0.334 1.00 91.88 377 VAL A N 1
ATOM 3044 C CA . VAL A 1 377 ? 12.494 1.373 -1.075 1.00 91.88 377 VAL A CA 1
ATOM 3045 C C . VAL A 1 377 ? 12.271 0.152 -1.954 1.00 91.88 377 VAL A C 1
ATOM 3047 O O . VAL A 1 377 ? 12.813 -0.926 -1.701 1.00 91.88 377 VAL A O 1
ATOM 3050 N N . ILE A 1 378 ? 11.480 0.325 -3.005 1.00 93.81 378 ILE A N 1
ATOM 3051 C CA . ILE A 1 378 ? 11.266 -0.683 -4.042 1.00 93.81 378 ILE 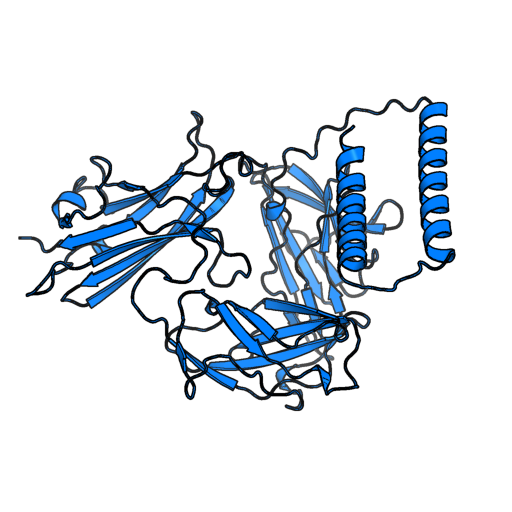A CA 1
ATOM 3052 C C . ILE A 1 378 ? 11.967 -0.172 -5.296 1.00 93.81 378 ILE A C 1
ATOM 3054 O O . ILE A 1 378 ? 11.637 0.899 -5.792 1.00 93.81 378 ILE A O 1
ATOM 3058 N N . GLY A 1 379 ? 12.974 -0.896 -5.768 1.00 94.12 379 GLY A N 1
ATOM 3059 C CA . GLY A 1 379 ? 13.703 -0.569 -6.985 1.00 94.12 379 GLY A CA 1
ATOM 3060 C C . GLY A 1 379 ? 13.191 -1.399 -8.152 1.00 94.12 379 GLY A C 1
ATOM 3061 O O . GLY A 1 379 ? 12.967 -2.600 -7.996 1.00 94.12 379 GLY A O 1
ATOM 3062 N N . ASN A 1 380 ? 13.040 -0.775 -9.313 1.00 93.62 380 ASN A N 1
ATOM 3063 C CA . ASN A 1 380 ? 12.527 -1.410 -10.517 1.00 93.62 380 ASN A CA 1
ATOM 3064 C C . ASN A 1 380 ? 13.511 -1.260 -11.676 1.00 93.62 380 ASN A C 1
ATOM 3066 O O . ASN A 1 380 ? 14.123 -0.210 -11.866 1.00 93.62 380 ASN A O 1
ATOM 3070 N N . VAL A 1 381 ? 13.604 -2.312 -12.484 1.00 95.12 381 VAL A N 1
ATOM 3071 C CA . VAL A 1 381 ? 14.411 -2.367 -13.701 1.00 95.12 381 VAL A CA 1
ATOM 3072 C C . VAL A 1 381 ? 13.508 -2.721 -14.869 1.00 95.12 381 VAL A C 1
ATOM 3074 O O . VAL A 1 381 ? 12.758 -3.696 -14.798 1.00 95.12 381 VAL A O 1
ATOM 3077 N N . TYR A 1 382 ? 13.610 -1.952 -15.949 1.00 94.00 382 TYR A N 1
ATOM 3078 C CA . TYR A 1 382 ? 12.842 -2.145 -17.177 1.00 94.00 382 TYR A CA 1
ATOM 3079 C C . TYR A 1 382 ? 13.797 -2.269 -18.354 1.00 94.00 382 TYR A C 1
ATOM 3081 O O . TYR A 1 382 ? 14.597 -1.366 -18.590 1.00 94.00 382 TYR A O 1
ATOM 3089 N N . ILE A 1 383 ? 13.693 -3.353 -19.118 1.00 93.81 383 ILE A N 1
ATOM 3090 C CA . ILE A 1 383 ? 14.498 -3.598 -20.316 1.00 93.81 383 ILE A CA 1
ATOM 3091 C C . ILE A 1 383 ? 13.572 -3.742 -21.517 1.00 93.81 383 ILE A C 1
ATOM 3093 O O . ILE A 1 383 ? 12.609 -4.505 -21.485 1.00 93.81 383 ILE A O 1
ATOM 3097 N N . THR A 1 384 ? 13.881 -3.019 -22.589 1.00 92.38 384 THR A N 1
ATOM 3098 C CA . THR A 1 384 ? 13.229 -3.153 -23.896 1.00 92.38 384 THR A CA 1
ATOM 3099 C C . THR A 1 384 ? 14.281 -3.543 -24.924 1.00 92.38 384 THR A C 1
ATOM 3101 O O . THR A 1 384 ? 15.176 -2.747 -25.221 1.00 92.38 384 THR A O 1
ATOM 3104 N N . ALA A 1 385 ? 14.178 -4.757 -25.460 1.00 93.50 385 ALA A N 1
ATOM 3105 C CA . ALA A 1 385 ? 15.198 -5.393 -26.287 1.00 93.50 385 ALA A CA 1
ATOM 3106 C C . ALA A 1 385 ? 14.598 -6.130 -27.496 1.00 93.50 385 ALA A C 1
ATOM 3108 O O . ALA A 1 385 ? 13.384 -6.318 -27.595 1.00 93.50 385 ALA A O 1
ATOM 3109 N N . ALA A 1 386 ? 15.453 -6.570 -28.425 1.00 94.06 386 ALA A N 1
ATOM 3110 C CA . ALA A 1 386 ? 15.031 -7.278 -29.638 1.00 94.06 386 ALA A CA 1
ATOM 3111 C C . ALA A 1 386 ? 14.317 -8.597 -29.333 1.00 94.06 386 ALA A C 1
ATOM 3113 O O . ALA A 1 386 ? 13.401 -9.000 -30.047 1.00 94.06 386 ALA A O 1
ATOM 3114 N N . ASN A 1 387 ? 14.752 -9.259 -28.264 1.00 91.62 387 ASN A N 1
ATOM 3115 C CA . ASN A 1 387 ? 14.232 -10.538 -27.812 1.00 91.62 387 ASN A CA 1
ATOM 3116 C C . ASN A 1 387 ? 13.117 -10.415 -26.761 1.00 91.62 387 ASN A C 1
ATOM 3118 O O . ASN A 1 387 ? 12.644 -11.441 -26.277 1.00 91.62 387 ASN A O 1
ATOM 3122 N N . GLY A 1 388 ? 12.666 -9.200 -26.428 1.00 87.56 388 GLY A N 1
ATOM 3123 C CA . GLY A 1 388 ? 11.499 -8.997 -25.574 1.00 87.56 388 GLY A CA 1
ATOM 3124 C C . GLY A 1 388 ? 11.580 -7.797 -24.636 1.00 87.56 388 GLY A C 1
ATOM 3125 O O . GLY A 1 388 ? 12.497 -6.979 -24.685 1.00 87.56 388 GLY A O 1
ATOM 3126 N N . ASN A 1 389 ? 10.574 -7.723 -23.765 1.00 87.06 389 ASN A N 1
ATOM 3127 C CA . ASN A 1 389 ? 10.481 -6.764 -22.673 1.00 87.06 389 ASN A CA 1
ATOM 3128 C C . ASN A 1 389 ? 10.644 -7.509 -21.350 1.00 87.06 389 ASN A C 1
ATOM 3130 O O . ASN A 1 389 ? 9.932 -8.485 -21.109 1.00 87.06 389 ASN A O 1
ATOM 3134 N N . PHE A 1 390 ? 11.544 -7.035 -20.495 1.00 89.19 390 PHE A N 1
ATOM 3135 C CA . PHE A 1 390 ? 11.868 -7.677 -19.224 1.00 89.19 390 PHE A CA 1
ATOM 3136 C C . PHE A 1 390 ? 11.726 -6.675 -18.091 1.00 89.19 390 PHE A C 1
ATOM 3138 O O . PHE A 1 390 ? 12.115 -5.518 -18.244 1.00 89.19 390 PHE A O 1
ATOM 3145 N N . ASN A 1 391 ? 11.185 -7.132 -16.963 1.00 90.00 391 ASN A N 1
ATOM 3146 C CA . ASN A 1 391 ? 11.010 -6.323 -15.766 1.00 90.00 391 ASN A CA 1
ATOM 3147 C C . ASN A 1 391 ? 11.485 -7.085 -14.544 1.00 90.00 391 ASN A C 1
ATOM 3149 O O . ASN A 1 391 ? 11.223 -8.282 -14.419 1.00 90.00 391 ASN A O 1
ATOM 3153 N N . TRP A 1 392 ? 12.115 -6.366 -13.630 1.00 92.25 392 TRP A N 1
ATOM 3154 C CA . TRP A 1 392 ? 12.521 -6.900 -12.345 1.00 92.25 392 TRP A CA 1
ATOM 3155 C C . TRP A 1 392 ? 12.279 -5.871 -11.253 1.00 92.25 392 TRP A C 1
ATOM 3157 O O . TRP A 1 392 ? 12.460 -4.673 -11.468 1.00 92.25 392 TRP A O 1
ATOM 3167 N N . THR A 1 393 ? 11.891 -6.352 -10.079 1.00 90.44 393 THR A N 1
ATOM 3168 C CA . THR A 1 393 ? 11.664 -5.524 -8.900 1.00 90.44 393 THR A CA 1
ATOM 3169 C C . THR A 1 393 ? 12.379 -6.150 -7.714 1.00 90.44 393 THR A C 1
ATOM 3171 O O . THR A 1 393 ? 12.317 -7.363 -7.509 1.00 90.44 393 THR A O 1
ATOM 3174 N N . GLY A 1 394 ? 13.027 -5.310 -6.915 1.00 91.06 394 GLY A N 1
ATOM 3175 C CA . GLY A 1 394 ? 13.635 -5.685 -5.648 1.00 91.06 394 GLY A CA 1
ATOM 3176 C C . GLY A 1 394 ? 13.283 -4.686 -4.559 1.00 91.06 394 GLY A C 1
ATOM 3177 O O . GLY A 1 394 ? 12.882 -3.556 -4.831 1.00 91.06 394 GLY A O 1
ATOM 3178 N N . THR A 1 395 ? 13.439 -5.094 -3.307 1.00 91.88 395 THR A N 1
ATOM 3179 C CA . THR A 1 395 ? 13.123 -4.253 -2.149 1.00 91.88 395 THR A CA 1
ATOM 3180 C C . THR A 1 395 ? 14.317 -4.207 -1.213 1.00 91.88 395 THR A C 1
ATOM 3182 O O . THR A 1 395 ? 14.986 -5.217 -1.005 1.00 91.88 395 THR A O 1
ATOM 3185 N N . ALA A 1 396 ? 14.579 -3.036 -0.644 1.00 91.19 396 ALA A N 1
ATOM 3186 C CA . ALA A 1 396 ? 15.552 -2.860 0.421 1.00 91.19 396 ALA A CA 1
ATOM 3187 C C . ALA A 1 396 ? 15.054 -1.825 1.430 1.00 91.19 396 ALA A C 1
ATOM 3189 O O . ALA A 1 396 ? 14.144 -1.043 1.161 1.00 91.19 396 ALA A O 1
ATOM 3190 N N . GLU A 1 397 ? 15.674 -1.813 2.600 1.00 86.69 397 GLU A N 1
ATOM 3191 C CA . GLU A 1 397 ? 15.430 -0.799 3.616 1.00 86.69 397 GLU A CA 1
ATOM 3192 C C . GLU A 1 397 ? 16.598 0.187 3.666 1.00 86.69 397 GLU A C 1
ATOM 3194 O O . GLU A 1 397 ? 17.767 -0.210 3.582 1.00 86.69 397 GLU A O 1
ATOM 3199 N N . LEU A 1 398 ? 16.287 1.479 3.779 1.00 86.00 398 LEU A N 1
ATOM 3200 C CA . LEU A 1 398 ? 17.275 2.513 4.063 1.00 86.00 398 LEU A CA 1
ATOM 3201 C C . LEU A 1 398 ? 17.615 2.476 5.550 1.00 86.00 398 LEU A C 1
ATOM 3203 O O . LEU A 1 398 ? 16.781 2.800 6.383 1.00 86.00 398 LEU A O 1
ATOM 3207 N N . MET A 1 399 ? 18.845 2.103 5.882 1.00 77.44 399 MET A N 1
ATOM 3208 C CA . MET A 1 399 ? 19.334 2.066 7.260 1.00 77.44 399 MET A CA 1
ATOM 3209 C C . MET A 1 399 ? 20.635 2.855 7.368 1.00 77.44 399 MET A C 1
ATOM 3211 O O . MET A 1 399 ? 21.442 2.847 6.432 1.00 77.44 399 MET A O 1
ATOM 3215 N N . ILE A 1 400 ? 20.878 3.478 8.523 1.00 67.75 400 ILE A N 1
ATOM 3216 C CA . ILE A 1 400 ? 22.201 4.020 8.836 1.00 67.75 400 ILE A CA 1
ATOM 3217 C C . ILE A 1 400 ? 23.150 2.853 9.091 1.00 67.75 400 ILE A C 1
ATOM 3219 O O . ILE A 1 400 ? 22.981 2.083 10.037 1.00 67.75 400 ILE A O 1
ATOM 3223 N N . LYS A 1 401 ? 24.177 2.724 8.249 1.00 65.44 401 LYS A N 1
ATOM 3224 C CA . LYS A 1 401 ? 25.243 1.742 8.468 1.00 65.44 401 LYS A CA 1
ATOM 3225 C C . LYS A 1 401 ? 26.326 2.311 9.397 1.00 65.44 401 LYS A C 1
ATOM 3227 O O . LYS A 1 401 ? 26.580 3.523 9.368 1.00 65.44 401 LYS A O 1
ATOM 3232 N N . PRO A 1 402 ? 27.018 1.456 10.180 1.00 49.97 402 PRO A N 1
ATOM 3233 C CA . PRO A 1 402 ? 28.185 1.862 10.959 1.00 49.97 402 PRO A CA 1
ATOM 3234 C C . PRO A 1 402 ? 29.186 2.627 10.081 1.00 49.97 402 PRO A C 1
ATOM 3236 O O . PRO A 1 402 ? 29.567 2.148 9.014 1.00 49.97 402 PRO A O 1
ATOM 3239 N N . GLY A 1 403 ? 29.574 3.831 10.511 1.00 52.62 403 GLY A N 1
ATOM 3240 C CA . GLY A 1 403 ? 30.408 4.750 9.723 1.00 52.62 403 GLY A CA 1
ATOM 3241 C C . GLY A 1 403 ? 29.665 5.931 9.081 1.00 52.62 403 GLY A C 1
ATOM 3242 O O . GLY A 1 403 ? 30.283 6.675 8.327 1.00 52.62 403 GLY A O 1
ATOM 3243 N N . GLY A 1 404 ? 28.373 6.129 9.378 1.00 57.44 404 GLY A N 1
ATOM 3244 C CA . GLY A 1 404 ? 27.606 7.306 8.929 1.00 57.44 404 GLY A CA 1
ATOM 3245 C C . GLY A 1 404 ? 27.189 7.246 7.459 1.00 57.44 404 GLY A C 1
ATOM 3246 O O . GLY A 1 404 ? 26.986 8.271 6.811 1.00 57.44 404 GLY A O 1
ATOM 3247 N N . ILE A 1 405 ? 27.117 6.033 6.914 1.00 60.84 405 ILE A N 1
ATOM 3248 C CA . ILE A 1 405 ? 26.813 5.796 5.512 1.00 60.84 405 ILE A CA 1
ATOM 3249 C C . ILE A 1 405 ? 25.298 5.619 5.350 1.00 60.84 405 ILE A C 1
ATOM 3251 O O . ILE A 1 405 ? 24.730 4.631 5.815 1.00 60.84 405 ILE A O 1
ATOM 3255 N N . ASN A 1 406 ? 24.671 6.556 4.637 1.00 82.06 406 ASN A N 1
ATOM 3256 C CA . ASN A 1 406 ? 23.215 6.661 4.485 1.00 82.06 406 ASN A CA 1
ATOM 3257 C C . ASN A 1 406 ? 22.732 6.118 3.132 1.00 82.06 406 ASN A C 1
ATOM 3259 O O . ASN A 1 406 ? 22.030 6.809 2.397 1.00 82.06 406 ASN A O 1
ATOM 3263 N N . TRP A 1 407 ? 23.150 4.913 2.742 1.00 88.06 407 TRP A N 1
ATOM 3264 C CA . TRP A 1 407 ? 22.681 4.304 1.494 1.00 88.06 407 TRP A CA 1
ATOM 3265 C C . TRP A 1 407 ? 22.343 2.827 1.648 1.00 88.06 407 TRP A C 1
ATOM 3267 O O . TRP A 1 407 ? 22.928 2.104 2.459 1.00 88.06 407 TRP A O 1
ATOM 3277 N N . THR A 1 408 ? 21.421 2.375 0.806 1.00 90.88 408 THR A N 1
ATOM 3278 C CA . THR A 1 408 ? 21.071 0.965 0.640 1.00 90.88 408 THR A CA 1
ATOM 3279 C C . THR A 1 408 ? 21.341 0.512 -0.791 1.00 90.88 408 THR A C 1
ATOM 3281 O O . THR A 1 408 ? 21.468 1.338 -1.697 1.00 90.88 408 THR A O 1
ATOM 3284 N N . THR A 1 409 ? 21.491 -0.794 -0.985 1.00 92.88 409 THR A N 1
ATOM 3285 C CA . THR A 1 409 ? 21.700 -1.403 -2.303 1.00 92.88 409 THR A CA 1
ATOM 3286 C C . THR A 1 409 ? 20.669 -2.478 -2.543 1.00 92.88 409 THR A C 1
ATOM 3288 O O . THR A 1 409 ? 20.447 -3.331 -1.687 1.00 92.88 409 THR A O 1
ATOM 3291 N N . ILE A 1 410 ? 20.094 -2.456 -3.736 1.00 95.25 410 ILE A N 1
ATOM 3292 C CA . ILE A 1 410 ? 19.216 -3.501 -4.239 1.00 95.25 410 ILE A CA 1
ATOM 3293 C C . ILE A 1 410 ? 20.008 -4.299 -5.277 1.00 95.25 410 ILE A C 1
ATOM 3295 O O . ILE A 1 410 ? 20.467 -3.740 -6.275 1.00 95.25 410 ILE A O 1
ATOM 3299 N N . ASN A 1 411 ? 20.189 -5.593 -5.016 1.00 95.50 411 ASN A N 1
ATOM 3300 C CA . ASN A 1 411 ? 20.964 -6.494 -5.867 1.00 95.50 411 ASN A CA 1
ATOM 3301 C C . ASN A 1 411 ? 20.110 -6.973 -7.038 1.00 95.50 411 ASN A C 1
ATOM 3303 O O . ASN A 1 411 ? 19.073 -7.593 -6.811 1.00 95.50 411 ASN A O 1
ATOM 3307 N N . ILE A 1 412 ? 20.570 -6.748 -8.265 1.00 96.88 412 ILE A N 1
ATOM 3308 C CA . ILE A 1 412 ? 19.898 -7.218 -9.474 1.00 96.88 412 ILE A CA 1
ATOM 3309 C C . ILE A 1 412 ? 20.551 -8.533 -9.914 1.00 96.88 412 ILE A C 1
ATOM 3311 O O . ILE A 1 412 ? 21.765 -8.556 -10.162 1.00 96.88 412 ILE A O 1
ATOM 3315 N N . PRO A 1 413 ? 19.780 -9.628 -10.012 1.00 96.25 413 PRO A N 1
ATOM 3316 C CA . PRO A 1 413 ? 20.294 -10.924 -10.425 1.00 96.25 413 PRO A CA 1
ATOM 3317 C C . PRO A 1 413 ? 20.962 -10.878 -11.803 1.00 96.25 413 PRO A C 1
ATOM 3319 O O . PRO A 1 413 ? 20.473 -10.224 -12.725 1.00 96.25 413 PRO A O 1
ATOM 3322 N N . ARG A 1 414 ? 22.097 -11.570 -11.947 1.00 95.25 414 ARG A N 1
ATOM 3323 C CA . ARG A 1 414 ? 22.827 -11.675 -13.217 1.00 95.25 414 ARG A CA 1
ATOM 3324 C C . ARG A 1 414 ? 21.986 -12.364 -14.283 1.00 95.25 414 ARG A C 1
ATOM 3326 O O . ARG A 1 414 ? 21.956 -11.896 -15.411 1.00 95.25 414 ARG A O 1
ATOM 3333 N N . ASP A 1 415 ? 21.305 -13.446 -13.927 1.00 94.94 415 ASP A N 1
ATOM 3334 C CA . ASP A 1 415 ? 20.471 -14.238 -14.836 1.00 94.94 415 ASP A CA 1
ATOM 3335 C C . ASP A 1 415 ? 19.338 -13.418 -15.475 1.00 94.94 415 ASP A C 1
ATOM 3337 O O . ASP A 1 415 ? 19.034 -13.609 -16.648 1.00 94.94 415 ASP A O 1
ATOM 3341 N N . PHE A 1 416 ? 18.771 -12.449 -14.747 1.00 95.75 416 PHE A N 1
ATOM 3342 C CA . PHE A 1 416 ? 17.817 -11.477 -15.289 1.00 95.75 416 PHE A CA 1
ATOM 3343 C C . PHE A 1 416 ? 18.438 -10.556 -16.355 1.00 95.75 416 PHE A C 1
ATOM 3345 O O . PHE A 1 416 ? 17.749 -10.113 -17.273 1.00 95.75 416 PHE A O 1
ATOM 3352 N N . LEU A 1 417 ? 19.730 -10.250 -16.226 1.00 95.69 417 LEU A N 1
ATOM 3353 C CA . LEU A 1 417 ? 20.457 -9.335 -17.103 1.00 95.69 417 LEU A CA 1
ATOM 3354 C C . LEU A 1 417 ? 21.169 -10.045 -18.259 1.00 95.69 417 LEU A C 1
ATOM 3356 O O . LEU A 1 417 ? 21.674 -9.363 -19.144 1.00 95.69 417 LEU A O 1
ATOM 3360 N N . GLU A 1 418 ? 21.259 -11.375 -18.268 1.00 94.75 418 GLU A N 1
ATOM 3361 C CA . GLU A 1 418 ? 21.943 -12.146 -19.309 1.00 94.75 418 GLU A CA 1
ATOM 3362 C C . GLU A 1 418 ? 21.104 -12.306 -20.585 1.00 94.75 418 GLU A C 1
ATOM 3364 O O . GLU A 1 418 ? 19.876 -12.307 -20.564 1.00 94.75 418 GLU A O 1
ATOM 3369 N N . ASN A 1 419 ? 21.789 -12.511 -21.717 1.00 94.50 419 ASN A N 1
ATOM 3370 C CA . ASN A 1 419 ? 21.173 -12.796 -23.019 1.00 94.50 419 ASN A CA 1
ATOM 3371 C C . ASN A 1 419 ? 20.214 -11.702 -23.516 1.00 94.50 419 ASN A C 1
ATOM 3373 O O . ASN A 1 419 ? 19.250 -11.990 -24.224 1.00 94.50 419 ASN A O 1
ATOM 3377 N N . ILE A 1 420 ? 20.465 -10.440 -23.172 1.00 96.00 420 ILE A N 1
ATOM 3378 C CA . ILE A 1 420 ? 19.695 -9.300 -23.670 1.00 96.00 420 ILE A CA 1
ATOM 3379 C C . ILE A 1 420 ? 20.273 -8.860 -25.009 1.00 96.00 420 ILE A C 1
ATOM 3381 O O . ILE A 1 420 ? 21.442 -8.485 -25.090 1.00 96.00 420 ILE A O 1
ATOM 3385 N N . GLN A 1 421 ? 19.446 -8.894 -26.056 1.00 94.25 421 GLN A N 1
ATOM 3386 C CA . GLN A 1 421 ? 19.869 -8.615 -27.426 1.00 94.25 421 GLN A CA 1
ATOM 3387 C C . GLN A 1 421 ? 19.456 -7.206 -27.869 1.00 94.25 421 GLN A C 1
ATOM 3389 O O . GLN A 1 421 ? 18.273 -6.859 -27.863 1.00 94.25 421 GLN A O 1
ATOM 3394 N N . SER A 1 422 ? 20.418 -6.410 -28.341 1.00 92.38 422 SER A N 1
ATOM 3395 C CA . SER A 1 422 ? 20.126 -5.125 -28.993 1.00 92.38 422 SER A CA 1
ATOM 3396 C C . SER A 1 422 ? 19.316 -5.284 -30.287 1.00 92.38 422 SER A C 1
ATOM 3398 O O . SER A 1 422 ? 19.416 -6.295 -30.985 1.00 92.38 422 SER A O 1
ATOM 3400 N N . PHE A 1 423 ? 18.501 -4.281 -30.626 1.00 90.44 423 PHE A N 1
ATOM 3401 C CA . PHE A 1 423 ? 17.742 -4.277 -31.878 1.00 90.44 423 PHE A CA 1
ATOM 3402 C C . PHE A 1 423 ? 18.678 -4.228 -33.095 1.00 90.44 423 PHE A C 1
ATOM 3404 O O . PHE A 1 423 ? 19.739 -3.607 -33.035 1.00 90.44 423 PHE A O 1
ATOM 3411 N N . PRO A 1 424 ? 18.265 -4.786 -34.250 1.00 86.25 424 PRO A N 1
ATOM 3412 C CA . PRO A 1 424 ? 19.047 -4.685 -35.485 1.00 86.25 424 PRO A CA 1
ATOM 3413 C C . PRO A 1 424 ? 19.400 -3.242 -35.880 1.00 86.25 424 PRO A C 1
ATOM 3415 O O . PRO A 1 424 ? 20.443 -3.004 -36.479 1.00 86.25 424 PRO A O 1
ATOM 3418 N N . ASN A 1 425 ? 18.536 -2.286 -35.519 1.00 84.69 425 ASN A N 1
ATOM 3419 C CA . ASN A 1 425 ? 18.643 -0.875 -35.897 1.00 84.69 425 ASN A CA 1
ATOM 3420 C C . ASN A 1 425 ? 18.872 0.063 -34.694 1.00 84.69 425 ASN A C 1
ATOM 3422 O O . ASN A 1 425 ? 18.654 1.268 -34.815 1.00 84.69 425 ASN A O 1
ATOM 3426 N N . GLY A 1 426 ? 19.256 -0.456 -33.524 1.00 84.69 426 GLY A N 1
ATOM 3427 C CA . GLY A 1 426 ? 19.514 0.378 -32.349 1.00 84.69 426 GLY A CA 1
ATOM 3428 C C . GLY A 1 426 ? 19.773 -0.413 -31.066 1.00 84.69 426 GLY A C 1
ATOM 3429 O O . GLY A 1 426 ? 19.439 -1.591 -30.984 1.00 84.69 426 GLY A O 1
ATOM 3430 N N . PRO A 1 427 ? 20.357 0.217 -30.038 1.00 89.06 427 PRO A N 1
ATOM 3431 C CA . PRO A 1 427 ? 20.619 -0.465 -28.778 1.00 89.06 427 PRO A CA 1
ATOM 3432 C C . PRO A 1 427 ? 19.316 -0.846 -28.061 1.00 89.06 427 PRO A C 1
ATOM 3434 O O . PRO A 1 427 ? 18.320 -0.117 -28.129 1.00 89.06 427 PRO A O 1
ATOM 3437 N N . ALA A 1 428 ? 19.324 -1.970 -27.340 1.00 93.81 428 ALA A N 1
ATOM 3438 C CA . ALA A 1 428 ? 18.287 -2.223 -26.344 1.00 93.81 428 ALA A CA 1
ATOM 3439 C C . ALA A 1 428 ? 18.409 -1.200 -25.206 1.00 93.81 428 ALA A C 1
ATOM 3441 O O . ALA A 1 428 ? 19.500 -0.720 -24.893 1.00 93.81 428 ALA A O 1
ATOM 3442 N N . LYS A 1 429 ? 17.273 -0.833 -24.615 1.00 95.31 429 LYS A N 1
ATOM 3443 C CA . LYS A 1 429 ? 17.188 0.204 -23.581 1.00 95.31 429 LYS A CA 1
ATOM 3444 C C . LYS A 1 429 ? 16.989 -0.431 -22.222 1.00 95.31 429 LYS A C 1
ATOM 3446 O O . LYS A 1 429 ? 16.236 -1.397 -22.107 1.00 95.31 429 LYS A O 1
ATOM 3451 N N . ILE A 1 430 ? 17.605 0.160 -21.210 1.00 96.12 430 ILE A N 1
ATOM 3452 C CA . ILE A 1 430 ? 17.410 -0.205 -19.814 1.00 96.12 430 ILE A CA 1
ATOM 3453 C C . ILE A 1 430 ? 17.147 1.049 -18.983 1.00 96.12 430 ILE A C 1
ATOM 3455 O O . ILE A 1 430 ? 17.775 2.089 -19.181 1.00 96.12 430 ILE A O 1
ATOM 3459 N N . TYR A 1 431 ? 16.199 0.944 -18.064 1.00 95.62 431 TYR A N 1
ATOM 3460 C CA . TYR A 1 431 ? 15.826 2.003 -17.141 1.00 95.62 431 TYR A CA 1
ATOM 3461 C C . TYR A 1 431 ? 15.804 1.461 -15.722 1.00 95.62 431 TYR A C 1
ATOM 3463 O O . TYR A 1 431 ? 15.336 0.343 -15.499 1.00 95.62 431 TYR A O 1
ATOM 3471 N N . PHE A 1 432 ? 16.247 2.281 -14.779 1.00 96.44 432 PHE A N 1
ATOM 3472 C CA . PHE A 1 432 ? 16.196 1.996 -13.356 1.00 96.44 432 PHE A CA 1
ATOM 3473 C C . PHE A 1 432 ? 15.463 3.145 -12.680 1.00 96.44 432 PHE A C 1
ATOM 3475 O O . PHE A 1 432 ? 15.752 4.318 -12.927 1.00 96.44 432 PHE A O 1
ATOM 3482 N N . ASP A 1 433 ? 14.509 2.815 -11.827 1.00 94.44 433 ASP A N 1
ATOM 3483 C CA . ASP A 1 433 ? 13.938 3.771 -10.893 1.00 94.44 433 ASP A CA 1
ATOM 3484 C C . ASP A 1 433 ? 13.683 3.108 -9.545 1.00 94.44 433 ASP A C 1
ATOM 3486 O O . ASP A 1 433 ? 13.905 1.912 -9.353 1.00 94.44 433 ASP A O 1
ATOM 3490 N N . TYR A 1 434 ? 13.265 3.908 -8.576 1.00 94.25 434 TYR A N 1
ATOM 3491 C CA . TYR A 1 434 ? 12.816 3.390 -7.299 1.00 94.25 434 TYR A CA 1
ATOM 3492 C C . TYR A 1 434 ? 11.682 4.241 -6.753 1.00 94.25 434 TYR A C 1
ATOM 3494 O O . TYR A 1 434 ? 11.474 5.384 -7.167 1.00 94.25 434 TYR A O 1
ATOM 3502 N N . GLN A 1 435 ? 10.970 3.673 -5.795 1.00 90.31 435 GLN A N 1
ATOM 3503 C CA . GLN A 1 435 ? 9.857 4.297 -5.102 1.00 90.31 435 GLN A CA 1
ATOM 3504 C C . GLN A 1 435 ? 9.982 4.098 -3.596 1.00 90.31 435 GLN A C 1
ATOM 3506 O O . GLN A 1 435 ? 10.512 3.085 -3.131 1.00 90.31 435 GLN A O 1
ATOM 3511 N N . VAL A 1 436 ? 9.474 5.068 -2.841 1.00 87.50 436 VAL A N 1
ATOM 3512 C CA . VAL A 1 436 ? 9.230 4.948 -1.403 1.00 87.50 436 VAL A CA 1
ATOM 3513 C C . VAL A 1 436 ? 7.731 4.741 -1.208 1.00 87.50 436 VAL A C 1
ATOM 3515 O O . VAL A 1 436 ? 6.925 5.602 -1.562 1.00 87.50 436 VAL A O 1
ATOM 3518 N N . GLY A 1 437 ? 7.366 3.580 -0.663 1.00 76.31 437 GLY A N 1
ATOM 3519 C CA . GLY A 1 437 ? 5.985 3.086 -0.647 1.00 76.31 437 GLY A CA 1
ATOM 3520 C C . GLY A 1 437 ? 5.677 2.137 -1.812 1.00 76.31 437 GLY A C 1
ATOM 3521 O O . GLY A 1 437 ? 6.533 1.818 -2.632 1.00 76.31 437 GLY A O 1
ATOM 3522 N N . SER A 1 438 ? 4.446 1.643 -1.874 1.00 73.50 438 SER A N 1
ATOM 3523 C CA . SER A 1 438 ? 3.964 0.691 -2.884 1.00 73.50 438 SER A CA 1
ATOM 3524 C C . SER A 1 438 ? 3.068 1.359 -3.929 1.00 73.50 438 SER A C 1
ATOM 3526 O O . SER A 1 438 ? 2.464 2.393 -3.660 1.00 73.50 438 SER A O 1
ATOM 3528 N N . ASP A 1 439 ? 2.896 0.735 -5.098 1.00 69.50 439 ASP A N 1
ATOM 3529 C CA . ASP A 1 439 ? 1.981 1.210 -6.160 1.00 69.50 439 ASP A CA 1
ATOM 3530 C C . ASP A 1 439 ? 0.522 1.323 -5.701 1.00 69.50 439 ASP A C 1
ATOM 3532 O O . ASP A 1 439 ? -0.309 1.948 -6.358 1.00 69.50 439 ASP A O 1
ATOM 3536 N N . SER A 1 440 ? 0.199 0.695 -4.570 1.00 68.12 440 SER A N 1
ATOM 3537 C CA . SER A 1 440 ? -1.104 0.799 -3.933 1.00 68.12 440 SER A CA 1
ATOM 3538 C C . SER A 1 440 ? -1.224 2.019 -3.017 1.00 68.12 440 SER A C 1
ATOM 3540 O O . SER A 1 440 ? -2.322 2.322 -2.563 1.00 68.12 440 SER A O 1
ATOM 3542 N N . ASP A 1 441 ? -0.145 2.738 -2.711 1.00 68.69 441 ASP A N 1
ATOM 3543 C CA . ASP A 1 441 ? -0.143 3.847 -1.760 1.00 68.69 441 ASP A CA 1
ATOM 3544 C C . ASP A 1 441 ? -0.538 5.179 -2.398 1.00 68.69 441 ASP A C 1
ATOM 3546 O O . ASP A 1 441 ? -0.124 5.540 -3.496 1.00 68.69 441 ASP A O 1
ATOM 3550 N N . LEU A 1 442 ? -1.360 5.944 -1.674 1.00 63.03 442 LEU A N 1
ATOM 3551 C CA . LEU A 1 442 ? -1.830 7.259 -2.119 1.00 63.03 442 LEU A CA 1
ATOM 3552 C C . LEU A 1 442 ? -0.687 8.281 -2.188 1.00 63.03 442 LEU A C 1
ATOM 3554 O O . LEU A 1 442 ? -0.675 9.130 -3.080 1.00 63.03 442 LEU A O 1
ATOM 3558 N N . TYR A 1 443 ? 0.278 8.180 -1.274 1.00 69.19 443 TYR A N 1
ATOM 3559 C CA . TYR A 1 443 ? 1.405 9.108 -1.136 1.00 69.19 443 TYR A CA 1
ATOM 3560 C C . TYR A 1 443 ? 2.734 8.476 -1.547 1.00 69.19 443 TYR A C 1
ATOM 3562 O O . TYR A 1 443 ? 3.765 8.735 -0.935 1.00 69.19 443 TYR A O 1
ATOM 3570 N N . ILE A 1 444 ? 2.707 7.628 -2.573 1.00 75.69 444 ILE A N 1
ATOM 3571 C CA . ILE A 1 444 ? 3.933 7.108 -3.160 1.00 75.69 444 ILE A CA 1
ATOM 3572 C C . ILE A 1 444 ? 4.756 8.235 -3.800 1.00 75.69 444 ILE A C 1
ATOM 3574 O O . ILE A 1 444 ? 4.221 9.101 -4.499 1.00 75.69 444 ILE A O 1
ATOM 3578 N N . THR A 1 445 ? 6.063 8.205 -3.567 1.00 83.38 445 THR A N 1
ATOM 3579 C CA . THR A 1 445 ? 7.042 9.127 -4.151 1.00 83.38 445 THR A CA 1
ATOM 3580 C C . THR A 1 445 ? 8.130 8.344 -4.872 1.00 83.38 445 THR A C 1
ATOM 3582 O O . THR A 1 445 ? 8.451 7.213 -4.504 1.00 83.38 445 THR A O 1
ATOM 3585 N N . TYR A 1 446 ? 8.696 8.944 -5.918 1.00 88.44 446 TYR A N 1
ATOM 3586 C CA . TYR A 1 446 ? 9.641 8.272 -6.806 1.00 88.44 446 TYR A CA 1
ATOM 3587 C C . TYR A 1 446 ? 11.004 8.956 -6.821 1.00 88.44 446 TYR A C 1
ATOM 3589 O O . TYR A 1 446 ? 11.115 10.179 -6.694 1.00 88.44 446 TYR A O 1
ATOM 3597 N N . GLY A 1 447 ? 12.038 8.149 -7.034 1.00 92.69 447 GLY A N 1
ATOM 3598 C CA . GLY A 1 447 ? 13.331 8.612 -7.514 1.00 92.69 447 GLY A CA 1
ATOM 3599 C C . GLY A 1 447 ? 13.280 9.007 -8.981 1.00 92.69 447 GLY A C 1
ATOM 3600 O O . GLY A 1 447 ? 12.458 8.515 -9.758 1.00 92.69 447 GLY A O 1
ATOM 3601 N N . GLN A 1 448 ? 14.173 9.903 -9.377 1.00 93.19 448 GLN A N 1
ATOM 3602 C CA . GLN A 1 448 ? 14.455 10.173 -10.779 1.00 93.19 448 GLN A CA 1
ATOM 3603 C C . GLN A 1 448 ? 14.961 8.903 -11.477 1.00 93.19 448 GLN A C 1
ATOM 3605 O O . GLN A 1 448 ? 15.427 7.952 -10.846 1.00 93.19 448 GLN A O 1
ATOM 3610 N N . ILE A 1 449 ? 14.807 8.878 -12.794 1.00 94.69 449 ILE A N 1
ATOM 3611 C CA . ILE A 1 449 ? 15.123 7.717 -13.623 1.00 94.69 449 ILE A CA 1
ATOM 3612 C C . ILE A 1 449 ? 16.612 7.748 -13.944 1.00 94.69 449 ILE A C 1
ATOM 3614 O O . ILE A 1 449 ? 17.104 8.775 -14.398 1.00 94.69 449 ILE A O 1
ATOM 3618 N N . TRP A 1 450 ? 17.289 6.618 -13.775 1.00 96.31 450 TRP A N 1
ATOM 3619 C CA . TRP A 1 450 ? 18.558 6.360 -14.448 1.00 96.31 450 TRP A CA 1
ATOM 3620 C C . TRP A 1 450 ? 18.265 5.626 -15.757 1.00 96.31 450 TRP A C 1
ATOM 3622 O O . TRP A 1 450 ? 17.481 4.670 -15.780 1.00 96.31 450 TRP A O 1
ATOM 3632 N N . SER A 1 451 ? 18.882 6.047 -16.858 1.00 95.56 451 SER A N 1
ATOM 3633 C CA . SER A 1 451 ? 18.645 5.469 -18.184 1.00 95.56 451 SER A CA 1
ATOM 3634 C C . SER A 1 451 ? 19.929 5.092 -18.924 1.00 95.56 451 SER A C 1
ATOM 3636 O O . SER A 1 451 ? 20.941 5.781 -18.869 1.00 95.56 451 SER A O 1
ATOM 3638 N N . GLY A 1 452 ? 19.898 3.991 -19.669 1.00 95.19 452 GLY A N 1
ATOM 3639 C CA . GLY A 1 452 ? 21.055 3.540 -20.434 1.00 95.19 452 GLY A CA 1
ATOM 3640 C C . GLY A 1 452 ? 20.702 2.542 -21.524 1.00 95.19 452 GLY A C 1
ATOM 3641 O O . GLY A 1 452 ? 19.535 2.333 -21.874 1.00 95.19 452 GLY A O 1
ATOM 3642 N N . PHE A 1 453 ? 21.742 1.910 -22.054 1.00 96.75 453 PHE A N 1
ATOM 3643 C CA . PHE A 1 453 ? 21.632 0.858 -23.057 1.00 96.75 453 PHE A CA 1
ATOM 3644 C C . PHE A 1 453 ? 22.122 -0.472 -22.489 1.00 96.75 453 PHE A C 1
ATOM 3646 O O . PHE A 1 453 ? 22.866 -0.494 -21.511 1.00 96.75 453 PHE A O 1
ATOM 3653 N N . ILE A 1 454 ? 21.721 -1.590 -23.087 1.00 96.12 454 ILE A N 1
ATOM 3654 C CA . ILE A 1 454 ? 22.154 -2.920 -22.646 1.00 96.12 454 ILE A CA 1
ATOM 3655 C C . ILE A 1 454 ? 22.345 -3.868 -23.838 1.00 96.12 454 ILE A C 1
ATOM 3657 O O . ILE A 1 454 ? 21.533 -3.896 -24.757 1.00 96.12 454 ILE A O 1
ATOM 3661 N N . ASP A 1 455 ? 23.431 -4.636 -23.838 1.00 95.31 455 ASP A N 1
ATOM 3662 C CA . ASP A 1 455 ? 23.677 -5.750 -24.761 1.00 95.31 455 ASP A CA 1
ATOM 3663 C C . ASP A 1 455 ? 24.563 -6.787 -24.067 1.00 95.31 455 ASP A C 1
ATOM 3665 O O . ASP A 1 455 ? 25.777 -6.619 -23.931 1.00 95.31 455 ASP A O 1
ATOM 3669 N N . THR A 1 456 ? 23.945 -7.862 -23.594 1.00 95.12 456 THR A N 1
ATOM 3670 C CA . THR A 1 456 ? 24.599 -8.883 -22.763 1.00 95.12 456 THR A CA 1
ATOM 3671 C C . THR A 1 456 ? 24.637 -10.239 -23.453 1.00 95.12 456 THR A C 1
ATOM 3673 O O . THR A 1 456 ? 24.867 -11.265 -22.809 1.00 95.12 456 THR A O 1
ATOM 3676 N N . MET A 1 457 ? 24.442 -10.259 -24.774 1.00 91.75 457 MET A N 1
ATOM 3677 C CA . MET A 1 457 ? 24.691 -11.449 -25.577 1.00 91.75 457 MET A CA 1
ATOM 3678 C C . MET A 1 457 ? 26.153 -11.872 -25.420 1.00 91.75 457 MET A C 1
ATOM 3680 O O . MET A 1 457 ? 27.078 -11.103 -25.694 1.00 91.75 457 MET A O 1
ATOM 3684 N N . LYS A 1 458 ? 26.362 -13.113 -24.977 1.00 77.31 458 LYS A N 1
ATOM 3685 C CA . LYS A 1 458 ? 27.694 -13.700 -24.843 1.00 77.31 458 LYS A CA 1
ATOM 3686 C C . LYS A 1 458 ? 28.280 -13.885 -26.245 1.00 77.31 458 LYS A C 1
ATOM 3688 O O . LYS A 1 458 ? 27.806 -14.731 -27.000 1.00 77.31 458 LYS A O 1
ATOM 3693 N N . LYS A 1 459 ? 29.233 -13.025 -26.602 1.00 60.72 459 LYS A N 1
ATOM 3694 C CA . LYS A 1 459 ? 29.951 -13.087 -27.880 1.00 60.72 459 LYS A CA 1
ATOM 3695 C C . LYS A 1 459 ? 31.018 -14.168 -27.871 1.00 60.72 459 LYS A C 1
ATOM 3697 O O . LYS A 1 459 ? 31.654 -14.350 -26.806 1.00 60.72 459 LYS A O 1
#

Foldseek 3Di:
DVVCVVVVVVVCVVVVVVVVVVVPDPDDDDDPVVVVVVVVVVVVVVVVVVVCVVVPPDPDPPPDPQWWPLVQQAKDWPALEWAAAPPDDDKIKIKIKGFTATLQLQTDFFFKKKKAWPVLEDDPQKWKAAPVNPHTFDFDDDPNGTTTMWGAHPRRMGIIMIIGRDADQAKTWMWMDGPPDPDTDTYAIRTYHNDDLVPFAQPFEAKAWPPCDPQEDEQLLAQKTKTFGPCLPPPVADQWKKKWKDKQSHTLSDIDIDGSVPDPRMDMFGPVSDDAQDWIWMKIWMAHNVRSHTDRHIHDTRTHHYHYPDQAHRPPYAALAAFWFKAAPVGTDDFAEEAELCQQCVDVVDQFGIKGKAFADSCCPVVVNHHGASFKKKKKKWKAAPVGIAIDIFIDGQHQDPPRGGMDITTDGSVSQAPGHHDPVGFIKMKMKMWGDDSRDPPIHIHDIRIYGYDYYDD

Radius of gyration: 26.26 Å; Cα contacts (8 Å, |Δi|>4): 979; chains: 1; bounding box: 64×60×78 Å

pLDDT: mean 80.46, std 17.87, range [29.0, 97.62]